Protein AF-0000000085171031 (afdb_homodimer)

Structure (mmCIF, N/CA/C/O backbone):
data_AF-0000000085171031-model_v1
#
loop_
_entity.id
_entity.type
_entity.pdbx_description
1 polymer 'Glycosyltransferase family 2 protein'
#
loop_
_atom_site.group_PDB
_atom_site.id
_atom_site.type_symbol
_atom_site.label_atom_id
_atom_site.label_alt_id
_atom_site.label_comp_id
_atom_site.label_asym_id
_atom_site.label_entity_id
_atom_site.label_seq_id
_atom_site.pdbx_PDB_ins_code
_atom_site.Cartn_x
_atom_site.Cartn_y
_atom_site.Cartn_z
_atom_site.occupancy
_atom_site.B_iso_or_equiv
_atom_site.auth_seq_id
_atom_site.auth_comp_id
_atom_site.auth_asym_id
_atom_site.auth_atom_id
_atom_site.pdbx_PDB_model_num
ATOM 1 N N . MET A 1 1 ? -16.109 40.875 13.75 1 39.84 1 MET A N 1
ATOM 2 C CA . MET A 1 1 ? -15.023 40.594 14.68 1 39.84 1 MET A CA 1
ATOM 3 C C . MET A 1 1 ? -13.914 39.781 13.992 1 39.84 1 MET A C 1
ATOM 5 O O . MET A 1 1 ? -14.18 38.812 13.297 1 39.84 1 MET A O 1
ATOM 9 N N . THR A 1 2 ? -12.781 40.375 13.781 1 55.03 2 THR A N 1
ATOM 10 C CA . THR A 1 2 ? -11.68 39.719 13.086 1 55.03 2 THR A CA 1
ATOM 11 C C . THR A 1 2 ? -11.312 38.406 13.766 1 55.03 2 THR A C 1
ATOM 13 O O . THR A 1 2 ? -11.023 38.406 14.961 1 55.03 2 THR A O 1
ATOM 16 N N . ILE A 1 3 ? -11.766 37.312 13.312 1 67.75 3 ILE A N 1
ATOM 17 C CA . ILE A 1 3 ? -11.508 36.031 13.945 1 67.75 3 ILE A CA 1
ATOM 18 C C . ILE A 1 3 ? -10.023 35.688 13.836 1 67.75 3 ILE A C 1
ATOM 20 O O . ILE A 1 3 ? -9.453 35.719 12.75 1 67.75 3 ILE A O 1
ATOM 24 N N . TYR A 1 4 ? -9.453 35.625 15.023 1 86.69 4 TYR A N 1
ATOM 25 C CA . TYR A 1 4 ? -8.031 35.344 15.164 1 86.69 4 TYR A CA 1
ATOM 26 C C . TYR A 1 4 ? -7.77 33.844 15.062 1 86.69 4 TYR A C 1
ATOM 28 O O . TYR A 1 4 ? -8.516 33.031 15.625 1 86.69 4 TYR A O 1
ATOM 36 N N . ILE A 1 5 ? -6.848 33.562 14.227 1 96.38 5 ILE A N 1
ATOM 37 C CA . ILE A 1 5 ? -6.469 32.156 14 1 96.38 5 ILE A CA 1
ATOM 38 C C . ILE A 1 5 ? -5.152 31.859 14.711 1 96.38 5 ILE A C 1
ATOM 40 O O . ILE A 1 5 ? -4.215 32.656 14.656 1 96.38 5 ILE A O 1
ATOM 44 N N . THR A 1 6 ? -5.125 30.766 15.477 1 98.31 6 THR A N 1
ATOM 45 C CA . THR A 1 6 ? -3.896 30.297 16.109 1 98.31 6 THR A CA 1
ATOM 46 C C . THR A 1 6 ? -3.277 29.156 15.305 1 98.31 6 THR A C 1
ATOM 48 O O . THR A 1 6 ? -3.977 28.234 14.891 1 98.31 6 THR A O 1
ATOM 51 N N . LEU A 1 7 ? -2.004 29.281 15.016 1 98.69 7 LEU A N 1
ATOM 52 C CA . LEU A 1 7 ? -1.269 28.172 14.398 1 98.69 7 LEU A CA 1
ATOM 53 C C . LEU A 1 7 ? -0.842 27.156 15.445 1 98.69 7 LEU A C 1
ATOM 55 O O . LEU A 1 7 ? -0.218 27.516 16.453 1 98.69 7 LEU A O 1
ATOM 59 N N . THR A 1 8 ? -1.269 25.922 15.305 1 98.62 8 THR A N 1
ATOM 60 C CA . THR A 1 8 ? -0.866 24.828 16.172 1 98.62 8 THR A CA 1
ATOM 61 C C . THR A 1 8 ? -0.086 23.781 15.391 1 98.62 8 THR A C 1
ATOM 63 O O . THR A 1 8 ? -0.561 23.281 14.367 1 98.62 8 THR A O 1
ATOM 66 N N . CYS A 1 9 ? 1.118 23.391 15.891 1 98.5 9 CYS A N 1
ATOM 67 C CA . CYS A 1 9 ? 2.008 22.547 15.109 1 98.5 9 CYS A CA 1
ATOM 68 C C . CYS A 1 9 ? 2.572 21.422 15.961 1 98.5 9 CYS A C 1
ATOM 70 O O . CYS A 1 9 ? 2.709 21.562 17.172 1 98.5 9 CYS A O 1
ATOM 72 N N . THR A 1 10 ? 2.869 20.281 15.266 1 97.94 10 THR A N 1
ATOM 73 C CA . THR A 1 10 ? 3.814 19.297 15.773 1 97.94 10 THR A CA 1
ATOM 74 C C . THR A 1 10 ? 5.191 19.5 15.148 1 97.94 10 THR A C 1
ATOM 76 O O . THR A 1 10 ? 5.309 20.016 14.031 1 97.94 10 THR A O 1
ATOM 79 N N . HIS A 1 11 ? 6.219 19.141 15.953 1 97.81 11 HIS A N 1
ATOM 80 C CA . HIS A 1 11 ? 7.559 19.375 15.43 1 97.81 11 HIS A CA 1
ATOM 81 C C . HIS A 1 11 ? 8.555 18.359 15.977 1 97.81 11 HIS A C 1
ATOM 83 O O . HIS A 1 11 ? 8.578 18.094 17.172 1 97.81 11 HIS A O 1
ATOM 89 N N . HIS A 1 12 ? 9.273 17.719 15.133 1 96.94 12 HIS A N 1
ATOM 90 C CA . HIS A 1 12 ? 10.367 16.797 15.438 1 96.94 12 HIS A CA 1
ATOM 91 C C . HIS A 1 12 ? 11.578 17.078 14.562 1 96.94 12 HIS A C 1
ATOM 93 O O . HIS A 1 12 ? 11.586 16.766 13.375 1 96.94 12 HIS A O 1
ATOM 99 N N . ASP A 1 13 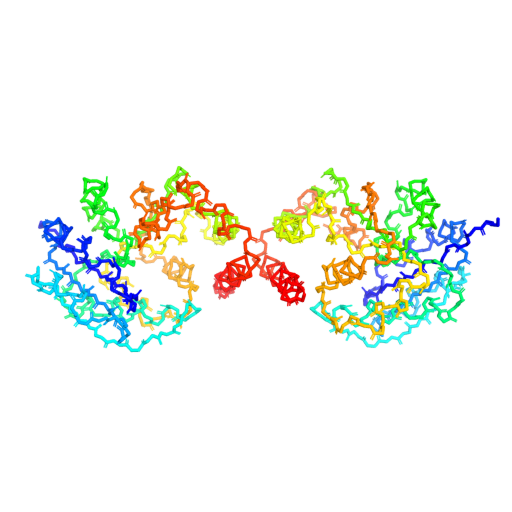? 12.625 17.656 15.172 1 97.25 13 ASP A N 1
ATOM 100 C CA . ASP A 1 13 ? 13.852 18.016 14.469 1 97.25 13 ASP A CA 1
ATOM 101 C C . ASP A 1 13 ? 15.07 17.812 15.359 1 97.25 13 ASP A C 1
ATOM 103 O O . ASP A 1 13 ? 15.711 18.781 15.773 1 97.25 13 ASP A O 1
ATOM 107 N N . PRO A 1 14 ? 15.5 16.562 15.484 1 96.62 14 PRO A N 1
ATOM 108 C CA . PRO A 1 14 ? 16.562 16.266 16.438 1 96.62 14 PRO A CA 1
ATOM 109 C C . PRO A 1 14 ? 17.891 16.922 16.062 1 96.62 14 PRO A C 1
ATOM 111 O O . PRO A 1 14 ? 18.734 17.156 16.938 1 96.62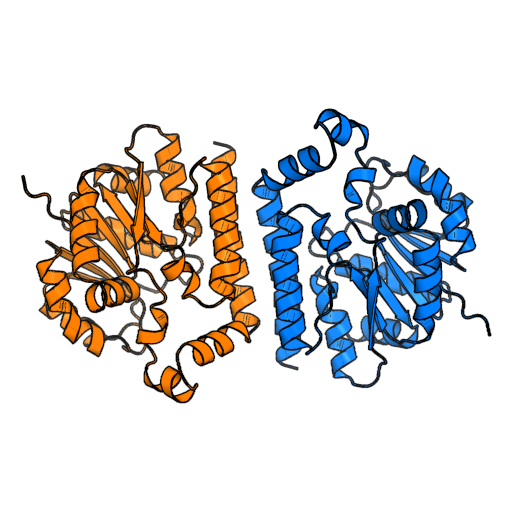 14 PRO A O 1
ATOM 114 N N . GLU A 1 15 ? 18.109 17.297 14.859 1 97 15 GLU A N 1
ATOM 115 C CA . GLU A 1 15 ? 19.375 17.875 14.422 1 97 15 GLU A CA 1
ATOM 116 C C . GLU A 1 15 ? 19.266 19.391 14.289 1 97 15 GLU A C 1
ATOM 118 O O . GLU A 1 15 ? 20.25 20.047 13.93 1 97 15 GLU A O 1
ATOM 123 N N . GLY A 1 16 ? 18.094 19.906 14.5 1 97.75 16 GLY A N 1
ATOM 124 C CA . GLY A 1 16 ? 17.891 21.344 14.445 1 97.75 16 GLY A CA 1
ATOM 125 C C . GLY A 1 16 ? 18.078 21.922 13.055 1 97.75 16 GLY A C 1
ATOM 126 O O . GLY A 1 16 ? 18.578 23.047 12.898 1 97.75 16 GLY A O 1
ATOM 127 N N . ARG A 1 17 ? 17.703 21.188 12.07 1 97.81 17 ARG A N 1
ATOM 128 C CA . ARG A 1 17 ? 18.016 21.531 10.688 1 97.81 17 ARG A CA 1
ATOM 129 C C . ARG A 1 17 ? 17.156 22.688 10.188 1 97.81 17 ARG A C 1
ATOM 131 O O . ARG A 1 17 ? 17.5 23.359 9.234 1 97.81 17 ARG A O 1
ATOM 138 N N . LEU A 1 18 ? 16.078 22.922 10.883 1 98.06 18 LEU A N 1
ATOM 139 C CA . LEU A 1 18 ? 15.133 23.906 10.375 1 98.06 18 LEU A CA 1
ATOM 140 C C . LEU A 1 18 ? 15.305 25.234 11.102 1 98.06 18 LEU A C 1
ATOM 142 O O . LEU A 1 18 ? 14.508 26.156 10.906 1 98.06 18 LEU A O 1
ATOM 146 N N . ARG A 1 19 ? 16.344 25.375 11.875 1 98.06 19 ARG A N 1
ATOM 147 C CA . ARG A 1 19 ? 16.531 26.578 12.688 1 98.06 19 ARG A CA 1
ATOM 148 C C . ARG A 1 19 ? 16.641 27.812 11.805 1 98.06 19 ARG A C 1
ATOM 150 O O . ARG A 1 19 ? 15.984 28.828 12.062 1 98.06 19 ARG A O 1
ATOM 157 N N . ASN A 1 20 ? 17.5 27.766 10.797 1 97.56 20 ASN A N 1
ATOM 158 C CA . ASN A 1 20 ? 17.719 28.922 9.945 1 97.56 20 ASN A CA 1
ATOM 159 C C . ASN A 1 20 ? 16.438 29.328 9.219 1 97.56 20 ASN A C 1
ATOM 161 O O . ASN A 1 20 ? 16.156 30.516 9.078 1 97.56 20 ASN A O 1
ATOM 165 N N . GLN A 1 21 ? 15.758 28.359 8.758 1 98.31 21 GLN A N 1
ATOM 166 C CA . GLN A 1 21 ? 14.484 28.656 8.109 1 98.31 21 GLN A CA 1
ATOM 167 C C . GLN A 1 21 ? 13.492 29.266 9.094 1 98.31 21 GLN A C 1
ATOM 169 O O . GLN A 1 21 ? 12.797 30.234 8.758 1 98.31 21 GLN A O 1
ATOM 174 N N . ALA A 1 22 ? 13.406 28.734 10.273 1 98.44 22 ALA A N 1
ATOM 175 C CA . ALA A 1 22 ? 12.539 29.297 11.305 1 98.44 22 ALA A CA 1
ATOM 176 C C . ALA A 1 22 ? 12.891 30.75 11.602 1 98.44 22 ALA A C 1
ATOM 178 O O . ALA A 1 22 ? 12 31.578 11.805 1 98.44 22 ALA A O 1
ATOM 179 N N . GLU A 1 23 ? 14.156 30.984 11.633 1 97.94 23 GLU A N 1
ATOM 180 C CA . GLU A 1 23 ? 14.609 32.344 11.891 1 97.94 23 GLU A CA 1
ATOM 181 C C . GLU A 1 23 ? 14.117 33.312 10.812 1 97.94 23 GLU A C 1
ATOM 183 O O . GLU A 1 23 ? 13.641 34.406 11.117 1 97.94 23 GLU A O 1
ATOM 188 N N . ARG A 1 24 ? 14.18 32.938 9.602 1 97.81 24 ARG A N 1
ATOM 189 C CA . ARG A 1 24 ? 13.773 33.75 8.477 1 97.81 24 ARG A CA 1
ATOM 190 C C . ARG A 1 24 ? 12.258 33.938 8.438 1 97.81 24 ARG A C 1
ATOM 192 O O . ARG A 1 24 ? 11.758 34.969 8.047 1 97.81 24 ARG A O 1
ATOM 199 N N . ILE A 1 25 ? 11.547 32.875 8.867 1 98.19 25 ILE A N 1
ATOM 200 C CA . ILE A 1 25 ? 10.133 32.781 8.508 1 98.19 25 ILE A CA 1
ATOM 201 C C . ILE A 1 25 ? 9.266 33.156 9.719 1 98.19 25 ILE A C 1
ATOM 203 O O . ILE A 1 25 ? 8.086 33.469 9.57 1 98.19 25 ILE A O 1
ATOM 207 N N . ALA A 1 26 ? 9.797 33.156 10.922 1 97.56 26 ALA A N 1
ATOM 208 C CA . ALA A 1 26 ? 9.047 33.438 12.148 1 97.56 26 ALA A CA 1
ATOM 209 C C . ALA A 1 26 ? 8.281 34.75 12.047 1 97.56 26 ALA A C 1
ATOM 211 O O . ALA A 1 26 ? 7.105 34.812 12.422 1 97.56 26 ALA A O 1
ATOM 212 N N . PRO A 1 27 ? 8.852 35.781 11.484 1 96.56 27 PRO A N 1
ATOM 213 C CA . PRO A 1 27 ? 8.094 37.031 11.383 1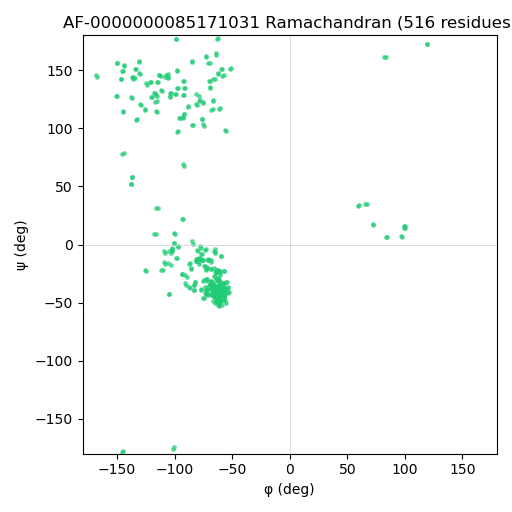 96.56 27 PRO A CA 1
ATOM 214 C C . PRO A 1 27 ? 6.871 36.906 10.484 1 96.56 27 PRO A C 1
ATOM 216 O O . PRO A 1 27 ? 5.852 37.562 10.727 1 96.56 27 PRO A O 1
ATOM 219 N N . VAL A 1 28 ? 6.965 36.156 9.438 1 97.56 28 VAL A N 1
ATOM 220 C CA . VAL A 1 28 ? 5.836 35.938 8.539 1 97.56 28 VAL A CA 1
ATOM 221 C C . VAL A 1 28 ? 4.699 35.25 9.281 1 97.56 28 VAL A C 1
ATOM 223 O O . VAL A 1 28 ? 3.537 35.656 9.172 1 97.56 28 VAL A O 1
ATOM 226 N N . LEU A 1 29 ? 5.023 34.25 10.07 1 98.06 29 LEU A N 1
ATOM 227 C CA . LEU A 1 29 ? 4.02 33.531 10.852 1 98.06 29 LEU A CA 1
ATOM 228 C C . LEU A 1 29 ? 3.35 34.469 11.859 1 98.06 29 LEU A C 1
ATOM 230 O O . LEU A 1 29 ? 2.133 34.406 12.047 1 98.06 29 LEU A O 1
ATOM 234 N N . GLN A 1 30 ? 4.102 35.344 12.398 1 96.38 30 GLN A N 1
ATOM 235 C CA . GLN A 1 30 ? 3.594 36.281 13.398 1 96.38 30 GLN A CA 1
ATOM 236 C C . GLN A 1 30 ? 2.592 37.25 12.789 1 96.38 30 GLN A C 1
ATOM 238 O O . GLN A 1 30 ? 1.664 37.719 13.461 1 96.38 30 GLN A O 1
ATOM 243 N N . ARG A 1 31 ? 2.812 37.562 11.586 1 95.62 31 ARG A N 1
ATOM 244 C CA . ARG A 1 31 ? 1.918 38.5 10.906 1 95.62 31 ARG A CA 1
ATOM 245 C C . ARG A 1 31 ? 0.599 37.812 10.547 1 95.62 31 ARG A C 1
ATOM 247 O O . ARG A 1 31 ? -0.452 38.469 10.547 1 95.62 31 ARG A O 1
ATOM 254 N N . ILE A 1 32 ? 0.657 36.594 10.297 1 96.94 32 ILE A N 1
ATOM 255 C CA . ILE A 1 32 ? -0.513 35.875 9.797 1 96.94 32 ILE A CA 1
ATOM 256 C C . ILE A 1 32 ? -1.354 35.375 10.961 1 96.94 32 ILE A C 1
ATOM 258 O O . ILE A 1 32 ? -2.586 35.406 10.914 1 96.94 32 ILE A O 1
ATOM 262 N N . PHE A 1 33 ? -0.704 34.969 12.016 1 97.5 33 PHE A N 1
ATOM 263 C CA . PHE A 1 33 ? -1.422 34.25 13.07 1 97.5 33 PHE A CA 1
ATOM 264 C C . PHE A 1 33 ? -1.441 35.094 14.352 1 97.5 33 PHE A C 1
ATOM 266 O O . PHE A 1 33 ? -0.452 35.75 14.695 1 97.5 33 PHE A O 1
ATOM 273 N N . PHE A 1 34 ? -2.533 34.938 15.031 1 95.88 34 PHE A N 1
ATOM 274 C CA . PHE A 1 34 ? -2.691 35.625 16.312 1 95.88 34 PHE A CA 1
ATOM 275 C C . PHE A 1 34 ? -1.823 34.969 17.375 1 95.88 34 PHE A C 1
ATOM 277 O O . PHE A 1 34 ? -1.311 35.625 18.281 1 95.88 34 PHE A O 1
ATOM 284 N N . GLY A 1 35 ? -1.704 33.719 17.312 1 97 35 GLY A N 1
ATOM 285 C CA . GLY A 1 35 ? -0.877 32.906 18.203 1 97 35 GLY A CA 1
ATOM 286 C C . GLY A 1 35 ? -0.231 31.734 17.5 1 97 35 GLY A C 1
ATOM 287 O O . GLY A 1 35 ? -0.687 31.297 16.438 1 97 35 GLY A O 1
ATOM 288 N N . ILE A 1 36 ? 0.881 31.328 18.078 1 98.31 36 ILE A N 1
ATOM 289 C CA . ILE A 1 36 ? 1.604 30.172 17.578 1 98.31 36 ILE A CA 1
ATOM 290 C C . ILE A 1 36 ? 1.908 29.219 18.719 1 98.31 36 ILE A C 1
ATOM 292 O O . ILE A 1 36 ? 2.496 29.609 19.734 1 98.31 36 ILE A O 1
ATOM 296 N N . VAL A 1 37 ? 1.435 27.984 18.625 1 98.69 37 VAL A N 1
ATOM 297 C CA . VAL A 1 37 ? 1.672 26.938 19.609 1 98.69 37 VAL A CA 1
ATOM 298 C C . VAL A 1 37 ? 2.375 25.75 18.938 1 98.69 37 VAL A C 1
ATOM 300 O O . VAL A 1 37 ? 1.917 25.25 17.906 1 98.69 37 VAL A O 1
ATOM 303 N N . VAL A 1 38 ? 3.512 25.312 19.516 1 98.69 38 VAL A N 1
ATOM 304 C CA . VAL A 1 38 ? 4.289 24.219 18.922 1 98.69 38 VAL A CA 1
ATOM 305 C C . VAL A 1 38 ? 4.504 23.125 19.953 1 98.69 38 VAL A C 1
ATOM 307 O O . VAL A 1 38 ? 5.086 23.359 21.016 1 98.69 38 VAL A O 1
ATOM 310 N N . ARG A 1 39 ? 3.953 21.953 19.656 1 98.44 39 ARG A N 1
ATOM 311 C CA . ARG A 1 39 ? 4.312 20.734 20.391 1 98.44 39 ARG A CA 1
ATOM 312 C C . ARG A 1 39 ? 5.562 20.094 19.797 1 98.44 39 ARG A C 1
ATOM 314 O O . ARG A 1 39 ? 5.48 19.359 18.812 1 98.44 39 ARG A O 1
ATOM 321 N N . ALA A 1 40 ? 6.691 20.266 20.453 1 98.25 40 ALA A N 1
ATOM 322 C CA . ALA A 1 40 ? 7.977 19.781 19.953 1 98.25 40 ALA A CA 1
ATOM 323 C C . ALA A 1 40 ? 8.438 18.547 20.719 1 98.25 40 ALA A C 1
ATOM 325 O O . ALA A 1 40 ? 8.219 18.453 21.922 1 98.25 40 ALA A O 1
ATOM 326 N N . THR A 1 41 ? 9.086 17.625 19.984 1 97.44 41 THR A N 1
ATOM 327 C CA . THR A 1 41 ? 9.648 16.484 20.688 1 97.44 41 THR A CA 1
ATOM 328 C C . THR A 1 41 ? 10.852 16.906 21.531 1 97.44 41 THR A C 1
ATOM 330 O O . THR A 1 41 ? 11.547 17.859 21.188 1 97.44 41 THR A O 1
ATOM 333 N N . ASP A 1 42 ? 11.117 16.094 22.547 1 96.31 42 ASP A N 1
ATOM 334 C CA . ASP A 1 42 ? 12.227 16.406 23.453 1 96.31 42 ASP A CA 1
ATOM 335 C C . ASP A 1 42 ? 13.57 16.141 22.766 1 96.31 42 ASP A C 1
ATOM 337 O O . ASP A 1 42 ? 14.617 16.5 23.312 1 96.31 42 ASP A O 1
ATOM 341 N N . ARG A 1 43 ? 13.516 15.633 21.625 1 96.06 43 ARG A N 1
ATOM 342 C CA . ARG A 1 43 ? 14.734 15.383 20.859 1 96.06 43 ARG A CA 1
ATOM 343 C C . ARG A 1 43 ? 15.148 16.609 20.062 1 96.06 43 ARG A C 1
ATOM 345 O O . ARG A 1 43 ? 16.281 16.703 19.609 1 96.06 43 ARG A O 1
ATOM 352 N N . THR A 1 44 ? 14.258 17.562 19.891 1 97.56 44 THR A N 1
ATOM 353 C CA . THR A 1 44 ? 14.57 18.797 19.203 1 97.56 44 THR A CA 1
ATOM 354 C C . THR A 1 44 ? 15.336 19.75 20.125 1 97.56 44 THR A C 1
ATOM 356 O O . THR A 1 44 ? 14.852 20.094 21.219 1 97.56 44 THR A O 1
ATOM 359 N N . PRO A 1 45 ? 16.547 20.203 19.719 1 97.5 45 PRO A N 1
ATOM 360 C CA . PRO A 1 45 ? 17.328 21.078 20.578 1 97.5 45 PRO A CA 1
ATOM 361 C C . PRO A 1 45 ? 16.625 22.406 20.859 1 97.5 45 PRO A C 1
ATOM 363 O O . PRO A 1 45 ? 15.984 22.969 19.984 1 97.5 45 PRO A O 1
ATOM 366 N N . ASN A 1 46 ? 16.875 22.891 22.047 1 96.44 46 ASN A N 1
ATOM 367 C CA . ASN A 1 46 ? 16.266 24.156 22.453 1 96.44 46 ASN A CA 1
ATOM 368 C C . ASN A 1 46 ? 16.672 25.297 21.516 1 96.44 46 ASN A C 1
ATOM 370 O O . ASN A 1 46 ? 15.859 26.156 21.172 1 96.44 46 ASN A O 1
ATOM 374 N N . ASP A 1 47 ? 17.922 25.25 21.156 1 96.88 47 ASP A N 1
ATOM 375 C CA . ASP A 1 47 ? 18.453 26.312 20.312 1 96.88 47 ASP A CA 1
ATOM 376 C C . ASP A 1 47 ? 17.734 26.359 18.969 1 96.88 47 ASP A C 1
ATOM 378 O O . ASP A 1 47 ? 17.609 27.422 18.359 1 96.88 47 ASP A O 1
ATOM 382 N N . ALA A 1 48 ? 17.297 25.219 18.531 1 97.5 48 ALA A N 1
ATOM 383 C CA . ALA A 1 48 ? 16.594 25.125 17.25 1 97.5 48 ALA A CA 1
ATOM 384 C C . ALA A 1 48 ? 15.234 25.812 17.312 1 97.5 48 ALA A C 1
ATOM 386 O O . ALA A 1 48 ? 14.695 26.234 16.281 1 97.5 48 ALA A O 1
ATOM 387 N N . LEU A 1 49 ? 14.727 25.984 18.469 1 97.69 49 LEU A N 1
ATOM 388 C CA . LEU A 1 49 ? 13.383 26.516 18.641 1 97.69 49 LEU A CA 1
ATOM 389 C C . LEU A 1 49 ? 13.43 28 19.047 1 97.69 49 LEU A C 1
ATOM 391 O O . LEU A 1 49 ? 12.398 28.656 19.094 1 97.69 49 LEU A O 1
ATOM 395 N N . LEU A 1 50 ? 14.586 28.531 19.281 1 97.44 50 LEU A N 1
ATOM 396 C CA . LEU A 1 50 ? 14.773 29.875 19.812 1 97.44 50 LEU A CA 1
ATOM 397 C C . LEU A 1 50 ? 14.125 30.922 18.922 1 97.44 50 LEU A C 1
ATOM 399 O O . LEU A 1 50 ? 13.469 31.844 19.391 1 97.44 50 LEU A O 1
ATOM 403 N N . PRO A 1 51 ? 14.312 30.812 17.594 1 97.5 51 PRO A N 1
ATOM 404 C CA . PRO A 1 51 ? 13.68 31.812 16.734 1 97.5 51 PRO A CA 1
ATOM 405 C C . PRO A 1 51 ? 12.164 31.891 16.922 1 97.5 51 PRO A C 1
ATOM 407 O O . PRO A 1 51 ? 11.578 32.969 16.875 1 97.5 51 PRO A O 1
ATOM 410 N N . LEU A 1 52 ? 11.555 30.781 17.125 1 97.94 52 LEU A N 1
ATOM 411 C CA . LEU A 1 52 ? 10.109 30.75 17.328 1 97.94 52 LEU A CA 1
ATOM 412 C C . LEU A 1 52 ? 9.727 31.328 18.688 1 97.94 52 LEU A C 1
ATOM 414 O O . LEU A 1 52 ? 8.75 32.062 18.797 1 97.94 52 LEU A O 1
ATOM 418 N N . VAL A 1 53 ? 10.492 30.953 19.672 1 97.38 53 VAL A N 1
ATOM 419 C CA . VAL A 1 53 ? 10.258 31.469 21.016 1 97.38 53 VAL A CA 1
ATOM 420 C C . VAL A 1 53 ? 10.352 33 21 1 97.38 53 VAL A C 1
ATOM 422 O O . VAL A 1 53 ? 9.508 33.688 21.578 1 97.38 53 VAL A O 1
ATOM 425 N N . GLN A 1 54 ? 11.305 33.438 20.359 1 96.06 54 GLN A N 1
ATOM 426 C CA . GLN A 1 54 ? 11.531 34.875 20.281 1 96.06 54 GLN A CA 1
ATOM 427 C C . GLN A 1 54 ? 10.398 35.562 19.531 1 96.06 54 GLN A C 1
ATOM 429 O O . GLN A 1 54 ? 10.117 36.75 19.766 1 96.06 54 GLN A O 1
ATOM 434 N N . ALA A 1 55 ? 9.797 34.844 18.688 1 94.94 55 ALA A N 1
ATOM 435 C CA . ALA A 1 55 ? 8.672 35.375 17.922 1 94.94 55 ALA A CA 1
ATOM 436 C C . ALA A 1 55 ? 7.367 35.25 18.688 1 94.94 55 ALA A C 1
ATOM 438 O O . ALA A 1 55 ? 6.301 35.594 18.188 1 94.94 55 ALA A O 1
ATOM 439 N N . GLY A 1 56 ? 7.441 34.75 19.922 1 95.5 56 GLY A N 1
ATOM 440 C CA . GLY A 1 56 ? 6.27 34.719 20.797 1 95.5 56 GLY A CA 1
ATOM 441 C C . GLY A 1 56 ? 5.555 33.375 20.766 1 95.5 56 GLY A C 1
ATOM 442 O O . GLY A 1 56 ? 4.453 33.25 21.312 1 95.5 56 GLY A O 1
ATOM 443 N N . ALA A 1 57 ? 6.137 32.406 20.109 1 97.69 57 ALA A N 1
ATOM 444 C CA . ALA A 1 57 ? 5.516 31.094 20.062 1 97.69 57 ALA A CA 1
ATOM 445 C C . ALA A 1 57 ? 5.566 30.406 21.438 1 97.69 57 ALA A C 1
ATOM 447 O O . ALA A 1 57 ? 6.543 30.562 22.172 1 97.69 57 ALA A O 1
ATOM 448 N N . HIS A 1 58 ? 4.512 29.75 21.766 1 97.94 58 HIS A N 1
ATOM 449 C CA . HIS A 1 58 ? 4.48 28.891 22.953 1 97.94 58 HIS A CA 1
ATOM 450 C C . HIS A 1 58 ? 4.957 27.469 22.609 1 97.94 58 HIS A C 1
ATOM 452 O O . HIS A 1 58 ? 4.32 26.766 21.828 1 97.94 58 HIS A O 1
ATOM 458 N N . ILE A 1 59 ? 6.047 27.094 23.281 1 98.38 59 ILE A N 1
ATOM 459 C CA . ILE A 1 59 ? 6.641 25.797 22.984 1 98.38 59 ILE A CA 1
ATOM 460 C C . ILE A 1 59 ? 6.293 24.812 24.109 1 98.38 59 ILE A C 1
ATOM 462 O O . ILE A 1 59 ? 6.461 25.109 25.281 1 98.38 59 ILE A O 1
ATOM 466 N N . HIS A 1 60 ? 5.77 23.688 23.719 1 98.19 60 HIS A N 1
ATOM 467 C CA . HIS A 1 60 ? 5.555 22.578 24.625 1 98.19 60 HIS A CA 1
ATOM 468 C C . HIS A 1 60 ? 6.387 21.359 24.219 1 98.19 60 HIS A C 1
ATOM 470 O O . HIS A 1 60 ? 6.246 20.859 23.109 1 98.19 60 HIS A O 1
ATOM 476 N N . ARG A 1 61 ? 7.211 20.906 25.141 1 97.5 61 ARG A N 1
ATOM 477 C CA . ARG A 1 61 ? 8.078 19.766 24.859 1 97.5 61 ARG A CA 1
ATOM 478 C C . ARG A 1 61 ? 7.473 18.469 25.375 1 97.5 61 ARG A C 1
ATOM 480 O O . ARG A 1 61 ? 6.914 18.438 26.469 1 97.5 61 ARG A O 1
ATOM 487 N N . ALA A 1 62 ? 7.512 17.453 24.578 1 96.88 62 ALA A N 1
ATOM 488 C CA . ALA A 1 62 ? 6.996 16.125 24.938 1 96.88 62 ALA A CA 1
ATOM 489 C C . ALA A 1 62 ? 7.77 15.023 24.219 1 96.88 62 ALA A C 1
ATOM 491 O O . ALA A 1 62 ? 8.438 15.281 23.203 1 96.88 62 ALA A O 1
ATOM 492 N N . PRO A 1 63 ? 7.777 13.75 24.781 1 95.12 63 PRO A N 1
ATOM 493 C CA . PRO A 1 63 ? 8.445 12.641 24.094 1 95.12 63 PRO A CA 1
ATOM 494 C C . PRO A 1 63 ? 7.871 12.367 22.719 1 95.12 63 PRO A C 1
ATOM 496 O O . PRO A 1 63 ? 6.699 12.656 22.453 1 95.12 63 PRO A O 1
ATOM 499 N N . SER A 1 64 ? 8.75 11.859 21.875 1 91.44 64 SER A N 1
ATOM 500 C CA . SER A 1 64 ? 8.289 11.438 20.562 1 91.44 64 SER A CA 1
ATOM 501 C C . SER A 1 64 ? 7.32 10.266 20.672 1 91.44 64 SER A C 1
ATOM 503 O O . SER A 1 64 ? 7.523 9.359 21.484 1 91.44 64 SER A O 1
ATOM 505 N N . CYS A 1 65 ? 6.301 10.227 19.844 1 86 65 CYS A N 1
ATOM 506 C CA . CYS A 1 65 ? 5.332 9.141 19.812 1 86 65 CYS A CA 1
ATOM 507 C C . CYS A 1 65 ? 5.652 8.141 18.703 1 86 65 CYS A C 1
ATOM 509 O O . CYS A 1 65 ? 5.133 7.023 18.703 1 86 65 CYS A O 1
ATOM 511 N N . GLY A 1 66 ? 6.527 8.438 17.828 1 84.75 66 GLY A N 1
ATOM 512 C CA . GLY A 1 66 ? 6.77 7.645 16.625 1 84.75 66 GLY A CA 1
ATOM 513 C C . GLY A 1 66 ? 5.797 7.953 15.508 1 84.75 66 GLY A C 1
ATOM 514 O O . GLY A 1 66 ? 4.668 8.383 15.758 1 84.75 66 GLY A O 1
ATOM 515 N N . HIS A 1 67 ? 6.07 7.633 14.312 1 83.31 67 HIS A N 1
ATOM 516 C CA . HIS A 1 67 ? 5.332 8.031 13.117 1 83.31 67 HIS A CA 1
ATOM 517 C C . HIS A 1 67 ? 3.951 7.387 13.086 1 83.31 67 HIS A C 1
ATOM 519 O O . HIS A 1 67 ? 2.973 8.023 12.688 1 83.31 67 HIS A O 1
ATOM 525 N N . LEU A 1 68 ? 3.834 6.188 13.523 1 87.38 68 LEU A N 1
ATOM 526 C CA . LEU A 1 68 ? 2.59 5.438 13.406 1 87.38 68 LEU A CA 1
ATOM 527 C C . LEU A 1 68 ? 1.594 5.863 14.477 1 87.38 68 LEU A C 1
ATOM 529 O O . LEU A 1 68 ? 0.389 5.645 14.336 1 87.38 68 LEU A O 1
ATOM 533 N N . ARG A 1 69 ? 2.104 6.574 15.562 1 89.94 69 ARG A N 1
ATOM 534 C CA . ARG A 1 69 ? 1.238 7.047 16.641 1 89.94 69 ARG A CA 1
ATOM 535 C C . ARG A 1 69 ? 1.194 8.57 16.672 1 89.94 69 ARG A C 1
ATOM 537 O O . ARG A 1 69 ? 1.037 9.164 17.734 1 89.94 69 ARG A O 1
ATOM 544 N N . LEU A 1 70 ? 1.33 9.102 15.523 1 94 70 LEU A N 1
ATOM 545 C CA . LEU A 1 70 ? 1.382 10.555 15.383 1 94 70 LEU A CA 1
ATOM 546 C C . LEU A 1 70 ? 0.073 11.188 15.844 1 94 70 LEU A C 1
ATOM 548 O O . LEU A 1 70 ? 0.034 12.383 16.156 1 94 70 LEU A O 1
ATOM 552 N N . GLY A 1 71 ? -0.981 10.398 15.852 1 95.69 71 GLY A N 1
ATOM 553 C CA . GLY A 1 71 ? -2.264 10.906 16.312 1 95.69 71 GLY A CA 1
ATOM 554 C C . GLY A 1 71 ? -2.215 11.43 17.734 1 95.69 71 GLY A C 1
ATOM 555 O O . GLY A 1 71 ? -2.914 12.391 18.078 1 95.69 71 GLY A O 1
ATOM 556 N N . ARG A 1 72 ? -1.412 10.852 18.562 1 96.12 72 ARG A N 1
ATOM 557 C CA . ARG A 1 72 ? -1.257 11.32 19.938 1 96.12 72 ARG A CA 1
ATOM 558 C C . ARG A 1 72 ? -0.661 12.727 19.969 1 96.12 72 ARG A C 1
ATOM 560 O O . ARG A 1 72 ? -1.144 13.594 20.703 1 96.12 72 ARG A O 1
ATOM 567 N N . ALA A 1 73 ? 0.399 12.875 19.219 1 97.31 73 ALA A N 1
ATOM 568 C CA . ALA A 1 73 ? 1.051 14.18 19.156 1 97.31 73 ALA A CA 1
ATOM 569 C C . ALA A 1 73 ? 0.116 15.227 18.562 1 97.31 73 ALA A C 1
ATOM 571 O O . ALA A 1 73 ? 0.08 16.375 19.031 1 97.31 73 ALA A O 1
ATOM 572 N N . ARG A 1 74 ? -0.64 14.891 17.562 1 97.81 74 ARG A N 1
ATOM 573 C CA . ARG A 1 74 ? -1.566 15.812 16.906 1 97.81 74 ARG A CA 1
ATOM 574 C C . ARG A 1 74 ? -2.686 16.234 17.859 1 97.81 74 ARG A C 1
ATOM 576 O O . ARG A 1 74 ? -3.057 17.406 17.906 1 97.81 74 ARG A O 1
ATOM 583 N N . ARG A 1 75 ? -3.213 15.281 18.578 1 97.88 75 ARG A N 1
ATOM 584 C CA . ARG A 1 75 ? -4.234 15.578 19.578 1 97.88 75 ARG A CA 1
ATOM 585 C C . ARG A 1 75 ? -3.703 16.531 20.641 1 97.88 75 ARG A C 1
ATOM 587 O O . ARG A 1 75 ? -4.391 17.484 21.031 1 97.88 75 ARG A O 1
ATOM 594 N N . GLU A 1 76 ? -2.516 16.234 21.047 1 97.69 76 GLU A N 1
ATOM 595 C CA . GLU A 1 76 ? -1.904 17.094 22.062 1 97.69 76 GLU A CA 1
ATOM 596 C C . GLU A 1 76 ? -1.72 18.516 21.531 1 97.69 76 GLU A C 1
ATOM 598 O O . GLU A 1 76 ? -1.995 19.484 22.234 1 97.69 76 GLU A O 1
ATOM 603 N N . ALA A 1 77 ? -1.219 18.625 20.344 1 98.06 77 ALA A N 1
ATOM 604 C CA . ALA A 1 77 ? -1.051 19.938 19.734 1 98.06 77 ALA A CA 1
ATOM 605 C C . ALA A 1 77 ? -2.381 20.688 19.656 1 98.06 77 ALA A C 1
ATOM 607 O O . ALA A 1 77 ? -2.443 21.875 19.953 1 98.06 77 ALA A O 1
ATOM 608 N N . LEU A 1 78 ? -3.387 19.969 19.25 1 98.25 78 LEU A N 1
ATOM 609 C CA . LEU A 1 78 ? -4.719 20.562 19.172 1 98.25 78 LEU A CA 1
ATOM 610 C C . LEU A 1 78 ? -5.191 21.031 20.547 1 98.25 78 LEU A C 1
ATOM 612 O O . LEU A 1 78 ? -5.707 22.141 20.688 1 98.25 78 LEU A O 1
ATOM 616 N N . ARG A 1 79 ? -5.043 20.203 21.547 1 98.44 79 ARG A N 1
ATOM 617 C CA . ARG A 1 79 ? -5.418 20.547 22.906 1 98.44 79 ARG A CA 1
ATOM 618 C C . ARG A 1 79 ? -4.684 21.797 23.375 1 98.44 79 ARG A C 1
ATOM 620 O O . ARG A 1 79 ? -5.289 22.703 23.984 1 98.44 79 ARG A O 1
ATOM 627 N N . LEU A 1 80 ? -3.395 21.875 23.156 1 98.62 80 LEU A N 1
ATOM 628 C CA . LEU A 1 80 ? -2.582 23.016 23.547 1 98.62 80 LEU A CA 1
ATOM 629 C C . LEU A 1 80 ? -3.08 24.297 22.875 1 98.62 80 LEU A C 1
ATOM 631 O O . LEU A 1 80 ? -3.072 25.359 23.484 1 98.62 80 LEU A O 1
ATOM 635 N N . GLY A 1 81 ? -3.441 24.188 21.625 1 98.06 81 GLY A N 1
ATOM 636 C CA . GLY A 1 81 ? -4.043 25.328 20.953 1 98.06 81 GLY A CA 1
ATOM 637 C C . GLY A 1 81 ? -5.289 25.844 21.656 1 98.06 81 GLY A C 1
ATOM 638 O O . GLY A 1 81 ? -5.438 27.047 21.859 1 98.06 81 GLY A O 1
ATOM 639 N N . LEU A 1 82 ? -6.148 24.938 22.047 1 97.88 82 LEU A N 1
ATOM 640 C CA . LEU A 1 82 ? -7.371 25.312 22.75 1 97.88 82 LEU A CA 1
ATOM 641 C C . LEU A 1 82 ? -7.051 25.938 24.109 1 97.88 82 LEU A C 1
ATOM 643 O O . LEU A 1 82 ? -7.68 26.922 24.5 1 97.88 82 LEU A O 1
ATOM 647 N N . GLU A 1 83 ? -6.18 25.375 24.75 1 98.06 83 GLU A N 1
ATOM 648 C CA . GLU A 1 83 ? -5.785 25.875 26.078 1 98.06 83 GLU A CA 1
ATOM 649 C C . GLU A 1 83 ? -5.207 27.281 25.984 1 98.06 83 GLU A C 1
ATOM 651 O O . GLU A 1 83 ? -5.332 28.062 26.922 1 98.06 83 GLU A O 1
ATOM 656 N N . ALA A 1 84 ? -4.598 27.562 24.859 1 96.75 84 ALA A N 1
ATOM 657 C CA . ALA A 1 84 ? -4.023 28.891 24.641 1 96.75 84 ALA A CA 1
ATOM 658 C C . ALA A 1 84 ? -5.109 29.906 24.281 1 96.75 84 ALA A C 1
ATOM 660 O O . ALA A 1 84 ? -4.82 31.078 24.078 1 96.75 84 ALA A O 1
ATOM 661 N N . GLY A 1 85 ? -6.363 29.438 24.188 1 95.5 85 GLY A N 1
ATOM 662 C CA . GLY A 1 85 ? -7.484 30.344 24 1 95.5 85 GLY A CA 1
ATOM 663 C C . GLY A 1 85 ? -7.953 30.438 22.562 1 95.5 85 GLY A C 1
ATOM 664 O O . GLY A 1 85 ? -8.758 31.297 22.219 1 95.5 85 GLY A O 1
ATOM 665 N N . ALA A 1 86 ? -7.531 29.531 21.719 1 96 86 ALA A N 1
ATOM 666 C CA . ALA A 1 86 ? -7.867 29.594 20.297 1 96 86 ALA A CA 1
ATOM 667 C C . ALA A 1 86 ? -9.352 29.328 20.062 1 96 86 ALA A C 1
ATOM 669 O O . ALA A 1 86 ? -9.922 28.422 20.672 1 96 86 ALA A O 1
ATOM 670 N N . HIS A 1 87 ? -9.977 30.125 19.234 1 96.12 87 HIS A N 1
ATOM 671 C CA . HIS A 1 87 ? -11.328 29.828 18.75 1 96.12 87 HIS A CA 1
ATOM 672 C C . HIS A 1 87 ? -11.289 29.031 17.453 1 96.12 87 HIS A C 1
ATOM 674 O O . HIS A 1 87 ? -12.195 28.234 17.188 1 96.12 87 HIS A O 1
ATOM 680 N N . HIS A 1 88 ? -10.297 29.312 16.688 1 97.94 88 HIS A N 1
ATOM 681 C CA . HIS A 1 88 ? -9.977 28.547 15.484 1 97.94 88 HIS A CA 1
ATOM 682 C C . HIS A 1 88 ? -8.477 28.281 15.391 1 97.94 88 HIS A C 1
ATOM 684 O O . HIS A 1 88 ? -7.664 29.125 15.758 1 97.94 88 HIS A O 1
ATOM 690 N N . VAL A 1 89 ? -8.219 27.078 14.906 1 98.25 89 VAL A N 1
ATOM 691 C CA . VAL A 1 89 ? -6.816 26.703 14.773 1 98.25 89 VAL A CA 1
ATOM 692 C C . VAL A 1 89 ? -6.52 26.297 13.328 1 98.25 89 VAL A C 1
ATOM 694 O O . VAL A 1 89 ? -7.387 25.75 12.648 1 98.25 89 VAL A O 1
ATOM 697 N N . LEU A 1 90 ? -5.418 26.734 12.82 1 98.81 90 LEU A N 1
ATOM 698 C CA . LEU A 1 90 ? -4.773 26.016 11.719 1 98.81 90 LEU A CA 1
ATOM 699 C C . LEU A 1 90 ? -3.752 25.016 12.242 1 98.81 90 LEU A C 1
ATOM 701 O O . LEU A 1 90 ? -2.721 25.406 12.797 1 98.81 90 LEU A O 1
ATOM 705 N N . PHE A 1 91 ? -4.082 23.781 12.109 1 98.81 91 PHE A N 1
ATOM 706 C CA . PHE A 1 91 ? -3.16 22.719 12.5 1 98.81 91 PHE A CA 1
ATOM 707 C C . PHE A 1 91 ? -2.299 22.281 11.32 1 98.81 91 PHE A C 1
ATOM 709 O O . PHE A 1 91 ? -2.816 22.016 10.234 1 98.81 91 PHE A O 1
ATOM 716 N N . CYS A 1 92 ? -1.029 22.125 11.531 1 98.25 92 CYS A N 1
ATOM 717 C CA . CYS A 1 92 ? -0.089 21.703 10.5 1 98.25 92 CYS A CA 1
ATOM 718 C C . CYS A 1 92 ? 1.256 21.328 11.109 1 98.25 92 CYS A C 1
ATOM 720 O O . CYS A 1 92 ? 1.667 21.891 12.117 1 98.25 92 CYS A O 1
ATOM 722 N N . ASP A 1 93 ? 1.96 20.312 10.523 1 97.62 93 ASP A N 1
ATOM 723 C CA . ASP A 1 93 ? 3.338 20.094 10.953 1 97.62 93 ASP A CA 1
ATOM 724 C C . ASP A 1 93 ? 4.184 21.344 10.734 1 97.62 93 ASP A C 1
ATOM 726 O O . ASP A 1 93 ? 4.035 22.031 9.719 1 97.62 93 ASP A O 1
ATOM 730 N N . LEU A 1 94 ? 5.105 21.562 11.617 1 98.44 94 LEU A N 1
ATOM 731 C CA . LEU A 1 94 ? 5.816 22.844 11.586 1 98.44 94 LEU A CA 1
ATOM 732 C C . LEU A 1 94 ? 6.652 22.969 10.32 1 98.44 94 LEU A C 1
ATOM 734 O O . LEU A 1 94 ? 6.75 24.047 9.734 1 98.44 94 LEU A O 1
ATOM 738 N N . ASP A 1 95 ? 7.336 21.859 9.93 1 98.25 95 ASP A N 1
ATOM 739 C CA . ASP A 1 95 ? 8.148 21.922 8.719 1 98.25 95 ASP A CA 1
ATOM 740 C C . ASP A 1 95 ? 7.301 22.312 7.504 1 98.25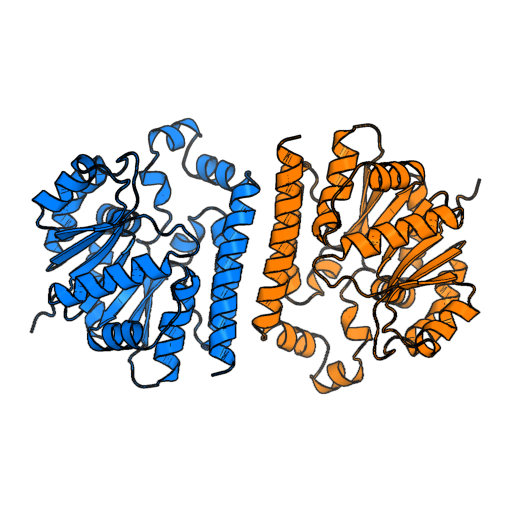 95 ASP A C 1
ATOM 742 O O . ASP A 1 95 ? 7.734 23.094 6.66 1 98.25 95 ASP A O 1
ATOM 746 N N . ARG A 1 96 ? 6.07 21.875 7.473 1 98.25 96 ARG A N 1
ATOM 747 C CA . ARG A 1 96 ? 5.152 22.234 6.395 1 98.25 96 ARG A CA 1
ATOM 748 C C . ARG A 1 96 ? 4.711 23.688 6.512 1 98.25 96 ARG A C 1
ATOM 750 O O . ARG A 1 96 ? 4.559 24.375 5.5 1 98.25 96 ARG A O 1
ATOM 757 N N . ALA A 1 97 ? 4.43 24.094 7.688 1 98.69 97 ALA A N 1
ATOM 758 C CA . ALA A 1 97 ? 4.023 25.484 7.91 1 98.69 97 ALA A CA 1
ATOM 759 C C . ALA A 1 97 ? 5.133 26.453 7.516 1 98.69 97 ALA A C 1
ATOM 761 O O . ALA A 1 97 ? 4.875 27.484 6.887 1 98.69 97 ALA A O 1
ATOM 762 N N . LEU A 1 98 ? 6.379 26.078 7.902 1 98.75 98 LEU A N 1
ATOM 763 C CA . LEU A 1 98 ? 7.52 26.922 7.551 1 98.75 98 LEU A CA 1
ATOM 764 C C . LEU A 1 98 ? 7.68 27.016 6.039 1 98.75 98 LEU A C 1
ATOM 766 O O . LEU A 1 98 ? 7.867 28.109 5.496 1 98.75 98 LEU A O 1
ATOM 770 N N . HIS A 1 99 ? 7.551 25.906 5.41 1 98.88 99 HIS A N 1
ATOM 771 C CA . HIS A 1 99 ? 7.664 25.875 3.955 1 98.88 99 HIS A CA 1
ATOM 772 C C . HIS A 1 99 ? 6.57 26.703 3.301 1 98.88 99 HIS A C 1
ATOM 774 O O . HIS A 1 99 ? 6.848 27.516 2.414 1 98.88 99 HIS A O 1
ATOM 780 N N . TRP A 1 100 ? 5.348 26.484 3.734 1 98.88 100 TRP A N 1
ATOM 781 C CA . TRP A 1 100 ? 4.188 27.203 3.213 1 98.88 100 TRP A CA 1
ATOM 782 C C . TRP A 1 100 ? 4.359 28.703 3.381 1 98.88 100 TRP A C 1
ATOM 784 O O . TRP A 1 100 ? 4.184 29.469 2.426 1 98.88 100 TRP A O 1
ATOM 794 N N . ALA A 1 101 ? 4.793 29.172 4.484 1 98.69 101 ALA A N 1
ATOM 795 C CA . ALA A 1 101 ? 4.984 30.594 4.781 1 98.69 101 ALA A CA 1
ATOM 796 C C . ALA A 1 101 ? 6.137 31.172 3.967 1 98.69 101 ALA A C 1
ATOM 798 O O . ALA A 1 101 ? 6.109 32.344 3.594 1 98.69 101 ALA A O 1
ATOM 799 N N . GLU A 1 102 ? 7.121 30.406 3.746 1 98.69 102 GLU A N 1
ATOM 800 C CA . GLU A 1 102 ? 8.305 30.891 3.035 1 98.69 102 GLU A CA 1
ATOM 801 C C . GLU A 1 102 ? 8.008 31.078 1.55 1 98.69 102 GLU A C 1
ATOM 803 O O . GLU A 1 102 ? 8.43 32.062 0.953 1 98.69 102 GLU A O 1
ATOM 808 N N . TYR A 1 103 ? 7.273 30.188 0.973 1 98.62 103 TYR A N 1
ATOM 809 C CA . TYR A 1 103 ? 7.207 30.172 -0.484 1 98.62 103 TYR A CA 1
ATOM 810 C C . TYR A 1 103 ? 5.836 30.609 -0.975 1 98.62 103 TYR A C 1
ATOM 812 O O . TYR A 1 103 ? 5.684 31.031 -2.123 1 98.62 103 TYR A O 1
ATOM 820 N N . TYR A 1 104 ? 4.848 30.5 -0.135 1 98.69 104 TYR A N 1
ATOM 821 C CA . TYR A 1 104 ? 3.49 30.891 -0.502 1 98.69 104 TYR A CA 1
ATOM 822 C C . TYR A 1 104 ? 2.818 31.656 0.63 1 98.69 104 TYR A C 1
ATOM 824 O O . TYR A 1 104 ? 1.713 31.312 1.053 1 98.69 104 TYR A O 1
ATOM 832 N N . PRO A 1 105 ? 3.385 32.781 1.1 1 98.38 105 PRO A N 1
ATOM 833 C CA . PRO A 1 105 ? 2.846 33.5 2.264 1 98.38 105 PRO A CA 1
ATOM 834 C C . PRO A 1 105 ? 1.459 34.062 2.008 1 98.38 105 PRO A C 1
ATOM 836 O O . PRO A 1 105 ? 0.612 34.094 2.904 1 98.38 105 PRO A O 1
ATOM 839 N N . ALA A 1 106 ? 1.2 34.562 0.818 1 98.5 106 ALA A N 1
ATOM 840 C CA . ALA A 1 106 ? -0.107 35.125 0.506 1 98.5 106 ALA A CA 1
ATOM 841 C C . ALA A 1 106 ? -1.197 34.062 0.546 1 98.5 106 ALA A C 1
ATOM 843 O O . ALA A 1 106 ? -2.301 34.312 1.037 1 98.5 106 ALA A O 1
ATOM 844 N N . GLU A 1 107 ? -0.901 32.906 -0.032 1 98.81 107 GLU A N 1
ATOM 845 C CA . GLU A 1 107 ? -1.862 31.812 0.022 1 98.81 107 GLU A CA 1
ATOM 846 C C . GLU A 1 107 ? -2.146 31.391 1.463 1 98.81 107 GLU A C 1
ATOM 848 O O . GLU A 1 107 ? -3.301 31.172 1.836 1 98.81 107 GLU A O 1
ATOM 853 N N . LEU A 1 108 ? -1.088 31.25 2.262 1 98.69 108 LEU A N 1
ATOM 854 C CA . LEU A 1 108 ? -1.264 30.859 3.658 1 98.69 108 LEU A CA 1
ATOM 855 C C . LEU A 1 108 ? -2.174 31.844 4.387 1 98.69 108 LEU A C 1
ATOM 857 O O . LEU A 1 108 ? -3.082 31.422 5.113 1 98.69 108 LEU A O 1
ATOM 861 N N . ALA A 1 109 ? -1.931 33.094 4.191 1 98 109 ALA A N 1
ATOM 862 C CA . ALA A 1 109 ? -2.756 34.125 4.812 1 98 109 ALA A CA 1
ATOM 863 C C . ALA A 1 109 ? -4.207 34.031 4.363 1 98 109 ALA A C 1
ATOM 865 O O . ALA A 1 109 ? -5.129 34.125 5.176 1 98 109 ALA A O 1
ATOM 866 N N . SER A 1 110 ? -4.352 33.844 3.08 1 98.12 110 SER A N 1
ATOM 867 C CA . SER A 1 110 ? -5.695 33.719 2.525 1 98.12 110 SER A CA 1
ATOM 868 C C . SER A 1 110 ? -6.418 32.531 3.098 1 98.12 110 SER A C 1
ATOM 870 O O . SER A 1 110 ? -7.59 32.594 3.477 1 98.12 110 SER A O 1
ATOM 872 N N . VAL A 1 111 ? -5.773 31.406 3.174 1 98.31 111 VAL A N 1
ATOM 873 C CA . VAL A 1 111 ? -6.359 30.172 3.689 1 98.31 111 VAL A CA 1
ATOM 874 C C . VAL A 1 111 ? -6.699 30.344 5.168 1 98.31 111 VAL A C 1
ATOM 876 O O . VAL A 1 111 ? -7.766 29.906 5.617 1 98.31 111 VAL A O 1
ATOM 879 N N . ALA A 1 112 ? -5.773 30.922 5.91 1 97.94 112 ALA A N 1
ATOM 880 C CA . ALA A 1 112 ? -6.055 31.203 7.316 1 97.94 112 ALA A CA 1
ATOM 881 C C . ALA A 1 112 ? -7.344 32 7.465 1 97.94 112 ALA A C 1
ATOM 883 O O . ALA A 1 112 ? -8.133 31.75 8.375 1 97.94 112 ALA A O 1
ATOM 884 N N . GLY A 1 113 ? -7.555 32.875 6.559 1 96.62 113 GLY A N 1
ATOM 885 C CA . GLY A 1 113 ? -8.734 33.719 6.598 1 96.62 113 GLY A CA 1
ATOM 886 C C . GLY A 1 113 ? -10.016 33 6.281 1 96.62 113 GLY A C 1
ATOM 887 O O . GLY A 1 113 ? -11.109 33.438 6.617 1 96.62 113 GLY A O 1
ATOM 888 N N . LEU A 1 114 ? -9.914 31.844 5.637 1 97.19 114 LEU A N 1
ATOM 889 C CA . LEU A 1 114 ? -11.078 31.062 5.234 1 97.19 114 LEU A CA 1
ATOM 890 C C . LEU A 1 114 ? -11.547 30.156 6.371 1 97.19 114 LEU A C 1
ATOM 892 O O . LEU A 1 114 ? -12.703 29.734 6.387 1 97.19 114 LEU A O 1
ATOM 896 N N . ILE A 1 115 ? -10.711 29.875 7.32 1 97.69 115 ILE A N 1
ATOM 897 C CA . ILE A 1 115 ? -10.898 28.812 8.305 1 97.69 115 ILE A CA 1
ATOM 898 C C . ILE A 1 115 ? -12.148 29.094 9.133 1 97.69 115 ILE A C 1
ATOM 900 O O . ILE A 1 115 ? -12.953 28.203 9.383 1 97.69 115 ILE A O 1
ATOM 904 N N . PRO A 1 116 ? -12.438 30.359 9.492 1 97.19 116 PRO A N 1
ATOM 905 C CA . PRO A 1 116 ? -13.578 30.609 10.383 1 97.19 116 PRO A CA 1
ATOM 906 C C . PRO A 1 116 ? -14.922 30.312 9.719 1 97.19 116 PRO A C 1
ATOM 908 O O . PRO A 1 116 ? -15.945 30.219 10.398 1 97.19 116 PRO A O 1
ATOM 911 N N . ALA A 1 117 ? -14.945 30.141 8.406 1 97.5 117 ALA A N 1
ATOM 912 C CA . ALA A 1 117 ? -16.188 29.828 7.699 1 97.5 117 ALA A CA 1
ATOM 913 C C . ALA A 1 117 ? -16.562 28.375 7.883 1 97.5 117 ALA A C 1
ATOM 915 O O . ALA A 1 117 ? -17.703 27.969 7.578 1 97.5 117 ALA A O 1
ATOM 916 N N . TYR A 1 118 ? -15.734 27.547 8.469 1 98.31 118 TYR A N 1
ATOM 917 C CA . TYR A 1 118 ? -15.953 26.125 8.617 1 98.31 118 TYR A CA 1
ATOM 918 C C . TYR A 1 118 ? -15.719 25.672 10.055 1 98.31 118 TYR A C 1
ATOM 920 O O . TYR A 1 118 ? -15.055 26.375 10.82 1 98.31 118 TYR A O 1
ATOM 928 N N . ASP A 1 119 ? -16.312 24.562 10.367 1 98.69 119 ASP A N 1
ATOM 929 C CA . ASP A 1 119 ? -15.938 23.891 11.609 1 98.69 119 ASP A CA 1
ATOM 930 C C . ASP A 1 119 ? -14.688 23.031 11.422 1 98.69 119 ASP A C 1
ATOM 932 O O . ASP A 1 119 ? -13.898 22.844 12.352 1 98.69 119 ASP A O 1
ATOM 936 N N . PHE A 1 120 ? -14.602 22.484 10.297 1 98.81 120 PHE A N 1
ATOM 937 C CA . PHE A 1 120 ? -13.469 21.641 9.922 1 98.81 120 PHE A CA 1
ATOM 938 C C . PHE A 1 120 ? -13.141 21.812 8.445 1 98.81 120 PHE A C 1
ATOM 940 O O . PHE A 1 120 ? -13.938 21.438 7.582 1 98.81 120 PHE A O 1
ATOM 947 N N . LEU A 1 121 ? -12.016 22.328 8.164 1 98.81 121 LEU A N 1
ATOM 948 C CA . LEU A 1 121 ? -11.57 22.594 6.797 1 98.81 121 LEU A CA 1
ATOM 949 C C . LEU A 1 121 ? -10.344 21.75 6.461 1 98.81 121 LEU A C 1
ATOM 951 O O . LEU A 1 121 ? -9.281 21.906 7.066 1 98.81 121 LEU A O 1
ATOM 955 N N . ILE A 1 122 ? -10.492 20.828 5.516 1 98.88 122 ILE A N 1
ATOM 956 C CA . ILE A 1 122 ? -9.367 20.031 5.035 1 98.88 122 ILE A CA 1
ATOM 957 C C . ILE A 1 122 ? -8.492 20.891 4.121 1 98.88 122 ILE A C 1
ATOM 959 O O . ILE A 1 122 ? -8.984 21.5 3.162 1 98.88 122 ILE A O 1
ATOM 963 N N . LEU A 1 123 ? -7.297 20.984 4.516 1 98.88 123 LEU A N 1
ATOM 964 C CA . LEU A 1 123 ? -6.312 21.625 3.658 1 98.88 123 LEU A CA 1
ATOM 965 C C . LEU A 1 123 ? -5.516 20.594 2.867 1 98.88 123 LEU A C 1
ATOM 967 O O . LEU A 1 123 ? -4.547 20.031 3.381 1 98.88 123 LEU A O 1
ATOM 971 N N . GLY A 1 124 ? -5.934 20.391 1.653 1 98.75 124 GLY A N 1
ATOM 972 C CA . GLY A 1 124 ? -5.297 19.438 0.773 1 98.75 124 GLY A CA 1
ATOM 973 C C . GLY A 1 124 ? -4.375 20.078 -0.246 1 98.75 124 GLY A C 1
ATOM 974 O O . GLY A 1 124 ? -4.062 21.266 -0.147 1 98.75 124 GLY A O 1
ATOM 975 N N . ARG A 1 125 ? -3.857 19.312 -1.086 1 98.88 125 ARG A N 1
ATOM 976 C CA . ARG A 1 125 ? -2.914 19.797 -2.092 1 98.88 125 ARG A CA 1
ATOM 977 C C . ARG A 1 125 ? -3.568 19.859 -3.467 1 98.88 125 ARG A C 1
ATOM 979 O O . ARG A 1 125 ? -4.434 19.047 -3.791 1 98.88 125 ARG A O 1
ATOM 986 N N . THR A 1 126 ? -3.119 20.859 -4.23 1 98.81 126 THR A N 1
ATOM 987 C CA . THR A 1 126 ? -3.395 20.812 -5.664 1 98.81 126 THR A CA 1
ATOM 988 C C . THR A 1 126 ? -2.697 19.609 -6.305 1 98.81 126 THR A C 1
ATOM 990 O O . THR A 1 126 ? -1.764 19.047 -5.727 1 98.81 126 THR A O 1
ATOM 993 N N . PRO A 1 127 ? -3.148 19.25 -7.539 1 98.5 127 PRO A N 1
ATOM 994 C CA . PRO A 1 127 ? -2.457 18.156 -8.219 1 98.5 127 PRO A CA 1
ATOM 995 C C . PRO A 1 127 ? -0.955 18.406 -8.359 1 98.5 127 PRO A C 1
ATOM 997 O O . PRO A 1 127 ? -0.155 17.484 -8.141 1 98.5 127 PRO A O 1
ATOM 1000 N N . ARG A 1 128 ? -0.562 19.625 -8.695 1 98.69 128 ARG A N 1
ATOM 1001 C CA . ARG A 1 128 ? 0.854 19.953 -8.828 1 98.69 128 ARG A CA 1
ATOM 1002 C C . ARG A 1 128 ? 1.584 19.75 -7.504 1 98.69 128 ARG A C 1
ATOM 1004 O O . ARG A 1 128 ? 2.656 19.156 -7.457 1 98.69 128 ARG A O 1
ATOM 1011 N N . ALA A 1 129 ? 1.056 20.328 -6.43 1 98.88 129 ALA A N 1
ATOM 1012 C CA . ALA A 1 129 ? 1.668 20.219 -5.109 1 98.88 129 ALA A CA 1
ATOM 1013 C C . ALA A 1 129 ? 1.752 18.766 -4.652 1 98.88 129 ALA A C 1
ATOM 1015 O O . ALA A 1 129 ? 2.76 18.344 -4.078 1 98.88 129 ALA A O 1
ATOM 1016 N N . PHE A 1 130 ? 0.686 18 -4.961 1 98.81 130 PHE A N 1
ATOM 1017 C CA . PHE A 1 130 ? 0.641 16.578 -4.617 1 98.81 130 PHE A CA 1
ATOM 1018 C C . PHE A 1 130 ? 1.747 15.82 -5.336 1 98.81 130 PHE A C 1
ATOM 1020 O O . PHE A 1 130 ? 2.482 15.047 -4.715 1 98.81 130 PHE A O 1
ATOM 1027 N N . ASP A 1 131 ? 1.984 16.125 -6.566 1 98.44 131 ASP A N 1
ATOM 1028 C CA . ASP A 1 131 ? 2.926 15.406 -7.422 1 98.44 131 ASP A CA 1
ATOM 1029 C C . ASP A 1 131 ? 4.363 15.82 -7.125 1 98.44 131 ASP A C 1
ATOM 1031 O O . ASP A 1 131 ? 5.309 15.18 -7.586 1 98.44 131 ASP A O 1
ATOM 1035 N N . SER A 1 132 ? 4.492 16.859 -6.371 1 98.69 132 SER A N 1
ATOM 1036 C CA . SER A 1 132 ? 5.836 17.297 -6.027 1 98.69 132 SER A CA 1
ATOM 1037 C C . SER A 1 132 ? 6.504 16.344 -5.055 1 98.69 132 SER A C 1
ATOM 1039 O O . SER A 1 132 ? 7.719 16.391 -4.844 1 98.69 132 SER A O 1
ATOM 1041 N N . HIS A 1 133 ? 5.809 15.406 -4.426 1 98.75 133 HIS A N 1
ATOM 1042 C CA . HIS A 1 133 ? 6.34 14.469 -3.439 1 98.75 133 HIS A CA 1
ATOM 1043 C C . HIS A 1 133 ? 6.957 13.25 -4.113 1 98.75 133 HIS A C 1
ATOM 1045 O O . HIS A 1 133 ? 6.668 12.969 -5.281 1 98.75 133 HIS A O 1
ATOM 1051 N N . PRO A 1 134 ? 7.879 12.57 -3.377 1 98.5 134 PRO A N 1
ATOM 1052 C CA . PRO A 1 134 ? 8.367 11.289 -3.904 1 98.5 134 PRO A CA 1
ATOM 1053 C C . PRO A 1 134 ? 7.242 10.336 -4.281 1 98.5 134 PRO A C 1
ATOM 1055 O O . PRO A 1 134 ? 6.172 10.359 -3.668 1 98.5 134 PRO A O 1
ATOM 1058 N N . ARG A 1 135 ? 7.457 9.461 -5.242 1 98.25 135 ARG A N 1
ATOM 1059 C CA . ARG A 1 135 ? 6.441 8.555 -5.773 1 98.25 135 ARG A CA 1
ATOM 1060 C C . ARG A 1 135 ? 5.922 7.621 -4.688 1 98.25 135 ARG A C 1
ATOM 1062 O O . ARG A 1 135 ? 4.734 7.281 -4.672 1 98.25 135 ARG A O 1
ATOM 1069 N N . ALA A 1 136 ? 6.785 7.18 -3.771 1 98.38 136 ALA A N 1
ATOM 1070 C CA . ALA A 1 136 ? 6.359 6.305 -2.684 1 98.38 136 ALA A CA 1
ATOM 1071 C C . ALA A 1 136 ? 5.242 6.953 -1.867 1 98.38 136 ALA A C 1
ATOM 1073 O O . ALA A 1 136 ? 4.312 6.277 -1.428 1 98.38 136 ALA A O 1
ATOM 1074 N N . GLN A 1 137 ? 5.371 8.227 -1.676 1 98.44 137 GLN A N 1
ATOM 1075 C CA . GLN A 1 137 ? 4.355 8.984 -0.947 1 98.44 137 GLN A CA 1
ATOM 1076 C C . GLN A 1 137 ? 3.111 9.203 -1.805 1 98.44 137 GLN A C 1
ATOM 1078 O O . GLN A 1 137 ? 1.99 8.945 -1.359 1 98.44 137 GLN A O 1
ATOM 1083 N N . CYS A 1 138 ? 3.26 9.594 -3.016 1 98.69 138 CYS A N 1
ATOM 1084 C CA . CYS A 1 138 ? 2.146 9.898 -3.908 1 98.69 138 CYS A CA 1
ATOM 1085 C C . CYS A 1 138 ? 1.291 8.656 -4.152 1 98.69 138 CYS A C 1
ATOM 1087 O O . CYS A 1 138 ? 0.067 8.711 -4.023 1 98.69 138 CYS A O 1
ATOM 1089 N N . ASP A 1 139 ? 1.94 7.57 -4.465 1 98.5 139 ASP A N 1
ATOM 1090 C CA . ASP A 1 139 ? 1.208 6.371 -4.859 1 98.5 139 ASP A CA 1
ATOM 1091 C C . ASP A 1 139 ? 0.411 5.805 -3.686 1 98.5 139 ASP A C 1
ATOM 1093 O O . ASP A 1 139 ? -0.726 5.359 -3.859 1 98.5 139 ASP A O 1
ATOM 1097 N N . THR A 1 140 ? 0.978 5.812 -2.539 1 98.81 140 THR A N 1
ATOM 1098 C CA . THR A 1 140 ? 0.287 5.242 -1.387 1 98.81 140 THR A CA 1
ATOM 1099 C C . THR A 1 140 ? -0.789 6.199 -0.877 1 98.81 140 THR A C 1
ATOM 1101 O O . THR A 1 140 ? -1.878 5.766 -0.495 1 98.81 140 THR A O 1
ATOM 1104 N N . GLU A 1 141 ? -0.502 7.492 -0.884 1 98.81 141 GLU A N 1
ATOM 1105 C CA . GLU A 1 141 ? -1.496 8.461 -0.428 1 98.81 141 GLU A CA 1
ATOM 1106 C C . GLU A 1 141 ? -2.684 8.523 -1.385 1 98.81 141 GLU A C 1
ATOM 1108 O O . GLU A 1 141 ? -3.814 8.773 -0.963 1 98.81 141 GLU A O 1
ATOM 1113 N N . ALA A 1 142 ? -2.391 8.305 -2.654 1 98.69 142 ALA A N 1
ATOM 1114 C CA . ALA A 1 142 ? -3.488 8.258 -3.617 1 98.69 142 ALA A CA 1
ATOM 1115 C C . ALA A 1 142 ? -4.492 7.172 -3.25 1 98.69 142 ALA A C 1
ATOM 1117 O O . ALA A 1 142 ? -5.699 7.352 -3.424 1 98.69 142 ALA A O 1
ATOM 1118 N N . ILE A 1 143 ? -4 6.074 -2.768 1 98.75 143 ILE A N 1
ATOM 1119 C CA . ILE A 1 143 ? -4.871 4.988 -2.338 1 98.75 143 ILE A CA 1
ATOM 1120 C C . ILE A 1 143 ? -5.711 5.438 -1.147 1 98.75 143 ILE A C 1
ATOM 1122 O O . ILE A 1 143 ? -6.926 5.215 -1.115 1 98.75 143 ILE A O 1
ATOM 1126 N N . VAL A 1 144 ? -5.117 6.09 -0.187 1 98.81 144 VAL A N 1
ATOM 1127 C CA . VAL A 1 144 ? -5.82 6.57 0.997 1 98.81 144 VAL A CA 1
ATOM 1128 C C . VAL A 1 144 ? -6.926 7.539 0.583 1 98.81 144 VAL A C 1
ATOM 1130 O O . VAL A 1 144 ? -8.07 7.418 1.036 1 98.81 144 VAL A O 1
ATOM 1133 N N . ASN A 1 145 ? -6.555 8.484 -0.288 1 98.75 145 ASN A N 1
ATOM 1134 C CA . ASN A 1 145 ? -7.527 9.469 -0.752 1 98.75 145 ASN A CA 1
ATOM 1135 C C . ASN A 1 145 ? -8.688 8.805 -1.489 1 98.75 145 ASN A C 1
ATOM 1137 O O . ASN A 1 145 ? -9.836 9.227 -1.354 1 98.75 145 ASN A O 1
ATOM 1141 N N . ARG A 1 146 ? -8.383 7.805 -2.273 1 98.06 146 ARG A N 1
ATOM 1142 C CA . ARG A 1 146 ? -9.43 7.07 -2.982 1 98.06 146 ARG A CA 1
ATOM 1143 C C . ARG A 1 146 ? -10.391 6.402 -2.002 1 98.06 146 ARG A C 1
ATOM 1145 O O . ARG A 1 146 ? -11.609 6.504 -2.156 1 98.06 146 ARG A O 1
ATOM 1152 N N . VAL A 1 147 ? -9.859 5.738 -1.046 1 98.31 147 VAL A N 1
ATOM 1153 C CA . VAL A 1 147 ? -10.68 5.043 -0.059 1 98.31 147 VAL A CA 1
ATOM 1154 C C . VAL A 1 147 ? -11.523 6.055 0.719 1 98.31 147 VAL A C 1
ATOM 1156 O O . VAL A 1 147 ? -12.711 5.832 0.958 1 98.31 147 VAL A O 1
ATOM 1159 N N . PHE A 1 148 ? -10.914 7.156 1.116 1 98.19 148 PHE A N 1
ATOM 1160 C CA . PHE A 1 148 ? -11.648 8.203 1.812 1 98.19 148 PHE A CA 1
ATOM 1161 C C . PHE A 1 148 ? -12.828 8.688 0.973 1 98.19 148 PHE A C 1
ATOM 1163 O O . PHE A 1 148 ? -13.93 8.883 1.493 1 98.19 148 PHE A O 1
ATOM 1170 N N . ALA A 1 149 ? -12.547 8.938 -0.317 1 97.44 149 ALA A N 1
ATOM 1171 C CA . ALA A 1 149 ? -13.602 9.391 -1.219 1 97.44 149 ALA A CA 1
ATOM 1172 C C . ALA A 1 149 ? -14.766 8.398 -1.249 1 97.44 149 ALA A C 1
ATOM 1174 O O . ALA A 1 149 ? -15.93 8.797 -1.261 1 97.44 149 ALA A O 1
ATOM 1175 N N . GLN A 1 150 ? -14.461 7.172 -1.228 1 95.38 150 GLN A N 1
ATOM 1176 C CA . GLN A 1 150 ? -15.484 6.133 -1.284 1 95.38 150 GLN A CA 1
ATOM 1177 C C . GLN A 1 150 ? -16.328 6.113 -0.008 1 95.38 150 GLN A C 1
ATOM 1179 O O . GLN A 1 150 ? -17.531 5.902 -0.058 1 95.38 150 GLN A O 1
ATOM 1184 N N . VAL A 1 151 ? -15.68 6.324 1.084 1 96.38 151 VAL A N 1
ATOM 1185 C CA . VAL A 1 151 ? -16.344 6.199 2.377 1 96.38 151 VAL A CA 1
ATOM 1186 C C . VAL A 1 151 ? -17.094 7.488 2.703 1 96.38 151 VAL A C 1
ATOM 1188 O O . VAL A 1 151 ? -18.219 7.453 3.209 1 96.38 151 VAL A O 1
ATOM 1191 N N . SER A 1 152 ? -16.531 8.617 2.395 1 96.44 152 SER A N 1
ATOM 1192 C CA . SER A 1 152 ? -17.062 9.906 2.803 1 96.44 152 SER A CA 1
ATOM 1193 C C . SER A 1 152 ? -17.969 10.5 1.725 1 96.44 152 SER A C 1
ATOM 1195 O O . SER A 1 152 ? -18.781 11.383 2.002 1 96.44 152 SER A O 1
ATOM 1197 N N . GLY A 1 153 ? -17.75 10.102 0.464 1 96.06 153 GLY A N 1
ATOM 1198 C CA . GLY A 1 153 ? -18.406 10.711 -0.669 1 96.06 153 GLY A CA 1
ATOM 1199 C C . GLY A 1 153 ? -17.719 11.977 -1.159 1 96.06 153 GLY A C 1
ATOM 1200 O O . GLY A 1 153 ? -18.219 12.648 -2.061 1 96.06 153 GLY A O 1
ATOM 1201 N N . GLN A 1 154 ? -16.5 12.305 -0.564 1 97.12 154 GLN A N 1
ATOM 1202 C CA . GLN A 1 154 ? -15.781 13.531 -0.909 1 97.12 154 GLN A CA 1
ATOM 1203 C C . GLN A 1 154 ? -14.43 13.219 -1.54 1 97.12 154 GLN A C 1
ATOM 1205 O O . GLN A 1 154 ? -13.648 12.445 -0.989 1 97.12 154 GLN A O 1
ATOM 1210 N N . GLU A 1 155 ? -14.148 13.844 -2.662 1 97.44 155 GLU A N 1
ATOM 1211 C CA . GLU A 1 155 ? -12.875 13.648 -3.35 1 97.44 155 GLU A CA 1
ATOM 1212 C C . GLU A 1 155 ? -11.852 14.688 -2.914 1 97.44 155 GLU A C 1
ATOM 1214 O O . GLU A 1 155 ? -11.5 15.586 -3.684 1 97.44 155 GLU A O 1
ATOM 1219 N N . TRP A 1 156 ? -11.406 14.586 -1.701 1 98.19 156 TRP A N 1
ATOM 1220 C CA . TRP A 1 156 ? -10.461 15.523 -1.121 1 98.19 156 TRP A CA 1
ATOM 1221 C C . TRP A 1 156 ? -9.109 14.859 -0.888 1 98.19 156 TRP A C 1
ATOM 1223 O O . TRP A 1 156 ? -9.039 13.656 -0.627 1 98.19 156 TRP A O 1
ATOM 1233 N N . ASP A 1 157 ? -8 15.625 -1.069 1 98.75 157 ASP A N 1
ATOM 1234 C CA . ASP A 1 157 ? -6.707 15.195 -0.546 1 98.75 157 ASP A CA 1
ATOM 1235 C C . ASP A 1 157 ? -6.641 15.391 0.968 1 98.75 157 ASP A C 1
ATOM 1237 O O . ASP A 1 157 ? -6.438 16.5 1.451 1 98.75 157 ASP A O 1
ATOM 1241 N N . ILE A 1 158 ? -6.77 14.312 1.681 1 98.44 158 ILE A N 1
ATOM 1242 C CA . ILE A 1 158 ? -6.852 14.414 3.133 1 98.44 158 ILE A CA 1
ATOM 1243 C C . ILE A 1 158 ? -5.5 14.07 3.752 1 98.44 158 ILE A C 1
ATOM 1245 O O . ILE A 1 158 ? -5.336 14.117 4.973 1 98.44 158 ILE A O 1
ATOM 1249 N N . THR A 1 159 ? -4.492 13.766 2.947 1 98.31 159 THR A N 1
ATOM 1250 C CA . THR A 1 159 ? -3.295 13.117 3.469 1 98.31 159 THR A CA 1
ATOM 1251 C C . THR A 1 159 ? -2.203 14.141 3.756 1 98.31 159 THR A C 1
ATOM 1253 O O . THR A 1 159 ? -1.146 13.797 4.289 1 98.31 159 THR A O 1
ATOM 1256 N N . ALA A 1 160 ? -2.438 15.414 3.49 1 97.69 160 ALA A N 1
ATOM 1257 C CA . ALA A 1 160 ? -1.453 16.438 3.818 1 97.69 160 ALA A CA 1
ATOM 1258 C C . ALA A 1 160 ? -1.433 16.734 5.316 1 97.69 160 ALA A C 1
ATOM 1260 O O . ALA A 1 160 ? -0.517 17.375 5.82 1 97.69 160 ALA A O 1
ATOM 1261 N N . ALA A 1 161 ? -2.391 16.281 6 1 96 161 ALA A N 1
ATOM 1262 C CA . ALA A 1 161 ? -2.508 16.359 7.453 1 96 161 ALA A CA 1
ATOM 1263 C C . ALA A 1 161 ? -2.498 17.797 7.934 1 96 161 ALA A C 1
ATOM 1265 O O . ALA A 1 161 ? -1.923 18.109 8.977 1 96 161 ALA A O 1
ATOM 1266 N N . ALA A 1 162 ? -3.021 18.719 7.199 1 98.62 162 ALA A N 1
ATOM 1267 C CA . ALA A 1 162 ? -3.264 20.109 7.594 1 98.62 162 ALA A CA 1
ATOM 1268 C C . ALA A 1 162 ? -4.758 20.406 7.641 1 98.62 162 ALA A C 1
ATOM 1270 O O . ALA A 1 162 ? -5.523 19.938 6.793 1 98.62 162 ALA A O 1
ATOM 1271 N N . ARG A 1 163 ? -5.113 21.188 8.711 1 98.81 163 ARG A N 1
ATOM 1272 C CA . ARG A 1 163 ? -6.539 21.391 8.961 1 98.81 163 ARG A CA 1
ATOM 1273 C C . ARG A 1 163 ? -6.809 22.766 9.523 1 98.81 163 ARG A C 1
ATOM 1275 O O . ARG A 1 163 ? -6 23.297 10.289 1 98.81 163 ARG A O 1
ATOM 1282 N N . GLY A 1 164 ? -7.93 23.359 9.094 1 98.81 164 GLY A N 1
ATOM 1283 C CA . GLY A 1 164 ? -8.602 24.359 9.898 1 98.81 164 GLY A CA 1
ATOM 1284 C C . GLY A 1 164 ? -9.672 23.797 10.805 1 98.81 164 GLY A C 1
ATOM 1285 O O . GLY A 1 164 ? -10.516 23.016 10.359 1 98.81 164 GLY A O 1
ATOM 1286 N N . ILE A 1 165 ? -9.625 24.125 12.078 1 98.81 165 ILE A N 1
ATOM 1287 C CA . ILE A 1 165 ? -10.531 23.469 13.023 1 98.81 165 ILE A CA 1
ATOM 1288 C C . ILE A 1 165 ? -11.102 24.5 13.992 1 98.81 165 ILE A C 1
ATOM 1290 O O . ILE A 1 165 ? -10.359 25.266 14.609 1 98.81 165 ILE A O 1
ATOM 1294 N N . SER A 1 166 ? -12.398 24.578 14.125 1 98.62 166 SER A N 1
ATOM 1295 C CA . SER A 1 166 ? -13.031 25.406 15.141 1 98.62 166 SER A CA 1
ATOM 1296 C C . SER A 1 166 ? -12.875 24.797 16.531 1 98.62 166 SER A C 1
ATOM 1298 O O . SER A 1 166 ? -12.617 23.594 16.656 1 98.62 166 SER A O 1
ATOM 1300 N N . ARG A 1 167 ? -13.078 25.672 17.531 1 98.12 167 ARG A N 1
ATOM 1301 C CA . ARG A 1 167 ? -13.008 25.188 18.906 1 98.12 167 ARG A CA 1
ATOM 1302 C C . ARG A 1 167 ? -14.031 24.094 19.156 1 98.12 167 ARG A C 1
ATOM 1304 O O . ARG A 1 167 ? -13.734 23.078 19.812 1 98.12 167 ARG A O 1
ATOM 1311 N N . ARG A 1 168 ? -15.188 24.25 18.656 1 98.19 168 ARG A N 1
ATOM 1312 C CA . ARG A 1 168 ? -16.234 23.266 18.906 1 98.19 168 ARG A CA 1
ATOM 1313 C C . ARG A 1 168 ? -15.891 21.938 18.25 1 98.19 168 ARG A C 1
ATOM 1315 O O . ARG A 1 168 ? -16.094 20.875 18.844 1 98.19 168 ARG A O 1
ATOM 1322 N N . ALA A 1 169 ? -15.422 21.953 17.016 1 98.75 169 ALA A N 1
ATOM 1323 C CA . ALA A 1 169 ? -15.031 20.703 16.344 1 98.75 169 ALA A CA 1
ATOM 1324 C C . ALA A 1 169 ? -13.836 20.062 17.031 1 98.75 169 ALA A C 1
ATOM 1326 O O . ALA A 1 169 ? -13.805 18.844 17.219 1 98.75 169 ALA A O 1
ATOM 1327 N N . ALA A 1 170 ? -12.859 20.875 17.422 1 98.69 170 ALA A N 1
ATOM 1328 C CA . ALA A 1 170 ? -11.688 20.359 18.125 1 98.69 170 ALA A CA 1
ATOM 1329 C C . ALA A 1 170 ? -12.086 19.672 19.438 1 98.69 170 ALA A C 1
ATOM 1331 O O . ALA A 1 170 ? -11.594 18.594 19.75 1 98.69 170 ALA A O 1
ATOM 1332 N N . THR A 1 171 ? -12.93 20.328 20.141 1 98.69 171 THR A N 1
ATOM 1333 C CA . THR A 1 171 ? -13.414 19.766 21.391 1 98.69 171 THR A CA 1
ATOM 1334 C C . THR A 1 171 ? -14.109 18.422 21.156 1 98.69 171 THR A C 1
ATOM 1336 O O . THR A 1 171 ? -13.875 17.453 21.875 1 98.69 171 THR A O 1
ATOM 1339 N N . ALA A 1 172 ? -14.93 18.359 20.156 1 98.56 172 ALA A N 1
ATOM 1340 C CA . ALA A 1 172 ? -15.633 17.125 19.828 1 98.56 172 ALA A CA 1
ATOM 1341 C C . ALA A 1 172 ? -14.648 16.016 19.484 1 98.56 172 ALA A C 1
ATOM 1343 O O . ALA A 1 172 ? -14.82 14.875 19.938 1 98.56 172 ALA A O 1
ATOM 1344 N N . ILE A 1 173 ? -13.656 16.297 18.672 1 98.38 173 ILE A N 1
ATOM 1345 C CA . ILE A 1 173 ? -12.656 15.32 18.266 1 98.38 173 ILE A CA 1
ATOM 1346 C C . ILE A 1 173 ? -11.898 14.812 19.484 1 98.38 173 ILE A C 1
ATOM 1348 O O . ILE A 1 173 ? -11.766 13.602 19.688 1 98.38 173 ILE A O 1
ATOM 1352 N N . LEU A 1 174 ? -11.453 15.703 20.297 1 98.31 174 LEU A N 1
ATOM 1353 C CA . LEU A 1 174 ? -10.648 15.352 21.469 1 98.31 174 LEU A CA 1
ATOM 1354 C C . LEU A 1 174 ? -11.453 14.5 22.438 1 98.31 174 LEU A C 1
ATOM 1356 O O . LEU A 1 174 ? -10.906 13.594 23.078 1 98.31 174 LEU A O 1
ATOM 1360 N N . ASP A 1 175 ? -12.695 14.711 22.484 1 97.69 175 ASP A N 1
ATOM 1361 C CA . ASP A 1 175 ? -13.555 14.008 23.438 1 97.69 175 ASP A CA 1
ATOM 1362 C C . ASP A 1 175 ? -14.07 12.695 22.844 1 97.69 175 ASP A C 1
ATOM 1364 O O . ASP A 1 175 ? -14.32 11.734 23.578 1 97.69 175 ASP A O 1
ATOM 1368 N N . GLY A 1 176 ? -14.18 12.648 21.547 1 96.62 176 GLY A N 1
ATOM 1369 C CA . GLY A 1 176 ? -15.039 11.594 21.031 1 96.62 176 GLY A CA 1
ATOM 137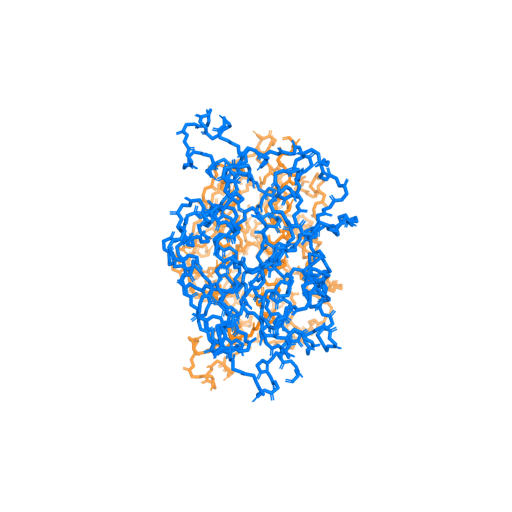0 C C . GLY A 1 176 ? -14.336 10.695 20.031 1 96.62 176 GLY A C 1
ATOM 1371 O O . GLY A 1 176 ? -14.82 9.602 19.719 1 96.62 176 GLY A O 1
ATOM 1372 N N . CYS A 1 177 ? -13.32 11.133 19.406 1 95.69 177 CYS A N 1
ATOM 1373 C CA . CYS A 1 177 ? -12.609 10.32 18.438 1 95.69 177 CYS A CA 1
ATOM 1374 C C . CYS A 1 177 ? -11.414 9.625 19.062 1 95.69 177 CYS A C 1
ATOM 1376 O O . CYS A 1 177 ? -10.422 10.273 19.422 1 95.69 177 CYS A O 1
ATOM 1378 N N . PRO A 1 178 ? -11.461 8.375 19.25 1 93.31 178 PRO A N 1
ATOM 1379 C CA . PRO A 1 178 ? -10.445 7.68 20.031 1 93.31 178 PRO A CA 1
ATOM 1380 C C . PRO A 1 178 ? -9.164 7.41 19.25 1 93.31 178 PRO A C 1
ATOM 1382 O O . PRO A 1 178 ? -8.172 6.941 19.812 1 93.31 178 PRO A O 1
ATOM 1385 N N . ASP A 1 179 ? -9.055 7.68 17.984 1 95.31 179 ASP A N 1
ATOM 1386 C CA . ASP A 1 179 ? -7.926 7.336 17.125 1 95.31 179 ASP A CA 1
ATOM 1387 C C . ASP A 1 179 ? -6.668 8.102 17.531 1 95.31 179 ASP A C 1
ATOM 1389 O O . ASP A 1 179 ? -6.656 9.336 17.531 1 95.31 179 ASP A O 1
ATOM 1393 N N . GLU A 1 180 ? -5.582 7.375 17.828 1 95.56 180 GLU A N 1
ATOM 1394 C CA . GLU A 1 180 ? -4.324 8 18.234 1 95.56 180 GLU A CA 1
ATOM 1395 C C . GLU A 1 180 ? -3.219 7.707 17.219 1 95.56 180 GLU A C 1
ATOM 1397 O O . GLU A 1 180 ? -2.043 7.957 17.5 1 95.56 180 GLU A O 1
ATOM 1402 N N . THR A 1 181 ? -3.555 7.148 16.109 1 96.75 181 THR A N 1
ATOM 1403 C CA . THR A 1 181 ? -2.59 6.789 15.086 1 96.75 181 THR A CA 1
ATOM 1404 C C . THR A 1 181 ? -2.549 7.852 13.984 1 96.75 181 THR A C 1
ATOM 1406 O O . THR A 1 181 ? -3.273 8.844 14.055 1 96.75 181 THR A O 1
ATOM 1409 N N . ILE A 1 182 ? -1.644 7.664 13.016 1 96.88 182 ILE A N 1
ATOM 1410 C CA . ILE A 1 182 ? -1.568 8.523 11.836 1 96.88 182 ILE A CA 1
ATOM 1411 C C . ILE A 1 182 ? -2.891 8.469 11.078 1 96.88 182 ILE A C 1
ATOM 1413 O O . ILE A 1 182 ? -3.174 9.336 10.25 1 96.88 182 ILE A O 1
ATOM 1417 N N . GLY A 1 183 ? -3.791 7.578 11.422 1 97.5 183 GLY A N 1
ATOM 1418 C CA . GLY A 1 183 ? -5.117 7.438 10.836 1 97.5 183 GLY A CA 1
ATOM 1419 C C . GLY A 1 183 ? -6.016 8.633 11.094 1 97.5 183 GLY A C 1
ATOM 1420 O O . GLY A 1 183 ? -7.09 8.742 10.5 1 97.5 183 GLY A O 1
ATOM 1421 N N . THR A 1 184 ? -5.551 9.562 11.914 1 97.75 184 THR A N 1
ATOM 1422 C CA . THR A 1 184 ? -6.336 10.75 12.219 1 97.75 184 THR A CA 1
ATOM 1423 C C . THR A 1 184 ? -6.598 11.562 10.953 1 97.75 184 THR A C 1
ATOM 1425 O O . THR A 1 184 ? -7.539 12.359 10.906 1 97.75 184 THR A O 1
ATOM 1428 N N . ASP A 1 185 ? -5.734 11.391 9.914 1 97.69 185 ASP A N 1
ATOM 1429 C CA . ASP A 1 185 ? -5.996 12.008 8.617 1 97.69 185 ASP A CA 1
ATOM 1430 C C . ASP A 1 185 ? -7.379 11.625 8.094 1 97.69 185 ASP A C 1
ATOM 1432 O O . ASP A 1 185 ? -8.039 12.422 7.422 1 97.69 185 ASP A O 1
ATOM 1436 N N . VAL A 1 186 ? -7.773 10.469 8.43 1 98.25 186 VAL A N 1
ATOM 1437 C CA . VAL A 1 186 ? -9.016 9.906 7.906 1 98.25 186 VAL A CA 1
ATOM 1438 C C . VAL A 1 186 ? -10.094 9.945 8.984 1 98.25 186 VAL A C 1
ATOM 1440 O O . VAL A 1 186 ? -11.227 10.359 8.719 1 98.25 186 VAL A O 1
ATOM 1443 N N . SER A 1 187 ? -9.781 9.617 10.211 1 97.88 187 SER A N 1
ATOM 1444 C CA . SER A 1 187 ? -10.773 9.391 11.258 1 97.88 187 SER A CA 1
ATOM 1445 C C . SER A 1 187 ? -11.406 10.703 11.703 1 97.88 187 SER A C 1
ATOM 1447 O O . SER A 1 187 ? -12.609 10.75 11.992 1 97.88 187 SER A O 1
ATOM 1449 N N . TRP A 1 188 ? -10.625 11.805 11.812 1 98.31 188 TRP A N 1
ATOM 1450 C CA . TRP A 1 188 ? -11.164 13.07 12.312 1 98.31 188 TRP A CA 1
ATOM 1451 C C . TRP A 1 188 ? -12.273 13.586 11.406 1 98.31 188 TRP A C 1
ATOM 1453 O O . TRP A 1 188 ? -13.391 13.852 11.875 1 98.31 188 TRP A O 1
ATOM 1463 N N . PRO A 1 189 ? -12.023 13.703 10.094 1 98.12 189 PRO A N 1
ATOM 1464 C CA . PRO A 1 189 ? -13.109 14.203 9.25 1 98.12 189 PRO A CA 1
ATOM 1465 C C . PRO A 1 189 ? -14.305 13.242 9.195 1 98.12 189 PRO A C 1
ATOM 1467 O O . PRO A 1 189 ? -15.453 13.688 9.188 1 98.12 189 PRO A O 1
ATOM 1470 N N . LEU A 1 190 ? -14.07 11.961 9.148 1 97.81 190 LEU A N 1
ATOM 1471 C CA . LEU A 1 190 ? -15.172 11.016 9.109 1 97.81 190 LEU A CA 1
ATOM 1472 C C . LEU A 1 190 ? -15.984 11.07 10.398 1 97.81 190 LEU A C 1
ATOM 1474 O O . LEU A 1 190 ? -17.219 10.977 10.367 1 97.81 190 LEU A O 1
ATOM 1478 N N . PHE A 1 191 ? -15.336 11.172 11.555 1 97.69 191 PHE A N 1
ATOM 1479 C CA . PHE A 1 191 ? -15.992 11.297 12.852 1 97.69 191 PHE A CA 1
ATOM 1480 C C . PHE A 1 191 ? -16.953 12.477 12.859 1 97.69 191 PHE A C 1
ATOM 1482 O O . PHE A 1 191 ? -18.109 12.336 13.25 1 97.69 191 PHE A O 1
ATOM 1489 N N . LEU A 1 192 ? -16.469 13.602 12.43 1 98 192 LEU A N 1
ATOM 1490 C CA . LEU A 1 192 ? -17.281 14.805 12.422 1 98 192 LEU A CA 1
ATOM 1491 C C . LEU A 1 192 ? -18.422 14.68 11.406 1 98 192 LEU A C 1
ATOM 1493 O O . LEU A 1 192 ? -19.547 15.102 11.68 1 98 192 LEU A O 1
ATOM 1497 N N . GLN A 1 193 ? -18.094 14.156 10.234 1 96.94 193 GLN A N 1
ATOM 1498 C CA . GLN A 1 193 ? -19.094 14 9.18 1 96.94 193 GLN A CA 1
ATOM 1499 C C . GLN A 1 193 ? -20.266 13.164 9.664 1 96.94 193 GLN A C 1
ATOM 1501 O O . GLN A 1 193 ? -21.422 13.469 9.352 1 96.94 193 GLN A O 1
ATOM 1506 N N . ARG A 1 194 ? -20.047 12.234 10.406 1 94.44 194 ARG A N 1
ATOM 1507 C CA . ARG A 1 194 ? -21.078 11.289 10.852 1 94.44 194 ARG A CA 1
ATOM 1508 C C . ARG A 1 194 ? -22.078 11.969 11.781 1 94.44 194 ARG A C 1
ATOM 1510 O O . ARG A 1 194 ? -23.234 11.57 11.852 1 94.44 194 ARG A O 1
ATOM 1517 N N . THR A 1 195 ? -21.609 12.906 12.484 1 93.06 195 THR A N 1
ATOM 1518 C CA . THR A 1 195 ? -22.516 13.578 13.422 1 93.06 195 THR A CA 1
ATOM 1519 C C . THR A 1 195 ? -23.5 14.461 12.672 1 93.06 195 THR A C 1
ATOM 1521 O O . THR A 1 195 ? -24.594 14.742 13.172 1 93.06 195 THR A O 1
ATOM 1524 N N . GLY A 1 196 ? -23.141 14.977 11.555 1 93.88 196 GLY A N 1
ATOM 1525 C CA . GLY A 1 196 ? -23.984 15.867 10.758 1 93.88 196 GLY A CA 1
ATOM 1526 C C . GLY A 1 196 ? -24.141 17.25 11.375 1 93.88 196 GLY A C 1
ATOM 1527 O O . GLY A 1 196 ? -25.016 18.016 10.977 1 93.88 196 GLY A O 1
ATOM 1528 N N . LEU A 1 197 ? -23.266 17.531 12.258 1 97.12 197 LEU A N 1
ATOM 1529 C CA . LEU A 1 197 ? -23.469 18.75 13.047 1 97.12 197 LEU A CA 1
ATOM 1530 C C . LEU A 1 197 ? -22.453 19.828 12.672 1 97.12 197 LEU A C 1
ATOM 1532 O O . LEU A 1 197 ? -22.562 20.969 13.117 1 97.12 197 LEU A O 1
ATOM 1536 N N . TYR A 1 198 ? -21.516 19.469 11.828 1 98.44 198 TYR A N 1
ATOM 1537 C CA . TYR A 1 198 ? -20.375 20.359 11.594 1 98.44 198 TYR A CA 1
ATOM 1538 C C . TYR A 1 198 ? -20.281 20.75 10.125 1 98.44 198 TYR A C 1
ATOM 1540 O O . TYR A 1 198 ? -20.531 19.922 9.242 1 98.44 198 TYR A O 1
ATOM 1548 N N . ALA A 1 199 ? -19.953 22.016 9.914 1 98.5 199 ALA A N 1
ATOM 1549 C CA . ALA A 1 199 ? -19.625 22.469 8.57 1 98.5 199 ALA A CA 1
ATOM 1550 C C . ALA A 1 199 ? -18.219 22.016 8.156 1 98.5 199 ALA A C 1
ATOM 1552 O O . ALA A 1 199 ? -17.219 22.578 8.609 1 98.5 199 ALA A O 1
ATOM 1553 N N . ILE A 1 200 ? -18.219 21.047 7.234 1 98.62 200 ILE A N 1
ATOM 1554 C CA . ILE A 1 200 ? -16.953 20.453 6.789 1 98.62 200 ILE A CA 1
ATOM 1555 C C . ILE A 1 200 ? -16.688 20.844 5.332 1 98.62 200 ILE A C 1
ATOM 1557 O O . ILE A 1 200 ? -17.609 20.828 4.508 1 98.62 200 ILE A O 1
ATOM 1561 N N . GLY A 1 201 ? -15.492 21.281 5.043 1 98.5 201 GLY A N 1
ATOM 1562 C CA . GLY A 1 201 ? -15.109 21.641 3.686 1 98.5 201 GLY A CA 1
ATOM 1563 C C . GLY A 1 201 ? -13.656 21.328 3.371 1 98.5 201 GLY A C 1
ATOM 1564 O O . GLY A 1 201 ? -12.977 20.672 4.164 1 98.5 201 GLY A O 1
ATOM 1565 N N . ALA A 1 202 ? -13.25 21.656 2.166 1 98.81 202 ALA A N 1
ATOM 1566 C CA . ALA A 1 202 ? -11.867 21.453 1.736 1 98.81 202 ALA A CA 1
ATOM 1567 C C . ALA A 1 202 ? -11.414 22.562 0.795 1 98.81 202 ALA A C 1
ATOM 1569 O O . ALA A 1 202 ? -12.227 23.172 0.099 1 98.81 202 ALA A O 1
ATOM 1570 N N . VAL A 1 203 ? -10.18 22.844 0.853 1 98.75 203 VAL A N 1
ATOM 1571 C CA . VAL A 1 203 ? -9.547 23.75 -0.102 1 98.75 203 VAL A CA 1
ATOM 1572 C C . VAL A 1 203 ? -8.211 23.156 -0.555 1 98.75 203 VAL A C 1
ATOM 1574 O O . VAL A 1 203 ? -7.531 22.469 0.217 1 98.75 203 VAL A O 1
ATOM 1577 N N . GLU A 1 204 ? -7.848 23.344 -1.809 1 98.75 204 GLU A N 1
ATOM 1578 C CA . GLU A 1 204 ? -6.566 22.891 -2.344 1 98.75 204 GLU A CA 1
ATOM 1579 C C . GLU A 1 204 ? -5.508 23.984 -2.232 1 98.75 204 GLU A C 1
ATOM 1581 O O . GLU A 1 204 ? -5.797 25.172 -2.451 1 98.75 204 GLU A O 1
ATOM 1586 N N . THR A 1 205 ? -4.312 23.578 -1.895 1 98.88 205 THR A N 1
ATOM 1587 C CA . THR A 1 205 ? -3.254 24.547 -1.64 1 98.88 205 THR A CA 1
ATOM 1588 C C . THR A 1 205 ? -1.986 24.172 -2.404 1 98.88 205 THR A C 1
ATOM 1590 O O . THR A 1 205 ? -1.695 22.984 -2.596 1 98.88 205 THR A O 1
ATOM 1593 N N . GLU A 1 206 ? -1.248 25.141 -2.818 1 98.81 206 GLU A N 1
ATOM 1594 C CA . GLU A 1 206 ? 0.079 24.969 -3.4 1 98.81 206 GLU A CA 1
ATOM 1595 C C . GLU A 1 206 ? 1.144 24.828 -2.314 1 98.81 206 GLU A C 1
ATOM 1597 O O . GLU A 1 206 ? 2.119 24.094 -2.482 1 98.81 206 GLU A O 1
ATOM 1602 N N . GLY A 1 207 ? 0.926 25.469 -1.253 1 98.81 207 GLY A N 1
ATOM 1603 C CA . GLY A 1 207 ? 1.945 25.641 -0.229 1 98.81 207 GLY A CA 1
ATOM 1604 C C . GLY A 1 207 ? 2.252 24.359 0.521 1 98.81 207 GLY A C 1
ATOM 1605 O O . GLY A 1 207 ? 3.266 24.266 1.219 1 98.81 207 GLY A O 1
ATOM 1606 N N . LEU A 1 208 ? 1.406 23.328 0.371 1 98.81 208 LEU A N 1
ATOM 1607 C CA . LEU A 1 208 ? 1.643 22.047 1.031 1 98.81 208 LEU A CA 1
ATOM 1608 C C . LEU A 1 208 ? 2.404 21.109 0.116 1 98.81 208 LEU A C 1
ATOM 1610 O O . LEU A 1 208 ? 2.324 19.875 0.277 1 98.81 208 LEU A O 1
ATOM 1614 N N . GLU A 1 209 ? 3.092 21.672 -0.858 1 98.69 209 GLU A N 1
ATOM 1615 C CA . GLU A 1 209 ? 3.994 20.875 -1.695 1 98.69 209 GLU A CA 1
ATOM 1616 C C . GLU A 1 209 ? 5.125 20.281 -0.87 1 98.69 209 GLU A C 1
ATOM 1618 O O . GLU A 1 209 ? 5.172 20.453 0.35 1 98.69 209 GLU A O 1
ATOM 1623 N N . TYR A 1 210 ? 5.992 19.484 -1.481 1 98.5 210 TYR A N 1
ATOM 1624 C CA . TYR A 1 210 ? 7.023 18.688 -0.813 1 98.5 210 TYR A CA 1
ATOM 1625 C C . TYR A 1 210 ? 7.992 19.594 -0.06 1 98.5 210 TYR A C 1
ATOM 1627 O O . TYR A 1 210 ? 8.719 20.375 -0.671 1 98.5 210 TYR A O 1
ATOM 1635 N N . GLU A 1 211 ? 8.016 19.422 1.27 1 98.12 211 GLU A N 1
ATOM 1636 C CA . GLU A 1 211 ? 8.758 20.359 2.109 1 98.12 211 GLU A CA 1
ATOM 1637 C C . GLU A 1 211 ? 10.008 19.719 2.701 1 98.12 211 GLU A C 1
ATOM 1639 O O . GLU A 1 211 ? 10.898 20.406 3.189 1 98.12 211 GLU A O 1
ATOM 1644 N N . THR A 1 212 ? 10.164 18.422 2.691 1 97.44 212 THR A N 1
ATOM 1645 C CA . THR A 1 212 ? 11.203 17.703 3.428 1 97.44 212 THR A CA 1
ATOM 1646 C C . THR A 1 212 ? 12.594 18.125 2.969 1 97.44 212 THR A C 1
ATOM 1648 O O . THR A 1 212 ? 13.531 18.172 3.768 1 97.44 212 THR A O 1
ATOM 1651 N N . ALA A 1 213 ? 12.703 18.484 1.772 1 97.5 213 ALA A N 1
ATOM 1652 C CA . ALA A 1 213 ? 13.984 18.844 1.17 1 97.5 213 ALA A CA 1
ATOM 1653 C C . ALA A 1 213 ? 14.555 20.109 1.822 1 97.5 213 ALA A C 1
ATOM 1655 O O . ALA A 1 213 ? 15.773 20.328 1.792 1 97.5 213 ALA A O 1
ATOM 1656 N N . ASP A 1 214 ? 13.703 20.922 2.398 1 97.62 214 ASP A N 1
ATOM 1657 C CA . ASP A 1 214 ? 14.156 22.141 3.066 1 97.62 214 ASP A CA 1
ATOM 1658 C C . ASP A 1 214 ? 15.18 21.812 4.156 1 97.62 214 ASP A C 1
ATOM 1660 O O . ASP A 1 214 ? 16.031 22.656 4.488 1 97.62 214 ASP A O 1
ATOM 1664 N N . ARG A 1 215 ? 15.18 20.609 4.668 1 96.94 215 ARG A N 1
ATOM 1665 C CA . ARG A 1 215 ? 16.062 20.172 5.746 1 96.94 215 ARG A CA 1
ATOM 1666 C C . ARG A 1 215 ? 17.438 19.797 5.203 1 96.94 215 ARG A C 1
ATOM 1668 O O . ARG A 1 215 ? 18.422 19.734 5.957 1 96.94 215 ARG A O 1
ATOM 1675 N N . PHE A 1 216 ? 17.516 19.641 3.895 1 97.56 216 PHE A N 1
ATOM 1676 C CA . PHE A 1 216 ? 18.703 19 3.365 1 97.56 216 PHE A CA 1
ATOM 1677 C C . PHE A 1 216 ? 19.203 19.703 2.109 1 97.56 216 PHE A C 1
ATOM 1679 O O . PHE A 1 216 ? 19.438 19.062 1.082 1 97.56 216 PHE A O 1
ATOM 1686 N N . PRO A 1 217 ? 19.391 21.016 2.197 1 96.5 217 PRO A N 1
ATOM 1687 C CA . PRO A 1 217 ? 19.766 21.734 0.981 1 96.5 217 PRO A CA 1
ATOM 1688 C C . PRO A 1 217 ? 21.078 21.25 0.384 1 96.5 217 PRO A C 1
ATOM 1690 O O . PRO A 1 217 ? 21.203 21.125 -0.838 1 96.5 217 PRO A O 1
ATOM 1693 N N . GLU A 1 218 ? 22.047 20.938 1.211 1 97.06 218 GLU A N 1
ATOM 1694 C CA . GLU A 1 218 ? 23.344 20.469 0.72 1 97.06 218 GLU A CA 1
ATOM 1695 C C . GLU A 1 218 ? 23.234 19.078 0.114 1 97.06 218 GLU A C 1
ATOM 1697 O O . GLU A 1 218 ? 23.812 18.812 -0.941 1 97.06 218 GLU A O 1
ATOM 1702 N N . GLU A 1 219 ? 22.516 18.234 0.769 1 96.94 219 GLU A N 1
ATOM 1703 C CA . GLU A 1 219 ? 22.328 16.875 0.263 1 96.94 219 GLU A CA 1
ATOM 1704 C C . GLU A 1 219 ? 21.562 16.875 -1.056 1 96.94 219 GLU A C 1
ATOM 1706 O O . GLU A 1 219 ? 21.859 16.094 -1.954 1 96.94 219 GLU A O 1
ATOM 1711 N N . VAL A 1 220 ? 20.594 17.766 -1.165 1 98.06 220 VAL A N 1
ATOM 1712 C CA . VAL A 1 220 ? 19.812 17.891 -2.391 1 98.06 220 VAL A CA 1
ATOM 1713 C C . VAL A 1 220 ? 20.703 18.359 -3.531 1 98.06 220 VAL A C 1
ATOM 1715 O O . VAL A 1 220 ? 20.672 17.812 -4.633 1 98.06 220 VAL A O 1
ATOM 1718 N N . ALA A 1 221 ? 21.516 19.328 -3.207 1 97.75 221 ALA A N 1
ATOM 1719 C CA . ALA A 1 221 ? 22.453 19.828 -4.207 1 97.75 221 ALA A CA 1
ATOM 1720 C C . ALA A 1 221 ? 23.438 18.75 -4.621 1 97.75 221 ALA A C 1
ATOM 1722 O O . ALA A 1 221 ? 23.734 18.578 -5.809 1 97.75 221 ALA A O 1
ATOM 1723 N N . ALA A 1 222 ? 23.938 18.062 -3.617 1 97.88 222 ALA A N 1
ATOM 1724 C CA . ALA A 1 222 ? 24.906 17 -3.867 1 97.88 222 ALA A CA 1
ATOM 1725 C C . ALA A 1 222 ? 24.297 15.891 -4.719 1 97.88 222 ALA A C 1
ATOM 1727 O O . ALA A 1 222 ? 25 15.25 -5.508 1 97.88 222 ALA A O 1
ATOM 1728 N N . ALA A 1 223 ? 23.031 15.68 -4.625 1 97.06 223 ALA A N 1
ATOM 1729 C CA . ALA A 1 223 ? 22.328 14.641 -5.379 1 97.06 223 ALA A CA 1
ATOM 1730 C C . ALA A 1 223 ? 22.109 15.062 -6.828 1 97.06 223 ALA A C 1
ATOM 1732 O O . ALA A 1 223 ? 21.828 14.234 -7.691 1 97.06 223 ALA A O 1
ATOM 1733 N N . GLY A 1 224 ? 22.297 16.297 -7.117 1 97.56 224 GLY A N 1
ATOM 1734 C CA . GLY A 1 224 ? 22.078 16.812 -8.461 1 97.56 224 GLY A CA 1
ATOM 1735 C C . GLY A 1 224 ? 20.75 17.5 -8.633 1 97.56 224 GLY A C 1
ATOM 1736 O O . GLY A 1 224 ? 20.266 17.672 -9.75 1 97.56 224 GLY A O 1
ATOM 1737 N N . GLY A 1 225 ? 20.125 17.844 -7.52 1 97.81 225 GLY A N 1
ATOM 1738 C CA . GLY A 1 225 ? 18.859 18.547 -7.57 1 97.81 225 GLY A CA 1
ATOM 1739 C C . GLY A 1 225 ? 17.719 17.781 -6.91 1 97.81 225 GLY A C 1
ATOM 1740 O O . GLY A 1 225 ? 17.906 16.656 -6.465 1 97.81 225 GLY A O 1
ATOM 1741 N N . ILE A 1 226 ? 16.562 18.422 -6.781 1 97.81 226 ILE A N 1
ATOM 1742 C CA . ILE A 1 226 ? 15.422 17.922 -6.023 1 97.81 226 ILE A CA 1
ATOM 1743 C C . ILE A 1 226 ? 14.891 16.656 -6.676 1 97.81 226 ILE A C 1
ATOM 1745 O O . ILE A 1 226 ? 14.453 15.727 -5.98 1 97.81 226 ILE A O 1
ATOM 1749 N N . ASP A 1 227 ? 14.883 16.594 -8.016 1 97.62 227 ASP A N 1
ATOM 1750 C CA . ASP A 1 227 ? 14.375 15.422 -8.711 1 97.62 227 ASP A CA 1
ATOM 1751 C C . ASP A 1 227 ? 15.25 14.203 -8.445 1 97.62 227 ASP A C 1
ATOM 1753 O O . ASP A 1 227 ? 14.742 13.109 -8.172 1 97.62 227 ASP A O 1
ATOM 1757 N N . ALA A 1 228 ? 16.578 14.414 -8.508 1 97.88 228 ALA A N 1
ATOM 1758 C CA . ALA A 1 228 ? 17.531 13.336 -8.219 1 97.88 228 ALA A CA 1
ATOM 1759 C C . ALA A 1 228 ? 17.422 12.891 -6.762 1 97.88 228 ALA A C 1
ATOM 1761 O O . ALA A 1 228 ? 17.547 11.703 -6.457 1 97.88 228 ALA A O 1
ATOM 1762 N N . TRP A 1 229 ? 17.203 13.891 -5.918 1 97.5 229 TRP A N 1
ATOM 1763 C CA . TRP A 1 229 ? 17.031 13.609 -4.492 1 97.5 229 TRP A CA 1
ATOM 1764 C C . TRP A 1 229 ? 15.812 12.727 -4.254 1 97.5 229 TRP A C 1
ATOM 1766 O O . TRP A 1 229 ? 15.906 11.711 -3.564 1 97.5 229 TRP A O 1
ATOM 1776 N N . LYS A 1 230 ? 14.711 13.023 -4.848 1 98.19 230 LYS A N 1
ATOM 1777 C CA . LYS A 1 230 ? 13.477 12.25 -4.703 1 98.19 230 LYS A CA 1
ATOM 1778 C C . LYS A 1 230 ? 13.625 10.859 -5.324 1 98.19 230 LYS A C 1
ATOM 1780 O O . LYS A 1 230 ? 13.07 9.883 -4.816 1 98.19 230 LYS A O 1
ATOM 1785 N N . ALA A 1 231 ? 14.359 10.836 -6.406 1 97.25 231 ALA A N 1
ATOM 1786 C CA . ALA A 1 231 ? 14.594 9.547 -7.059 1 97.25 231 ALA A CA 1
ATOM 1787 C C . ALA A 1 231 ? 15.32 8.586 -6.121 1 97.25 231 ALA A C 1
ATOM 1789 O O . ALA A 1 231 ? 15.062 7.383 -6.133 1 97.25 231 ALA A O 1
ATOM 1790 N N . ARG A 1 232 ? 16.234 9.164 -5.375 1 96.56 232 ARG A N 1
ATOM 1791 C CA . ARG A 1 232 ? 16.969 8.352 -4.41 1 96.56 232 ARG A CA 1
ATOM 1792 C C . ARG A 1 232 ? 16.031 7.832 -3.318 1 96.56 232 ARG A C 1
ATOM 1794 O O . ARG A 1 232 ? 16.172 6.688 -2.877 1 96.56 232 ARG A O 1
ATOM 1801 N N . ILE A 1 233 ? 15.125 8.633 -2.889 1 97.19 233 ILE A N 1
ATOM 1802 C CA . ILE A 1 233 ? 14.125 8.234 -1.9 1 97.19 233 ILE A CA 1
ATOM 1803 C C . ILE A 1 233 ? 13.266 7.109 -2.467 1 97.19 233 ILE A C 1
ATOM 1805 O O . ILE A 1 233 ? 13.062 6.082 -1.812 1 97.19 233 ILE A O 1
ATOM 1809 N N . ASP A 1 234 ? 12.867 7.219 -3.689 1 97.44 234 ASP A N 1
ATOM 1810 C CA . ASP A 1 234 ? 11.984 6.262 -4.34 1 97.44 234 ASP A CA 1
ATOM 1811 C C . ASP A 1 234 ? 12.711 4.953 -4.641 1 97.44 234 ASP A C 1
ATOM 1813 O O . ASP A 1 234 ? 12.078 3.914 -4.84 1 97.44 234 ASP A O 1
ATOM 1817 N N . ALA A 1 235 ? 14.031 5.043 -4.699 1 96.38 235 ALA A N 1
ATOM 1818 C CA . ALA A 1 235 ? 14.82 3.848 -5 1 96.38 235 ALA A CA 1
ATOM 1819 C C . ALA A 1 235 ? 15 2.982 -3.758 1 96.38 235 ALA A C 1
ATOM 1821 O O . ALA A 1 235 ? 15.422 1.826 -3.854 1 96.38 235 ALA A O 1
ATOM 1822 N N . ASP A 1 236 ? 14.695 3.477 -2.586 1 96.19 236 ASP A N 1
ATOM 1823 C CA . ASP A 1 236 ? 14.875 2.756 -1.328 1 96.19 236 ASP A CA 1
ATOM 1824 C C . ASP A 1 236 ? 13.609 1.99 -0.954 1 96.19 236 ASP A C 1
ATOM 1826 O O . ASP A 1 236 ? 12.602 2.592 -0.566 1 96.19 236 ASP A O 1
ATOM 1830 N N . PRO A 1 237 ? 13.625 0.606 -0.963 1 97.19 237 PRO A N 1
ATOM 1831 C CA . PRO A 1 237 ? 12.43 -0.17 -0.624 1 97.19 237 PRO A CA 1
ATOM 1832 C C . PRO A 1 237 ? 11.938 0.097 0.796 1 97.19 237 PRO A C 1
ATOM 1834 O O . PRO A 1 237 ? 10.75 -0.076 1.084 1 97.19 237 PRO A O 1
ATOM 1837 N N . ARG A 1 238 ? 12.805 0.537 1.678 1 97.62 238 ARG A N 1
ATOM 1838 C CA . ARG A 1 238 ? 12.406 0.815 3.053 1 97.62 238 ARG A CA 1
ATOM 1839 C C . ARG A 1 238 ? 11.406 1.96 3.111 1 97.62 238 ARG A C 1
ATOM 1841 O O . ARG A 1 238 ? 10.5 1.961 3.953 1 97.62 238 ARG A O 1
ATOM 1848 N N . GLU A 1 239 ? 11.586 2.928 2.242 1 97.56 239 GLU A N 1
ATOM 1849 C CA . GLU A 1 239 ? 10.633 4.031 2.164 1 97.56 239 GLU A CA 1
ATOM 1850 C C . GLU A 1 239 ? 9.258 3.541 1.719 1 97.56 239 GLU A C 1
ATOM 1852 O O . GLU A 1 239 ? 8.234 3.961 2.268 1 97.56 239 GLU A O 1
ATOM 1857 N N . TRP A 1 240 ? 9.219 2.66 0.778 1 98.44 240 TRP A N 1
ATOM 1858 C CA . TRP A 1 240 ? 7.965 2.098 0.294 1 98.44 240 TRP A CA 1
ATOM 1859 C C . TRP A 1 240 ? 7.273 1.283 1.386 1 98.44 240 TRP A C 1
ATOM 1861 O O . TRP A 1 240 ? 6.059 1.373 1.561 1 98.44 240 TRP A O 1
ATOM 1871 N N . ALA A 1 241 ? 8.039 0.469 2.109 1 97.94 241 ALA A N 1
ATOM 1872 C CA . ALA A 1 241 ? 7.473 -0.309 3.207 1 97.94 241 ALA A CA 1
ATOM 1873 C C . ALA A 1 241 ? 6.836 0.601 4.254 1 97.94 241 ALA A C 1
ATOM 1875 O O . ALA A 1 241 ? 5.727 0.335 4.723 1 97.94 241 ALA A O 1
ATOM 1876 N N . LEU A 1 242 ? 7.527 1.63 4.586 1 97.31 242 LEU A N 1
ATOM 1877 C CA . LEU A 1 242 ? 7.023 2.588 5.562 1 97.31 242 LEU A CA 1
ATOM 1878 C C . LEU A 1 242 ? 5.734 3.236 5.074 1 97.31 242 LEU A C 1
ATOM 1880 O O . LEU A 1 242 ? 4.754 3.316 5.816 1 97.31 242 LEU A O 1
ATOM 1884 N N . ARG A 1 243 ? 5.73 3.699 3.836 1 98.06 243 ARG A N 1
ATOM 1885 C CA . ARG A 1 243 ? 4.578 4.395 3.273 1 98.06 243 ARG A CA 1
ATOM 1886 C C . ARG A 1 243 ? 3.385 3.457 3.135 1 98.06 243 ARG A C 1
ATOM 1888 O O . ARG A 1 243 ? 2.238 3.873 3.312 1 98.06 243 ARG A O 1
ATOM 1895 N N . LEU A 1 244 ? 3.645 2.227 2.826 1 98.69 244 LEU A N 1
ATOM 1896 C CA . LEU A 1 244 ? 2.572 1.24 2.77 1 98.69 244 LEU A CA 1
ATOM 1897 C C . LEU A 1 244 ? 1.977 1.004 4.152 1 98.69 244 LEU A C 1
ATOM 1899 O O . LEU A 1 244 ? 0.761 0.849 4.293 1 98.69 244 LEU A O 1
ATOM 1903 N N . GLU A 1 245 ? 2.795 0.942 5.113 1 98 245 GLU A N 1
ATOM 1904 C CA . GLU A 1 245 ? 2.305 0.782 6.477 1 98 245 GLU A CA 1
ATOM 1905 C C . GLU A 1 245 ? 1.429 1.96 6.891 1 98 245 GLU A C 1
ATOM 1907 O O . GLU A 1 245 ? 0.363 1.771 7.484 1 98 245 GLU A O 1
ATOM 1912 N N . ILE A 1 246 ? 1.843 3.148 6.598 1 97.94 246 ILE A N 1
ATOM 1913 C CA . ILE A 1 246 ? 1.082 4.355 6.902 1 97.94 246 ILE A CA 1
ATOM 1914 C C . ILE A 1 246 ? -0.269 4.305 6.191 1 97.94 246 ILE A C 1
ATOM 1916 O O . ILE A 1 246 ? -1.312 4.531 6.812 1 97.94 246 ILE A O 1
ATOM 1920 N N . ALA A 1 247 ? -0.215 4 4.922 1 98.62 247 ALA A N 1
ATOM 1921 C CA . ALA A 1 247 ? -1.451 3.922 4.145 1 98.62 247 ALA A CA 1
ATOM 1922 C C . ALA A 1 247 ? -2.398 2.879 4.73 1 98.62 247 ALA A C 1
ATOM 1924 O O . ALA A 1 247 ? -3.609 3.104 4.805 1 98.62 247 ALA A O 1
ATOM 1925 N N . ARG A 1 248 ? -1.834 1.756 5.105 1 98.31 248 ARG A N 1
ATOM 1926 C CA . ARG A 1 248 ? -2.658 0.703 5.691 1 98.31 248 ARG A CA 1
ATOM 1927 C C . ARG A 1 248 ? -3.365 1.195 6.949 1 98.31 248 ARG A C 1
ATOM 1929 O O . ARG A 1 248 ? -4.566 0.979 7.117 1 98.31 248 ARG A O 1
ATOM 1936 N N . ILE A 1 249 ? -2.668 1.832 7.805 1 97.88 249 ILE A N 1
ATOM 1937 C CA . ILE A 1 249 ? -3.227 2.336 9.055 1 97.88 249 ILE A CA 1
ATOM 1938 C C . ILE A 1 249 ? -4.332 3.346 8.758 1 97.88 249 ILE A C 1
ATOM 1940 O O . ILE A 1 249 ? -5.391 3.326 9.391 1 97.88 249 ILE A O 1
ATOM 1944 N N . GLU A 1 250 ? -4.121 4.199 7.805 1 98.19 250 GLU A N 1
ATOM 1945 C CA . GLU A 1 250 ? -5.109 5.207 7.441 1 98.19 250 GLU A CA 1
ATOM 1946 C C . GLU A 1 250 ? -6.359 4.566 6.844 1 98.19 250 GLU A C 1
ATOM 1948 O O . GLU A 1 250 ? -7.48 4.961 7.172 1 98.19 250 GLU A O 1
ATOM 1953 N N . VAL A 1 251 ? -6.16 3.598 6.012 1 98.38 251 VAL A N 1
ATOM 1954 C CA . VAL A 1 251 ? -7.301 2.906 5.418 1 98.38 251 VAL A CA 1
ATOM 1955 C C . VAL A 1 251 ? -8.055 2.129 6.5 1 98.38 251 VAL A C 1
ATOM 1957 O O . VAL A 1 251 ? -9.289 2.068 6.484 1 98.38 251 VAL A O 1
ATOM 1960 N N . GLU A 1 252 ? -7.34 1.562 7.438 1 97.5 252 GLU A N 1
ATOM 1961 C CA . GLU A 1 252 ? -7.984 0.884 8.555 1 97.5 252 GLU A CA 1
ATOM 1962 C C . GLU A 1 252 ? -8.836 1.852 9.375 1 97.5 252 GLU A C 1
ATOM 1964 O O . GLU A 1 252 ? -9.883 1.47 9.906 1 97.5 252 GLU A O 1
ATOM 1969 N N . ALA A 1 253 ? -8.391 3.031 9.453 1 97.06 253 ALA A N 1
ATOM 1970 C CA . ALA A 1 253 ? -9.195 4.051 10.125 1 97.06 253 ALA A CA 1
ATOM 1971 C C . ALA A 1 253 ? -10.523 4.258 9.414 1 97.06 253 ALA A C 1
ATOM 1973 O O . ALA A 1 253 ? -11.555 4.496 10.055 1 97.06 253 ALA A O 1
ATOM 1974 N N . ALA A 1 254 ? -10.516 4.254 8.094 1 96.94 254 ALA A N 1
ATOM 1975 C CA . ALA A 1 254 ? -11.75 4.352 7.324 1 96.94 254 ALA A CA 1
ATOM 1976 C C . ALA A 1 254 ? -12.672 3.174 7.609 1 96.94 254 ALA A C 1
ATOM 1978 O O . ALA A 1 254 ? -13.883 3.352 7.773 1 96.94 254 ALA A O 1
ATOM 1979 N N . VAL A 1 255 ? -12.078 1.982 7.703 1 96.38 255 VAL A N 1
ATOM 1980 C CA . VAL A 1 255 ? -12.844 0.774 7.98 1 96.38 255 VAL A CA 1
ATOM 1981 C C . VAL A 1 255 ? -13.562 0.914 9.32 1 96.38 255 VAL A C 1
ATOM 1983 O O . VAL A 1 255 ? -14.734 0.547 9.445 1 96.38 255 VAL A O 1
ATOM 1986 N N . ALA A 1 256 ? -12.867 1.419 10.266 1 92.69 256 ALA A N 1
ATOM 1987 C CA . ALA A 1 256 ? -13.406 1.574 11.617 1 92.69 256 ALA A CA 1
ATOM 1988 C C . ALA A 1 256 ? -14.594 2.527 11.625 1 92.69 256 ALA A C 1
ATOM 1990 O O . ALA A 1 256 ? -15.461 2.439 12.5 1 92.69 256 ALA A O 1
ATOM 1991 N N . HIS A 1 257 ? -14.719 3.373 10.711 1 89.56 257 HIS A N 1
ATOM 1992 C CA . HIS A 1 257 ? -15.773 4.383 10.703 1 89.56 257 HIS A CA 1
ATOM 1993 C C . HIS A 1 257 ? -16.891 4.008 9.727 1 89.56 257 HIS A C 1
ATOM 1995 O O . HIS A 1 257 ? -17.859 4.754 9.57 1 89.56 257 HIS A O 1
ATOM 2001 N N . MET A 1 258 ? -16.672 2.887 8.914 1 81 258 MET A N 1
ATOM 2002 C CA . MET A 1 258 ? -17.766 2.387 8.086 1 81 258 MET A CA 1
ATOM 2003 C C . MET A 1 258 ? -18.891 1.826 8.945 1 81 258 MET A C 1
ATOM 2005 O O . MET A 1 258 ? -20.062 1.907 8.57 1 81 258 MET A O 1
ATOM 2009 N N . SER A 1 259 ? -18.516 0.907 9.984 1 58.59 259 SER A N 1
ATOM 2010 C CA . SER A 1 259 ? -19.453 0.163 10.812 1 58.59 259 SER A CA 1
ATOM 2011 C C . SER A 1 259 ? -20.266 1.097 11.719 1 58.59 259 SER A C 1
ATOM 2013 O O . SER A 1 259 ? -21.125 0.647 12.477 1 58.59 259 SER A O 1
ATOM 2015 N N . LEU A 1 260 ? -19.984 2.354 11.75 1 44.81 260 LEU A N 1
ATOM 2016 C CA . LEU A 1 260 ? -20.75 3.182 12.672 1 44.81 260 LEU A CA 1
ATOM 2017 C C . LEU A 1 260 ? -21.953 3.801 11.969 1 44.81 260 LEU A C 1
ATOM 2019 O O . LEU A 1 260 ? -21.891 4.113 10.773 1 44.81 260 LEU A O 1
ATOM 2023 N N . MET B 1 1 ? 14.688 -35.125 -25.109 1 40.34 1 MET B N 1
ATOM 2024 C CA . MET B 1 1 ? 13.859 -35.781 -24.109 1 40.34 1 MET B CA 1
ATOM 2025 C C . MET B 1 1 ? 12.695 -34.875 -23.703 1 40.34 1 MET B C 1
ATOM 2027 O O . MET B 1 1 ? 12.891 -33.688 -23.422 1 40.34 1 MET B O 1
ATOM 2031 N N . THR B 1 2 ? 11.492 -35.25 -24.047 1 55.16 2 THR B N 1
ATOM 2032 C CA . THR B 1 2 ? 10.32 -34.438 -23.75 1 55.16 2 THR B CA 1
ATOM 2033 C C . THR B 1 2 ? 10.234 -34.156 -22.25 1 55.16 2 THR B C 1
ATOM 2035 O O . THR B 1 2 ? 10.219 -35.094 -21.438 1 55.16 2 THR B O 1
ATOM 2038 N N . ILE B 1 3 ? 10.664 -33.031 -21.766 1 68.25 3 ILE B N 1
ATOM 2039 C CA . ILE B 1 3 ? 10.656 -32.719 -20.344 1 68.25 3 ILE B CA 1
ATOM 2040 C C . ILE B 1 3 ? 9.219 -32.562 -19.859 1 68.25 3 ILE B C 1
ATOM 2042 O O . ILE B 1 3 ? 8.445 -31.797 -20.422 1 68.25 3 ILE B O 1
ATOM 2046 N N . TYR B 1 4 ? 8.883 -33.5 -18.969 1 86.88 4 TYR B N 1
ATOM 2047 C CA . TYR B 1 4 ? 7.555 -33.562 -18.375 1 86.88 4 TYR B CA 1
ATOM 2048 C C . TYR B 1 4 ? 7.402 -32.531 -17.266 1 86.88 4 TYR B C 1
ATOM 2050 O O . TYR B 1 4 ? 8.297 -32.375 -16.438 1 86.88 4 TYR B O 1
ATOM 2058 N N . ILE B 1 5 ? 6.363 -31.781 -17.406 1 96.31 5 ILE B N 1
ATOM 2059 C CA . ILE B 1 5 ? 6.074 -30.734 -16.422 1 96.31 5 ILE B CA 1
ATOM 2060 C C . ILE B 1 5 ? 4.949 -31.188 -15.5 1 96.31 5 ILE B C 1
ATOM 2062 O O . ILE B 1 5 ? 3.947 -31.75 -15.953 1 96.31 5 ILE B O 1
ATOM 2066 N N . THR B 1 6 ? 5.172 -31.062 -14.195 1 98.31 6 THR B N 1
ATOM 2067 C CA . THR B 1 6 ? 4.137 -31.344 -13.203 1 98.31 6 THR B CA 1
ATOM 2068 C C . THR B 1 6 ? 3.479 -30.047 -12.734 1 98.31 6 THR B C 1
ATOM 2070 O O . THR B 1 6 ? 4.164 -29.078 -12.43 1 98.31 6 THR B O 1
ATOM 2073 N N . LEU B 1 7 ? 2.162 -30.016 -12.766 1 98.69 7 LEU B N 1
ATOM 2074 C CA . LEU B 1 7 ? 1.425 -28.906 -12.188 1 98.69 7 LEU B CA 1
ATOM 2075 C C . LEU B 1 7 ? 1.303 -29.062 -10.672 1 98.69 7 LEU B C 1
ATOM 2077 O O . LEU B 1 7 ? 0.854 -30.094 -10.188 1 98.69 7 LEU B O 1
ATOM 2081 N N . THR B 1 8 ? 1.812 -28.109 -9.914 1 98.62 8 THR B N 1
ATOM 2082 C CA . THR B 1 8 ? 1.688 -28.078 -8.461 1 98.62 8 THR B CA 1
ATOM 2083 C C . THR B 1 8 ? 0.868 -26.875 -8.016 1 98.62 8 THR B C 1
ATOM 2085 O O . THR B 1 8 ? 1.178 -25.734 -8.383 1 98.62 8 THR B O 1
ATOM 2088 N N . CYS B 1 9 ? -0.176 -27.109 -7.188 1 98.5 9 CYS B N 1
ATOM 2089 C CA . CYS B 1 9 ? -1.123 -26.047 -6.871 1 98.5 9 CYS B CA 1
ATOM 2090 C C . CYS B 1 9 ? -1.404 -26 -5.375 1 98.5 9 CYS B C 1
ATOM 2092 O O . CYS B 1 9 ? -1.305 -27.016 -4.684 1 98.5 9 CYS B O 1
ATOM 2094 N N . THR B 1 10 ? -1.722 -24.766 -4.91 1 98 10 THR B N 1
ATOM 2095 C CA . THR B 1 10 ? -2.453 -24.594 -3.66 1 98 10 THR B CA 1
ATOM 2096 C C . THR B 1 10 ? -3.939 -24.375 -3.932 1 98 10 THR B C 1
ATOM 2098 O O . THR B 1 10 ? -4.316 -23.875 -4.992 1 98 10 THR B O 1
ATOM 2101 N N . HIS B 1 11 ? -4.77 -24.828 -2.949 1 97.81 11 HIS B N 1
ATOM 2102 C CA . HIS B 1 11 ? -6.199 -24.688 -3.199 1 97.81 11 HIS B CA 1
ATOM 2103 C C . HIS B 1 11 ? -6.973 -24.531 -1.896 1 97.81 11 HIS B C 1
ATOM 2105 O O . HIS B 1 11 ? -6.734 -25.266 -0.932 1 97.81 11 HIS B O 1
ATOM 2111 N N . HIS B 1 12 ? -7.766 -23.547 -1.797 1 96.94 12 HIS B N 1
ATOM 2112 C CA . HIS B 1 12 ? -8.688 -23.266 -0.702 1 96.94 12 HIS B CA 1
ATOM 2113 C C . HIS B 1 12 ? -10.07 -22.906 -1.229 1 96.94 12 HIS B C 1
ATOM 2115 O O . HIS B 1 12 ? -10.273 -21.797 -1.738 1 96.94 12 HIS B O 1
ATOM 2121 N N . ASP B 1 13 ? -11.031 -23.812 -1.07 1 97.19 13 ASP B N 1
ATOM 2122 C CA . ASP B 1 13 ? -12.398 -23.625 -1.551 1 97.19 13 ASP B CA 1
ATOM 2123 C C . ASP B 1 13 ? -13.406 -24.266 -0.61 1 97.19 13 ASP B C 1
ATOM 2125 O O . ASP B 1 13 ? -14.039 -25.281 -0.962 1 97.19 13 ASP B O 1
ATOM 2129 N N . PRO B 1 14 ? -13.68 -23.594 0.489 1 96.56 14 PRO B N 1
ATOM 2130 C CA . PRO B 1 14 ? -14.516 -24.203 1.522 1 96.56 14 PRO B CA 1
ATOM 2131 C C . PRO B 1 14 ? -15.945 -24.484 1.047 1 96.56 14 PRO B C 1
ATOM 2133 O O . PRO B 1 14 ? -16.625 -25.359 1.578 1 96.56 14 PRO B O 1
ATOM 2136 N N . GLU B 1 15 ? -16.422 -23.828 0.046 1 97 15 GLU B N 1
ATOM 2137 C CA . GLU B 1 15 ? -17.797 -24 -0.42 1 97 15 GLU B CA 1
ATOM 2138 C C . GLU B 1 15 ? -17.859 -24.875 -1.666 1 97 15 GLU B C 1
ATOM 2140 O O . GLU B 1 15 ? -18.938 -25.109 -2.213 1 97 15 GLU B O 1
ATOM 2145 N N . GLY B 1 16 ? -16.703 -25.266 -2.146 1 97.69 16 GLY B N 1
ATOM 2146 C CA . GLY B 1 16 ? -16.625 -26.141 -3.307 1 97.69 16 GLY B CA 1
ATOM 2147 C C . GLY B 1 16 ? -17.141 -25.484 -4.578 1 97.69 16 GLY B C 1
ATOM 2148 O O . GLY B 1 16 ? -17.75 -26.141 -5.422 1 97.69 16 GLY B O 1
ATOM 2149 N N . ARG B 1 17 ? -16.922 -24.234 -4.711 1 97.81 17 ARG B N 1
ATOM 2150 C CA . ARG B 1 17 ? -17.531 -23.453 -5.777 1 97.81 17 ARG B CA 1
ATOM 2151 C C . ARG B 1 17 ? -16.891 -23.75 -7.125 1 97.81 17 ARG B C 1
ATOM 2153 O O . ARG B 1 17 ? -17.484 -23.516 -8.172 1 97.81 17 ARG B O 1
ATOM 2160 N N . LEU B 1 18 ? -15.727 -24.312 -7.082 1 98.06 18 LEU B N 1
ATOM 2161 C CA . LEU B 1 18 ? -14.992 -24.5 -8.328 1 98.06 18 LEU B CA 1
ATOM 2162 C C . LEU B 1 18 ? -15.141 -25.938 -8.836 1 98.06 18 LEU B C 1
ATOM 2164 O O . LEU B 1 18 ? -14.492 -26.328 -9.812 1 98.06 18 LEU B O 1
ATOM 2168 N N . ARG B 1 19 ? -16 -26.703 -8.234 1 98.06 19 ARG B N 1
ATOM 2169 C CA . ARG B 1 19 ? -16.156 -28.109 -8.586 1 98.06 19 ARG B CA 1
ATOM 2170 C C . ARG B 1 19 ? -16.531 -28.266 -10.055 1 98.06 19 ARG B C 1
ATOM 2172 O O . ARG B 1 19 ? -15.93 -29.062 -10.773 1 98.06 19 ARG B O 1
ATOM 2179 N N . ASN B 1 20 ? -17.578 -27.562 -10.484 1 97.56 20 ASN B N 1
ATOM 2180 C CA . ASN B 1 20 ? -18.062 -27.688 -11.859 1 97.56 20 ASN B CA 1
ATOM 2181 C C . ASN B 1 20 ? -16.984 -27.297 -12.867 1 97.56 20 ASN B C 1
ATOM 2183 O O . ASN B 1 20 ? -16.828 -27.953 -13.906 1 97.56 20 ASN B O 1
ATOM 2187 N N . GLN B 1 21 ? -16.312 -26.266 -12.555 1 98.31 21 GLN B N 1
ATOM 2188 C CA . GLN B 1 21 ? -15.227 -25.859 -13.43 1 98.31 21 GLN B CA 1
ATOM 2189 C C . GLN B 1 21 ? -14.125 -26.906 -13.469 1 98.31 21 GLN B C 1
ATOM 2191 O O . GLN B 1 21 ? -13.594 -27.219 -14.531 1 98.31 21 GLN B O 1
ATOM 2196 N N . ALA B 1 22 ? -13.766 -27.453 -12.336 1 98.44 22 ALA B N 1
ATOM 2197 C CA . ALA B 1 22 ? -12.758 -28.516 -12.266 1 98.44 22 ALA B CA 1
ATOM 2198 C C . ALA B 1 22 ? -13.18 -29.719 -13.102 1 98.44 22 ALA B C 1
ATOM 2200 O O . ALA B 1 22 ? -12.352 -30.328 -13.773 1 98.44 22 ALA B O 1
ATOM 2201 N N . GLU B 1 23 ? -14.43 -30 -13.023 1 97.94 23 GLU B N 1
ATOM 2202 C CA . GLU B 1 23 ? -14.945 -31.125 -13.797 1 97.94 23 GLU B CA 1
ATOM 2203 C C . GLU B 1 23 ? -14.758 -30.891 -15.297 1 97.94 23 GLU B C 1
ATOM 2205 O O . GLU B 1 23 ? -14.328 -31.797 -16.016 1 97.94 23 GLU B O 1
ATOM 2210 N N . ARG B 1 24 ? -15.016 -29.734 -15.766 1 97.88 24 ARG B N 1
ATOM 2211 C CA . ARG B 1 24 ? -14.914 -29.406 -17.188 1 97.88 24 ARG B CA 1
ATOM 2212 C C . ARG B 1 24 ? -13.453 -29.344 -17.625 1 97.88 24 ARG B C 1
ATOM 2214 O O . ARG B 1 24 ? -13.133 -29.703 -18.766 1 97.88 24 ARG B O 1
ATOM 2221 N N . ILE B 1 25 ? -12.578 -28.938 -16.703 1 98.19 25 ILE B N 1
ATOM 2222 C CA . ILE B 1 25 ? -11.258 -28.484 -17.125 1 98.19 25 ILE B CA 1
ATOM 2223 C C . ILE B 1 25 ? -10.211 -29.547 -16.797 1 98.19 25 ILE B C 1
ATOM 2225 O O . ILE B 1 25 ? -9.109 -29.531 -17.344 1 98.19 25 ILE B O 1
ATOM 2229 N N . ALA B 1 26 ? -10.508 -30.516 -15.945 1 97.69 26 ALA B N 1
ATOM 2230 C CA . ALA B 1 26 ? -9.57 -31.547 -15.508 1 97.69 26 ALA B CA 1
ATOM 2231 C C . ALA B 1 26 ? -8.953 -32.25 -16.703 1 97.69 26 ALA B C 1
ATOM 2233 O O . ALA B 1 26 ? -7.738 -32.469 -16.75 1 97.69 26 ALA B O 1
ATOM 2234 N N . PRO B 1 27 ? -9.711 -32.562 -17.734 1 96.56 27 PRO B N 1
ATOM 2235 C CA . PRO B 1 27 ? -9.109 -33.25 -18.891 1 96.56 27 PRO B CA 1
ATOM 2236 C C . PRO B 1 27 ? -8.078 -32.375 -19.609 1 96.56 27 PRO B C 1
ATOM 2238 O O . PRO B 1 27 ? -7.094 -32.906 -20.141 1 96.56 27 PRO B O 1
ATOM 2241 N N . VAL B 1 28 ? -8.312 -31.109 -19.688 1 97.56 28 VAL B N 1
ATOM 2242 C CA . VAL B 1 28 ? -7.367 -30.188 -20.312 1 97.56 28 VAL B CA 1
ATOM 2243 C C . VAL B 1 28 ? -6.047 -30.203 -19.547 1 97.56 28 VAL B C 1
ATOM 2245 O O . VAL B 1 28 ? -4.973 -30.281 -20.156 1 97.56 28 VAL B O 1
ATOM 2248 N N . LEU B 1 29 ? -6.121 -30.172 -18.234 1 98.06 29 LEU B N 1
ATOM 2249 C CA . LEU B 1 29 ? -4.922 -30.203 -17.391 1 98.06 29 LEU B CA 1
ATOM 2250 C C . LEU B 1 29 ? -4.16 -31.5 -17.594 1 98.06 29 LEU B C 1
ATOM 2252 O O . LEU B 1 29 ? -2.93 -31.5 -17.672 1 98.06 29 LEU B O 1
ATOM 2256 N N . GLN B 1 30 ? -4.855 -32.531 -17.766 1 96.31 30 GLN B N 1
ATOM 2257 C CA . GLN B 1 30 ? -4.246 -33.844 -17.938 1 96.31 30 GLN B CA 1
ATOM 2258 C C . GLN B 1 30 ? -3.482 -33.938 -19.25 1 96.31 30 GLN B C 1
ATOM 2260 O O . GLN B 1 30 ? -2.484 -34.656 -19.344 1 96.31 30 GLN B O 1
ATOM 2265 N N . ARG B 1 31 ? -3.969 -33.281 -20.203 1 95.56 31 ARG B N 1
ATOM 2266 C CA . ARG B 1 31 ? -3.314 -33.312 -21.5 1 95.56 31 ARG B CA 1
ATOM 2267 C C . ARG B 1 31 ? -2.037 -32.469 -21.484 1 95.56 31 ARG B C 1
ATOM 2269 O O . ARG B 1 31 ? -1.07 -32.781 -22.188 1 95.56 31 ARG B O 1
ATOM 2276 N N . ILE B 1 32 ? -2.027 -31.484 -20.719 1 96.88 32 ILE B N 1
ATOM 2277 C CA . ILE B 1 32 ? -0.919 -30.531 -20.719 1 96.88 32 ILE B CA 1
ATOM 2278 C C . ILE B 1 32 ? 0.179 -31.016 -19.781 1 96.88 32 ILE B C 1
ATOM 2280 O O . ILE B 1 32 ? 1.367 -30.891 -20.078 1 96.88 32 ILE B O 1
ATOM 2284 N N . PHE B 1 33 ? -0.21 -31.594 -18.672 1 97.44 33 PHE B N 1
ATOM 2285 C CA . PHE B 1 33 ? 0.765 -31.859 -17.625 1 97.44 33 PHE B CA 1
ATOM 2286 C C . PHE B 1 33 ? 0.954 -33.375 -17.438 1 97.44 33 PHE B C 1
ATOM 2288 O O . PHE B 1 33 ? -0.007 -34.125 -17.516 1 97.44 33 PHE B O 1
ATOM 2295 N N . PHE B 1 34 ? 2.16 -33.688 -17.125 1 95.75 34 PHE B N 1
ATOM 2296 C CA . PHE B 1 34 ? 2.502 -35.094 -16.844 1 95.75 34 PHE B CA 1
ATOM 2297 C C . PHE B 1 34 ? 1.917 -35.531 -15.508 1 95.75 34 PHE B C 1
ATOM 2299 O O . PHE B 1 34 ? 1.525 -36.688 -15.344 1 95.75 34 PHE B O 1
ATOM 2306 N N . GLY B 1 35 ? 1.902 -34.688 -14.594 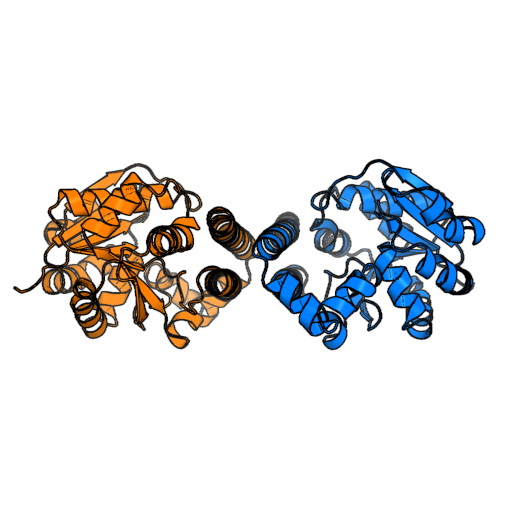1 96.94 35 GLY B N 1
ATOM 2307 C CA . GLY B 1 35 ? 1.338 -34.875 -13.273 1 96.94 35 GLY B CA 1
ATOM 2308 C C . GLY B 1 35 ? 0.684 -33.656 -12.695 1 96.94 35 GLY B C 1
ATOM 2309 O O . GLY B 1 35 ? 0.97 -32.531 -13.125 1 96.94 35 GLY B O 1
ATOM 2310 N N . ILE B 1 36 ? -0.259 -33.906 -11.812 1 98.31 36 ILE B N 1
ATOM 2311 C CA . ILE B 1 36 ? -0.954 -32.844 -11.117 1 98.31 36 ILE B CA 1
ATOM 2312 C C . ILE B 1 36 ? -0.942 -33.094 -9.617 1 98.31 36 ILE B C 1
ATOM 2314 O O . ILE B 1 36 ? -1.357 -34.156 -9.164 1 98.31 36 ILE B O 1
ATOM 2318 N N . VAL B 1 37 ? -0.38 -32.188 -8.859 1 98.69 37 VAL B N 1
ATOM 2319 C CA . VAL B 1 37 ? -0.327 -32.25 -7.406 1 98.69 37 VAL B CA 1
ATOM 2320 C C . VAL B 1 37 ? -1.034 -31.047 -6.801 1 98.69 37 VAL B C 1
ATOM 2322 O O . VAL B 1 37 ? -0.735 -29.906 -7.156 1 98.69 37 VAL B O 1
ATOM 2325 N N . VAL B 1 38 ? -1.997 -31.281 -5.883 1 98.69 38 VAL B N 1
ATOM 2326 C CA . VAL B 1 38 ? -2.771 -30.203 -5.289 1 98.69 38 VAL B CA 1
ATOM 2327 C C . VAL B 1 38 ? -2.682 -30.281 -3.766 1 98.69 38 VAL B C 1
ATOM 2329 O O . VAL B 1 38 ? -3.068 -31.281 -3.164 1 98.69 38 VAL B O 1
ATOM 2332 N N . ARG B 1 39 ? -2.078 -29.25 -3.174 1 98.44 39 ARG B N 1
ATOM 2333 C CA . ARG B 1 39 ? -2.18 -29.047 -1.733 1 98.44 39 ARG B CA 1
ATOM 2334 C C . ARG B 1 39 ? -3.457 -28.297 -1.378 1 98.44 39 ARG B C 1
ATOM 2336 O O . ARG B 1 39 ? -3.508 -27.062 -1.476 1 98.44 39 ARG B O 1
ATOM 2343 N N . ALA B 1 40 ? -4.461 -28.984 -0.88 1 98.25 40 ALA B N 1
ATOM 2344 C CA . ALA B 1 40 ? -5.766 -28.406 -0.584 1 98.25 40 ALA B CA 1
ATOM 2345 C C . ALA B 1 40 ? -5.961 -28.219 0.919 1 98.25 40 ALA B C 1
ATOM 2347 O O . ALA B 1 40 ? -5.496 -29.047 1.712 1 98.25 40 ALA B O 1
ATOM 2348 N N . THR B 1 41 ? -6.629 -27.125 1.28 1 97.44 41 THR B N 1
ATOM 2349 C CA . THR B 1 41 ? -6.945 -26.953 2.695 1 97.44 41 THR B CA 1
ATOM 2350 C C . THR B 1 41 ? -7.996 -27.969 3.141 1 97.44 41 THR B C 1
ATOM 2352 O O . THR B 1 41 ? -8.828 -28.391 2.34 1 97.44 41 THR B O 1
ATOM 2355 N N . ASP B 1 42 ? -7.98 -28.234 4.441 1 96.25 42 ASP B N 1
ATOM 2356 C CA . ASP B 1 42 ? -8.914 -29.203 4.992 1 96.25 42 ASP B CA 1
ATOM 2357 C C . ASP B 1 42 ? -10.336 -28.641 5.031 1 96.25 42 ASP B C 1
ATOM 2359 O O . ASP B 1 42 ? -11.289 -29.359 5.324 1 96.25 42 ASP B O 1
ATOM 2363 N N . ARG B 1 43 ? -10.453 -27.453 4.672 1 95.94 43 ARG B N 1
ATOM 2364 C CA . ARG B 1 43 ? -11.766 -26.828 4.625 1 95.94 43 ARG B CA 1
ATOM 2365 C C . ARG B 1 43 ? -12.445 -27.062 3.279 1 95.94 43 ARG B C 1
ATOM 2367 O O . ARG B 1 43 ? -13.656 -26.875 3.146 1 95.94 43 ARG B O 1
ATOM 2374 N N . THR B 1 44 ? -11.711 -27.453 2.289 1 97.44 44 THR B N 1
ATOM 2375 C CA . THR B 1 44 ? -12.273 -27.781 0.981 1 97.44 44 THR B CA 1
ATOM 2376 C C . THR B 1 44 ? -12.922 -29.156 1 1 97.44 44 THR B C 1
ATOM 2378 O O . THR B 1 44 ? -12.273 -30.156 1.335 1 97.44 44 THR B O 1
ATOM 2381 N N . PRO B 1 45 ? -14.211 -29.25 0.635 1 97.44 45 PRO B N 1
ATOM 2382 C CA . PRO B 1 45 ? -14.891 -30.562 0.669 1 97.44 45 PRO B CA 1
ATOM 2383 C C . PRO B 1 45 ? -14.266 -31.578 -0.287 1 97.44 45 PRO B C 1
ATOM 2385 O O . PRO B 1 45 ? -13.859 -31.203 -1.394 1 97.44 45 PRO B O 1
ATOM 2388 N N . ASN B 1 46 ? -14.328 -32.812 0.135 1 96.31 46 ASN B N 1
ATOM 2389 C CA . ASN B 1 46 ? -13.773 -33.875 -0.688 1 96.31 46 ASN B CA 1
ATOM 2390 C C . ASN B 1 46 ? -14.461 -33.938 -2.049 1 96.31 46 ASN B C 1
ATOM 2392 O O . ASN B 1 46 ? -13.805 -34.188 -3.068 1 96.31 46 ASN B O 1
ATOM 2396 N N . ASP B 1 47 ? -15.719 -33.75 -1.997 1 96.81 47 ASP B N 1
ATOM 2397 C CA . ASP B 1 47 ? -16.5 -33.875 -3.225 1 96.81 47 ASP B CA 1
ATOM 2398 C C . ASP B 1 47 ? -16.078 -32.812 -4.242 1 96.81 47 ASP B C 1
ATOM 2400 O O . ASP B 1 47 ? -16.156 -33.031 -5.449 1 96.81 47 ASP B O 1
ATOM 2404 N N . ALA B 1 48 ? -15.633 -31.703 -3.764 1 97.44 48 ALA B N 1
ATOM 2405 C CA . ALA B 1 48 ? -15.195 -30.625 -4.633 1 97.44 48 ALA B CA 1
ATOM 2406 C C . ALA B 1 48 ? -13.914 -31 -5.371 1 97.44 48 ALA B C 1
ATOM 2408 O O . ALA B 1 48 ? -13.625 -30.453 -6.441 1 97.44 48 ALA B O 1
ATOM 2409 N N . LEU B 1 49 ? -13.203 -31.922 -4.867 1 97.69 49 LEU B N 1
ATOM 2410 C CA . LEU B 1 49 ? -11.906 -32.281 -5.426 1 97.69 49 LEU B CA 1
ATOM 2411 C C . LEU B 1 49 ? -12.008 -33.562 -6.262 1 97.69 49 LEU B C 1
ATOM 2413 O O . LEU B 1 49 ? -11.047 -33.938 -6.93 1 97.69 49 LEU B O 1
ATOM 2417 N N . LEU B 1 50 ? -13.141 -34.188 -6.289 1 97.44 50 LEU B N 1
ATOM 2418 C CA . LEU B 1 50 ? -13.344 -35.5 -6.926 1 97.44 50 LEU B CA 1
ATOM 2419 C C . LEU B 1 50 ? -12.977 -35.438 -8.406 1 97.44 50 LEU B C 1
ATOM 2421 O O . LEU B 1 50 ? -12.328 -36.344 -8.922 1 97.44 50 LEU B O 1
ATOM 2425 N N . PRO B 1 51 ? -13.414 -34.406 -9.125 1 97.5 51 PRO B N 1
ATOM 2426 C CA . PRO B 1 51 ? -13.055 -34.344 -10.539 1 97.5 51 PRO B CA 1
ATOM 2427 C C . PRO B 1 51 ? -11.547 -34.406 -10.766 1 97.5 51 PRO B C 1
ATOM 2429 O O . PRO B 1 51 ? -11.086 -35.031 -11.734 1 97.5 51 PRO B O 1
ATOM 2432 N N . LEU B 1 52 ? -10.812 -33.781 -9.945 1 97.94 52 LEU B N 1
ATOM 2433 C CA . LEU B 1 52 ? -9.359 -33.781 -10.078 1 97.94 52 LEU B CA 1
ATOM 2434 C C . LEU B 1 52 ? -8.773 -35.125 -9.719 1 97.94 52 LEU B C 1
ATOM 2436 O O . LEU B 1 52 ? -7.863 -35.625 -10.398 1 97.94 52 LEU B O 1
ATOM 2440 N N . VAL B 1 53 ? -9.281 -35.688 -8.664 1 97.44 53 VAL B N 1
ATOM 2441 C CA . VAL B 1 53 ? -8.844 -37.031 -8.25 1 97.44 53 VAL B CA 1
ATOM 2442 C C . VAL B 1 53 ? -9.078 -38.031 -9.383 1 97.44 53 VAL B C 1
ATOM 2444 O O . VAL B 1 53 ? -8.203 -38.844 -9.695 1 97.44 53 VAL B O 1
ATOM 2447 N N . GLN B 1 54 ? -10.172 -37.906 -9.914 1 96 54 GLN B N 1
ATOM 2448 C CA . GLN B 1 54 ? -10.547 -38.812 -11 1 96 54 GLN B CA 1
ATOM 2449 C C . GLN B 1 54 ? -9.648 -38.625 -12.219 1 96 54 GLN B C 1
ATOM 2451 O O . GLN B 1 54 ? -9.422 -39.531 -13 1 96 54 GLN B O 1
ATOM 2456 N N . ALA B 1 55 ? -9.164 -37.469 -12.344 1 94.94 55 ALA B N 1
ATOM 2457 C CA . ALA B 1 55 ? -8.273 -37.125 -13.453 1 94.94 55 ALA B CA 1
ATOM 2458 C C . ALA B 1 55 ? -6.836 -37.531 -13.133 1 94.94 55 ALA B C 1
ATOM 2460 O O . ALA B 1 55 ? -5.926 -37.281 -13.93 1 94.94 55 ALA B O 1
ATOM 2461 N N . GLY B 1 56 ? -6.617 -38.125 -11.953 1 95.5 56 GLY B N 1
ATOM 2462 C CA . GLY B 1 56 ? -5.301 -38.625 -11.617 1 95.5 56 GLY B CA 1
ATOM 2463 C C . GLY B 1 56 ? -4.48 -37.688 -10.766 1 95.5 56 GLY B C 1
ATOM 2464 O O . GLY B 1 56 ? -3.291 -37.906 -10.547 1 95.5 56 GLY B O 1
ATOM 2465 N N . ALA B 1 57 ? -5.098 -36.625 -10.336 1 97.69 57 ALA B N 1
ATOM 2466 C CA . ALA B 1 57 ? -4.383 -35.656 -9.492 1 97.69 57 ALA B CA 1
ATOM 2467 C C . ALA B 1 57 ? -4.105 -36.25 -8.109 1 97.69 57 ALA B C 1
ATOM 2469 O O . ALA B 1 57 ? -4.93 -37 -7.566 1 97.69 57 ALA B O 1
ATOM 2470 N N . HIS B 1 58 ? -2.953 -35.969 -7.605 1 97.94 58 HIS B N 1
ATOM 2471 C CA . HIS B 1 58 ? -2.615 -36.281 -6.223 1 97.94 58 HIS B CA 1
ATOM 2472 C C . HIS B 1 58 ? -3.016 -35.156 -5.285 1 97.94 58 HIS B C 1
ATOM 2474 O O . HIS B 1 58 ? -2.479 -34.062 -5.375 1 97.94 58 HIS B O 1
ATOM 2480 N N . ILE B 1 59 ? -3.916 -35.5 -4.355 1 98.38 59 ILE B N 1
ATOM 2481 C CA . ILE B 1 59 ? -4.43 -34.5 -3.445 1 98.38 59 ILE B CA 1
ATOM 2482 C C . ILE B 1 59 ? -3.787 -34.656 -2.07 1 98.38 59 ILE B C 1
ATOM 2484 O O . ILE B 1 59 ? -3.754 -35.75 -1.524 1 98.38 59 ILE B O 1
ATOM 2488 N N . HIS B 1 60 ? -3.246 -33.594 -1.578 1 98.19 60 HIS B N 1
ATOM 2489 C CA . HIS B 1 60 ? -2.758 -33.531 -0.205 1 98.19 60 HIS B CA 1
ATOM 2490 C C . HIS B 1 60 ? -3.541 -32.531 0.614 1 98.19 60 HIS B C 1
ATOM 2492 O O . HIS B 1 60 ? -3.578 -31.328 0.27 1 98.19 60 HIS B O 1
ATOM 2498 N N . ARG B 1 61 ? -4.117 -32.969 1.696 1 97.44 61 ARG B N 1
ATOM 2499 C CA . ARG B 1 61 ? -4.918 -32.094 2.541 1 97.44 61 ARG B CA 1
ATOM 2500 C C . ARG B 1 61 ? -4.102 -31.578 3.723 1 97.44 61 ARG B C 1
ATOM 2502 O O . ARG B 1 61 ? -3.336 -32.344 4.328 1 97.44 61 ARG B O 1
ATOM 2509 N N . ALA B 1 62 ? -4.199 -30.328 3.998 1 96.81 62 ALA B N 1
ATOM 2510 C CA . ALA B 1 62 ? -3.504 -29.688 5.113 1 96.81 62 ALA B CA 1
ATOM 2511 C C . ALA B 1 62 ? -4.297 -28.5 5.648 1 96.81 62 ALA B C 1
ATOM 2513 O O . ALA B 1 62 ? -5.172 -27.969 4.957 1 96.81 62 ALA B O 1
ATOM 2514 N N . PRO B 1 63 ? -4.074 -28.094 6.961 1 94.88 63 PRO B N 1
ATOM 2515 C CA . PRO B 1 63 ? -4.758 -26.906 7.504 1 94.88 63 PRO B CA 1
ATOM 2516 C C . PRO B 1 63 ? -4.453 -25.641 6.723 1 94.88 63 PRO B C 1
ATOM 2518 O O . PRO B 1 63 ? -3.393 -25.531 6.098 1 94.88 63 PRO B O 1
ATOM 2521 N N . SER B 1 64 ? -5.426 -24.766 6.77 1 91.12 64 SER B N 1
ATOM 2522 C CA . SER B 1 64 ? -5.195 -23.453 6.164 1 91.12 64 SER B CA 1
ATOM 2523 C C . SER B 1 64 ? -4.125 -22.672 6.926 1 91.12 64 SER B C 1
ATOM 2525 O O . SER B 1 64 ? -4.082 -22.719 8.156 1 91.12 64 SER B O 1
ATOM 2527 N N . CYS B 1 65 ? -3.281 -21.922 6.23 1 85.19 65 CYS B N 1
ATOM 2528 C CA . CYS B 1 65 ? -2.242 -21.109 6.852 1 85.19 65 CYS B CA 1
ATOM 2529 C C . CYS B 1 65 ? -2.68 -19.656 6.961 1 85.19 65 CYS B C 1
ATOM 2531 O O . CYS B 1 65 ? -2.074 -18.875 7.695 1 85.19 65 CYS B O 1
ATOM 2533 N N . GLY B 1 66 ? -3.74 -19.281 6.332 1 84.12 66 GLY B N 1
ATOM 2534 C CA . GLY B 1 66 ? -4.137 -17.875 6.219 1 84.12 66 GLY B CA 1
ATOM 2535 C C . GLY B 1 66 ? -3.438 -17.156 5.09 1 84.12 66 GLY B C 1
ATOM 2536 O O . GLY B 1 66 ? -2.324 -17.516 4.707 1 84.12 66 GLY B O 1
ATOM 2537 N N . HIS B 1 67 ? -3.902 -16.062 4.629 1 83.12 67 HIS B N 1
ATOM 2538 C CA . HIS B 1 67 ? -3.453 -15.359 3.432 1 83.12 67 HIS B CA 1
ATOM 2539 C C . HIS B 1 67 ? -2.053 -14.781 3.621 1 83.12 67 HIS B C 1
ATOM 2541 O O . HIS B 1 67 ? -1.233 -14.82 2.699 1 83.12 67 HIS B O 1
ATOM 2547 N N . LEU B 1 68 ? -1.742 -14.32 4.777 1 87.12 68 LEU B N 1
ATOM 2548 C CA . LEU B 1 68 ? -0.48 -13.633 5.02 1 87.12 68 LEU B CA 1
ATOM 2549 C C . LEU B 1 68 ? 0.66 -14.633 5.188 1 87.12 68 LEU B C 1
ATOM 2551 O O . LEU B 1 68 ? 1.831 -14.273 5.047 1 87.12 68 LEU B O 1
ATOM 2555 N N . ARG B 1 69 ? 0.313 -15.953 5.406 1 89.5 69 ARG B N 1
ATOM 2556 C CA . ARG B 1 69 ? 1.324 -17 5.562 1 89.5 69 ARG B CA 1
ATOM 2557 C C . ARG B 1 69 ? 1.239 -18.016 4.434 1 89.5 69 ARG B C 1
ATOM 2559 O O . ARG B 1 69 ? 1.533 -19.203 4.633 1 89.5 69 ARG B O 1
ATOM 2566 N N . LEU B 1 70 ? 0.853 -17.516 3.34 1 93.94 70 LEU B N 1
ATOM 2567 C CA . LEU B 1 70 ? 0.647 -18.359 2.174 1 93.94 70 LEU B CA 1
ATOM 2568 C C . LEU B 1 70 ? 1.956 -19.016 1.737 1 93.94 70 LEU B C 1
ATOM 2570 O O . LEU B 1 70 ? 1.947 -20.031 1.034 1 93.94 70 LEU B O 1
ATOM 2574 N N . GLY B 1 71 ? 3.059 -18.406 2.123 1 95.75 71 GLY B N 1
ATOM 2575 C CA . GLY B 1 71 ? 4.352 -18.984 1.794 1 95.75 71 GLY B CA 1
ATOM 2576 C C . GLY B 1 71 ? 4.527 -20.391 2.309 1 95.75 71 GLY B C 1
ATOM 2577 O O . GLY B 1 71 ? 5.184 -21.219 1.668 1 95.75 71 GLY B O 1
ATOM 2578 N N . ARG B 1 72 ? 3.953 -20.703 3.434 1 96.12 72 ARG B N 1
ATOM 2579 C CA . ARG B 1 72 ? 4.02 -22.047 3.977 1 96.12 72 ARG B CA 1
ATOM 2580 C C . ARG B 1 72 ? 3.32 -23.047 3.057 1 96.12 72 ARG B C 1
ATOM 2582 O O . ARG B 1 72 ? 3.854 -24.125 2.771 1 96.12 72 ARG B O 1
ATOM 2589 N N . ALA B 1 73 ? 2.125 -22.672 2.674 1 97.31 73 ALA B N 1
ATOM 2590 C CA . ALA B 1 73 ? 1.36 -23.531 1.779 1 97.31 73 ALA B CA 1
ATOM 2591 C C . ALA B 1 73 ? 2.066 -23.703 0.436 1 97.31 73 ALA B C 1
ATOM 2593 O O . ALA B 1 73 ? 2.086 -24.797 -0.135 1 97.31 73 ALA B O 1
ATOM 2594 N N . ARG B 1 74 ? 2.648 -22.672 -0.089 1 97.81 74 ARG B N 1
ATOM 2595 C CA . ARG B 1 74 ? 3.344 -22.703 -1.371 1 97.81 74 ARG B CA 1
ATOM 2596 C C . ARG B 1 74 ? 4.582 -23.578 -1.302 1 97.81 74 ARG B C 1
ATOM 2598 O O . ARG B 1 74 ? 4.852 -24.359 -2.221 1 97.81 74 ARG B O 1
ATOM 2605 N N . ARG B 1 75 ? 5.32 -23.453 -0.238 1 97.88 75 ARG B N 1
ATOM 2606 C CA . ARG B 1 75 ? 6.484 -24.297 -0.027 1 97.88 75 ARG B CA 1
ATOM 2607 C C . ARG B 1 75 ? 6.086 -25.766 0.037 1 97.88 75 ARG B C 1
ATOM 2609 O O . ARG B 1 75 ? 6.746 -26.625 -0.555 1 97.88 75 ARG B O 1
ATOM 2616 N N . GLU B 1 76 ? 5.035 -25.984 0.747 1 97.75 76 GLU B N 1
ATOM 2617 C CA . GLU B 1 76 ? 4.551 -27.359 0.853 1 97.75 76 GLU B CA 1
ATOM 2618 C C . GLU B 1 76 ? 4.141 -27.906 -0.511 1 97.75 76 GLU B C 1
ATOM 2620 O O . GLU B 1 76 ? 4.457 -29.047 -0.849 1 97.75 76 GLU B O 1
ATOM 2625 N N . ALA B 1 77 ? 3.406 -27.125 -1.243 1 98.06 77 ALA B N 1
ATOM 2626 C CA . ALA B 1 77 ? 3.006 -27.547 -2.584 1 98.06 77 ALA B CA 1
ATOM 2627 C C . ALA B 1 77 ? 4.223 -27.859 -3.443 1 98.06 77 ALA B C 1
ATOM 2629 O O . ALA B 1 77 ? 4.23 -28.859 -4.172 1 98.06 77 ALA B O 1
ATOM 2630 N N . LEU B 1 78 ? 5.195 -27.016 -3.365 1 98.25 78 LEU B N 1
ATOM 2631 C CA . LEU B 1 78 ? 6.43 -27.219 -4.117 1 98.25 78 LEU B CA 1
ATOM 2632 C C . LEU B 1 78 ? 7.109 -28.516 -3.688 1 98.25 78 LEU B C 1
ATOM 2634 O O . LEU B 1 78 ? 7.543 -29.312 -4.531 1 98.25 78 LEU B O 1
ATOM 2638 N N . ARG B 1 79 ? 7.23 -28.734 -2.412 1 98.44 79 ARG B N 1
ATOM 2639 C CA . ARG B 1 79 ? 7.824 -29.969 -1.879 1 98.44 79 ARG B CA 1
ATOM 2640 C C . ARG B 1 79 ? 7.086 -31.203 -2.385 1 98.44 79 ARG B C 1
ATOM 2642 O O . ARG B 1 79 ? 7.711 -32.188 -2.801 1 98.44 79 ARG B O 1
ATOM 2649 N N . LEU B 1 80 ? 5.773 -31.188 -2.332 1 98.62 80 LEU B N 1
ATOM 2650 C CA . LEU B 1 80 ? 4.949 -32.312 -2.789 1 98.62 80 LEU B CA 1
ATOM 2651 C C . LEU B 1 80 ? 5.195 -32.594 -4.266 1 98.62 80 LEU B C 1
ATOM 2653 O O . LEU B 1 80 ? 5.207 -33.75 -4.684 1 98.62 80 LEU B O 1
ATOM 2657 N N . GLY B 1 81 ? 5.32 -31.547 -5.035 1 98.06 81 GLY B N 1
ATOM 2658 C CA . GLY B 1 81 ? 5.676 -31.734 -6.434 1 98.06 81 GLY B CA 1
ATOM 2659 C C . GLY B 1 81 ? 6.98 -32.469 -6.621 1 98.06 81 GLY B C 1
ATOM 2660 O O . GLY B 1 81 ? 7.059 -33.406 -7.426 1 98.06 81 GLY B O 1
ATOM 2661 N N . LEU B 1 82 ? 7.98 -32.125 -5.867 1 97.88 82 LEU B N 1
ATOM 2662 C CA . LEU B 1 82 ? 9.281 -32.781 -5.938 1 97.88 82 LEU B CA 1
ATOM 2663 C C . LEU B 1 82 ? 9.172 -34.25 -5.496 1 97.88 82 LEU B C 1
ATOM 2665 O O . LEU B 1 82 ? 9.773 -35.125 -6.109 1 97.88 82 LEU B O 1
ATOM 2669 N N . GLU B 1 83 ? 8.484 -34.438 -4.488 1 98.06 83 GLU B N 1
ATOM 2670 C CA . GLU B 1 83 ? 8.312 -35.781 -3.955 1 98.06 83 GLU B CA 1
ATOM 2671 C C . GLU B 1 83 ? 7.605 -36.688 -4.961 1 98.06 83 GLU B C 1
ATOM 2673 O O . GLU B 1 83 ? 7.836 -37.875 -4.988 1 98.06 83 GLU B O 1
ATOM 2678 N N . ALA B 1 84 ? 6.758 -36.062 -5.766 1 96.81 84 ALA B N 1
ATOM 2679 C CA . ALA B 1 84 ? 6.039 -36.812 -6.793 1 96.81 84 ALA B CA 1
ATOM 2680 C C . ALA B 1 84 ? 6.938 -37.125 -7.988 1 96.81 84 ALA B C 1
ATOM 2682 O O . ALA B 1 84 ? 6.508 -37.75 -8.953 1 96.81 84 ALA B O 1
ATOM 2683 N N . GLY B 1 85 ? 8.188 -36.625 -7.953 1 95.56 85 GLY B N 1
ATOM 2684 C CA . GLY B 1 85 ? 9.172 -36.969 -8.961 1 95.56 85 GLY B CA 1
ATOM 2685 C C . GLY B 1 85 ? 9.344 -35.906 -10.031 1 95.56 85 GLY B C 1
ATOM 2686 O O . GLY B 1 85 ? 9.992 -36.156 -11.047 1 95.56 85 GLY B O 1
ATOM 2687 N N . ALA B 1 86 ? 8.836 -34.719 -9.805 1 96.12 86 ALA B N 1
ATOM 2688 C CA . ALA B 1 86 ? 8.883 -33.688 -10.82 1 96.12 86 ALA B CA 1
ATOM 2689 C C . ALA B 1 86 ? 10.312 -33.188 -11.047 1 96.12 86 ALA B C 1
ATOM 2691 O O . ALA B 1 86 ? 11.07 -33 -10.094 1 96.12 86 ALA B O 1
ATOM 2692 N N . HIS B 1 87 ? 10.711 -33.031 -12.281 1 96.06 87 HIS B N 1
ATOM 2693 C CA . HIS B 1 87 ? 11.953 -32.375 -12.633 1 96.06 87 HIS B CA 1
ATOM 2694 C C . HIS B 1 87 ? 11.742 -30.875 -12.82 1 96.06 87 HIS B C 1
ATOM 2696 O O . HIS B 1 87 ? 12.648 -30.078 -12.547 1 96.06 87 HIS B O 1
ATOM 2702 N N . HIS B 1 88 ? 10.602 -30.562 -13.336 1 97.94 88 HIS B N 1
ATOM 2703 C CA . HIS B 1 88 ? 10.117 -29.188 -13.438 1 97.94 88 HIS B CA 1
ATOM 2704 C C . HIS B 1 88 ? 8.664 -29.078 -13 1 97.94 88 HIS B C 1
ATOM 2706 O O . HIS B 1 88 ? 7.867 -29.984 -13.242 1 97.94 88 HIS B O 1
ATOM 2712 N N . VAL B 1 89 ? 8.406 -27.969 -12.367 1 98.25 89 VAL B N 1
ATOM 2713 C CA . VAL B 1 89 ? 7.039 -27.75 -11.906 1 98.25 89 VAL B CA 1
ATOM 2714 C C . VAL B 1 89 ? 6.516 -26.422 -12.461 1 98.25 89 VAL B C 1
ATOM 2716 O O . VAL B 1 89 ? 7.285 -25.469 -12.648 1 98.25 89 VAL B O 1
ATOM 2719 N N . LEU B 1 90 ? 5.305 -26.406 -12.883 1 98.75 90 LEU B N 1
ATOM 2720 C CA . LEU B 1 90 ? 4.527 -25.172 -12.93 1 98.75 90 LEU B CA 1
ATOM 2721 C C . LEU B 1 90 ? 3.717 -25 -11.648 1 98.75 90 LEU B C 1
ATOM 2723 O O . LEU B 1 90 ? 2.779 -25.766 -11.391 1 98.75 90 LEU B O 1
ATOM 2727 N N . PHE B 1 91 ? 4.137 -24.062 -10.852 1 98.81 91 PHE B N 1
ATOM 2728 C CA . PHE B 1 91 ? 3.404 -23.734 -9.625 1 98.81 91 PHE B CA 1
ATOM 2729 C C . PHE B 1 91 ? 2.375 -22.641 -9.883 1 98.81 91 PHE B C 1
ATOM 2731 O O . PHE B 1 91 ? 2.695 -21.609 -10.469 1 98.81 91 PHE B O 1
ATOM 2738 N N . CYS B 1 92 ? 1.189 -22.812 -9.383 1 98.31 92 CYS B N 1
ATOM 2739 C CA . CYS B 1 92 ? 0.109 -21.859 -9.539 1 98.31 92 CYS B CA 1
ATOM 2740 C C . CYS B 1 92 ? -1.054 -22.172 -8.609 1 98.31 92 CYS B C 1
ATOM 2742 O O . CYS B 1 92 ? -1.318 -23.344 -8.328 1 98.31 92 CYS B O 1
ATOM 2744 N N . ASP B 1 93 ? -1.75 -21.125 -8.07 1 97.62 93 ASP B N 1
ATOM 2745 C CA . ASP B 1 93 ? -2.996 -21.422 -7.371 1 97.62 93 ASP B CA 1
ATOM 2746 C C . ASP B 1 93 ? -3.98 -22.156 -8.289 1 97.62 93 ASP B C 1
ATOM 2748 O O . ASP B 1 93 ? -4.098 -21.812 -9.469 1 97.62 93 ASP B O 1
ATOM 2752 N N . LEU B 1 94 ? -4.734 -23.031 -7.73 1 98.44 94 LEU B N 1
ATOM 2753 C CA . LEU B 1 94 ? -5.551 -23.906 -8.57 1 98.44 94 LEU B CA 1
ATOM 2754 C C . LEU B 1 94 ? -6.629 -23.109 -9.297 1 98.44 94 LEU B C 1
ATOM 2756 O O . LEU B 1 94 ? -6.93 -23.375 -10.461 1 98.44 94 LEU B O 1
ATOM 2760 N N . ASP B 1 95 ? -7.273 -22.156 -8.578 1 98.19 95 ASP B N 1
ATOM 2761 C CA . ASP B 1 95 ? -8.312 -21.359 -9.234 1 98.19 95 ASP B CA 1
ATOM 2762 C C . ASP B 1 95 ? -7.754 -20.625 -10.453 1 98.19 95 ASP B C 1
ATOM 2764 O O . ASP B 1 95 ? -8.414 -20.531 -11.484 1 98.19 95 ASP B O 1
ATOM 2768 N N . ARG B 1 96 ? -6.516 -20.219 -10.391 1 98.25 96 ARG B N 1
ATOM 2769 C CA . ARG B 1 96 ? -5.867 -19.562 -11.516 1 98.25 96 ARG B CA 1
ATOM 2770 C C . ARG B 1 96 ? -5.535 -20.562 -12.617 1 98.25 96 ARG B C 1
ATOM 2772 O O . ARG B 1 96 ? -5.641 -20.234 -13.805 1 98.25 96 ARG B O 1
ATOM 2779 N N . ALA B 1 97 ? -5.066 -21.688 -12.227 1 98.69 97 ALA B N 1
ATOM 2780 C CA . ALA B 1 97 ? -4.75 -22.719 -13.211 1 98.69 97 ALA B CA 1
ATOM 2781 C C . ALA B 1 97 ? -6 -23.156 -13.969 1 98.69 97 ALA B C 1
ATOM 2783 O O . ALA B 1 97 ? -5.965 -23.328 -15.188 1 98.69 97 ALA B O 1
ATOM 2784 N N . LEU B 1 98 ? -7.105 -23.312 -13.203 1 98.75 98 LEU B N 1
ATOM 2785 C CA . LEU B 1 98 ? -8.367 -23.688 -13.836 1 98.75 98 LEU B CA 1
ATOM 2786 C C . LEU B 1 98 ? -8.82 -22.625 -14.828 1 98.75 98 LEU B C 1
ATOM 2788 O O . LEU B 1 98 ? -9.211 -22.953 -15.953 1 98.75 98 LEU B O 1
ATOM 2792 N N . HIS B 1 99 ? -8.719 -21.422 -14.414 1 98.88 99 HIS B N 1
ATOM 2793 C CA . HIS B 1 99 ? -9.109 -20.312 -15.289 1 98.88 99 HIS B CA 1
ATOM 2794 C C . HIS B 1 99 ? -8.242 -20.266 -16.547 1 98.88 99 HIS B C 1
ATOM 2796 O O . HIS B 1 99 ? -8.758 -20.156 -17.656 1 98.88 99 HIS B O 1
ATOM 2802 N N . TRP B 1 100 ? -6.938 -20.344 -16.344 1 98.88 100 TRP B N 1
ATOM 2803 C CA . TRP B 1 100 ? -5.973 -20.312 -17.438 1 98.88 100 TRP B CA 1
ATOM 2804 C C . TRP B 1 100 ? -6.246 -21.438 -18.422 1 98.88 100 TRP B C 1
ATOM 2806 O O . TRP B 1 100 ? -6.328 -21.203 -19.641 1 98.88 100 TRP B O 1
ATOM 2816 N N . ALA B 1 101 ? -6.504 -22.625 -17.984 1 98.69 101 ALA B N 1
ATOM 2817 C CA . ALA B 1 101 ? -6.758 -23.781 -18.828 1 98.69 101 ALA B CA 1
ATOM 2818 C C . ALA B 1 101 ? -8.094 -23.656 -19.562 1 98.69 101 ALA B C 1
ATOM 2820 O O . ALA B 1 101 ? -8.25 -24.141 -20.688 1 98.69 101 ALA B O 1
ATOM 2821 N N . GLU B 1 102 ? -9.031 -23.062 -18.922 1 98.69 102 GLU B N 1
ATOM 2822 C CA . GLU B 1 102 ? -10.367 -22.953 -19.5 1 98.69 102 GLU B CA 1
ATOM 2823 C C . GLU B 1 102 ? -10.383 -21.938 -20.641 1 98.69 102 GLU B C 1
ATOM 2825 O O . GLU B 1 102 ? -11.008 -22.188 -21.688 1 98.69 102 GLU B O 1
ATOM 2830 N N . TYR B 1 103 ? -9.695 -20.875 -20.5 1 98.62 103 TYR B N 1
ATOM 2831 C CA . TYR B 1 103 ? -9.914 -19.766 -21.422 1 98.62 103 TYR B CA 1
ATOM 2832 C C . TYR B 1 103 ? -8.711 -19.562 -22.328 1 98.62 103 TYR B C 1
ATOM 2834 O O . TYR B 1 103 ? -8.828 -18.984 -23.406 1 98.62 103 TYR B O 1
ATOM 2842 N N . TYR B 1 104 ? -7.562 -20.031 -21.906 1 98.69 104 TYR B N 1
ATOM 2843 C CA . TYR B 1 104 ? -6.348 -19.906 -22.703 1 98.69 104 TYR B CA 1
ATOM 2844 C C . TYR B 1 104 ? -5.547 -21.203 -22.688 1 98.69 104 TYR B C 1
ATOM 2846 O O . TYR B 1 104 ? -4.352 -21.188 -22.391 1 98.69 104 TYR B O 1
ATOM 2854 N N . PRO B 1 105 ? -6.113 -22.328 -23.109 1 98.38 105 PRO B N 1
ATOM 2855 C CA . PRO B 1 105 ? -5.426 -23.625 -23 1 98.38 105 PRO B CA 1
ATOM 2856 C C . PRO B 1 105 ? -4.176 -23.703 -23.875 1 98.38 105 PRO B C 1
ATOM 2858 O O . PRO B 1 105 ? -3.176 -24.297 -23.484 1 98.38 105 PRO B O 1
ATOM 2861 N N . ALA B 1 106 ? -4.188 -23.094 -25.062 1 98.44 106 ALA B N 1
ATOM 2862 C CA . ALA B 1 106 ? -3.025 -23.125 -25.938 1 98.44 106 ALA B CA 1
ATOM 2863 C C . ALA B 1 106 ? -1.854 -22.359 -25.328 1 98.44 106 ALA B C 1
ATOM 2865 O O . ALA B 1 106 ? -0.704 -22.797 -25.422 1 98.44 106 ALA B O 1
ATOM 2866 N N . GLU B 1 107 ? -2.156 -21.188 -24.766 1 98.75 107 GLU B N 1
ATOM 2867 C CA . GLU B 1 107 ? -1.107 -20.422 -24.094 1 9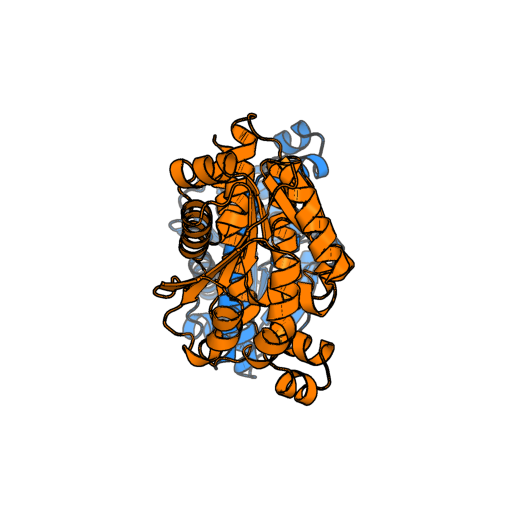8.75 107 GLU B CA 1
ATOM 2868 C C . GLU B 1 107 ? -0.514 -21.203 -22.938 1 98.75 107 GLU B C 1
ATOM 2870 O O . GLU B 1 107 ? 0.707 -21.25 -22.766 1 98.75 107 GLU B O 1
ATOM 2875 N N . LEU B 1 108 ? -1.378 -21.812 -22.109 1 98.69 108 LEU B N 1
ATOM 2876 C CA . LEU B 1 108 ? -0.9 -22.578 -20.969 1 98.69 108 LEU B CA 1
ATOM 2877 C C . LEU B 1 108 ? 0.038 -23.703 -21.422 1 98.69 108 LEU B C 1
ATOM 2879 O O . LEU B 1 108 ? 1.104 -23.891 -20.828 1 98.69 108 LEU B O 1
ATOM 2883 N N . ALA B 1 109 ? -0.352 -24.406 -22.438 1 98 109 ALA B N 1
ATOM 2884 C CA . ALA B 1 109 ? 0.479 -25.484 -22.984 1 98 109 ALA B CA 1
ATOM 2885 C C . ALA B 1 109 ? 1.822 -24.938 -23.469 1 98 109 ALA B C 1
ATOM 2887 O O . ALA B 1 109 ? 2.867 -25.547 -23.203 1 98 109 ALA B O 1
ATOM 2888 N N . SER B 1 110 ? 1.733 -23.844 -24.188 1 98.06 110 SER B N 1
ATOM 2889 C CA . SER B 1 110 ? 2.953 -23.234 -24.703 1 98.06 110 SER B CA 1
ATOM 2890 C C . SER B 1 110 ? 3.883 -22.812 -23.578 1 98.06 110 SER B C 1
ATOM 2892 O O . SER B 1 110 ? 5.09 -23.047 -23.625 1 98.06 110 SER B O 1
ATOM 2894 N N . VAL B 1 111 ? 3.365 -22.188 -22.562 1 98.31 111 VAL B N 1
ATOM 2895 C CA . VAL B 1 111 ? 4.148 -21.719 -21.422 1 98.31 111 VAL B CA 1
ATOM 2896 C C . VAL B 1 111 ? 4.754 -22.906 -20.688 1 98.31 111 VAL B C 1
ATOM 2898 O O . VAL B 1 111 ? 5.922 -22.875 -20.297 1 98.31 111 VAL B O 1
ATOM 2901 N N . ALA B 1 112 ? 3.936 -23.922 -20.469 1 97.94 112 ALA B N 1
ATOM 2902 C CA . ALA B 1 112 ? 4.457 -25.141 -19.844 1 97.94 112 ALA B CA 1
ATOM 2903 C C . ALA B 1 112 ? 5.668 -25.672 -20.609 1 97.94 112 ALA B C 1
ATOM 2905 O O . ALA B 1 112 ? 6.645 -26.125 -20 1 97.94 112 ALA B O 1
ATOM 2906 N N . GLY B 1 113 ? 5.633 -25.547 -21.875 1 96.56 113 GLY B N 1
ATOM 2907 C CA . GLY B 1 113 ? 6.715 -26.031 -22.719 1 96.56 113 GLY B CA 1
ATOM 2908 C C . GLY B 1 113 ? 7.977 -25.188 -22.609 1 96.56 113 GLY B C 1
ATOM 2909 O O . GLY B 1 113 ? 9.062 -25.656 -22.953 1 96.56 113 GLY B O 1
ATOM 2910 N N . LEU B 1 114 ? 7.848 -23.969 -22.141 1 97.12 114 LEU B N 1
ATOM 2911 C CA . LEU B 1 114 ? 8.977 -23.047 -22.047 1 97.12 114 LEU B CA 1
ATOM 2912 C C . LEU B 1 114 ? 9.734 -23.266 -20.734 1 97.12 114 LEU B C 1
ATOM 2914 O O . LEU B 1 114 ? 10.906 -22.891 -20.625 1 97.12 114 LEU B O 1
ATOM 2918 N N . ILE B 1 115 ? 9.125 -23.859 -19.75 1 97.69 115 ILE B N 1
ATOM 2919 C CA . ILE B 1 115 ? 9.594 -23.891 -18.375 1 97.69 115 ILE B CA 1
ATOM 2920 C C . ILE B 1 115 ? 10.945 -24.594 -18.297 1 97.69 115 ILE B C 1
ATOM 2922 O O . ILE B 1 115 ? 11.859 -24.125 -17.625 1 97.69 115 ILE B O 1
ATOM 2926 N N . PRO B 1 116 ? 11.188 -25.656 -19.078 1 97.19 116 PRO B N 1
ATOM 2927 C CA . PRO B 1 116 ? 12.453 -26.391 -18.938 1 97.19 116 PRO B CA 1
ATOM 2928 C C . PRO B 1 116 ? 13.664 -25.578 -19.391 1 97.19 116 PRO B C 1
ATOM 2930 O O . PRO B 1 116 ? 14.797 -25.938 -19.094 1 97.19 116 PRO B O 1
ATOM 2933 N N . ALA B 1 117 ? 13.445 -24.484 -20.109 1 97.5 117 ALA B N 1
ATOM 2934 C CA . ALA B 1 117 ? 14.547 -23.641 -20.562 1 97.5 117 ALA B CA 1
ATOM 2935 C C . ALA B 1 117 ? 15.094 -22.797 -19.422 1 97.5 117 ALA B C 1
ATOM 2937 O O . ALA B 1 117 ? 16.172 -22.203 -19.531 1 97.5 117 ALA B O 1
ATOM 2938 N N . TYR B 1 118 ? 14.469 -22.766 -18.266 1 98.25 118 TYR B N 1
ATOM 2939 C CA . TYR B 1 118 ? 14.844 -21.922 -17.141 1 98.25 118 TYR B CA 1
ATOM 2940 C C . TYR B 1 118 ? 14.93 -22.734 -15.844 1 98.25 118 TYR B C 1
ATOM 2942 O O . TYR B 1 118 ? 14.367 -23.828 -15.758 1 98.25 118 TYR B O 1
ATOM 2950 N N . ASP B 1 119 ? 15.672 -22.203 -14.93 1 98.69 119 ASP B N 1
ATOM 2951 C CA . ASP B 1 119 ? 15.602 -22.734 -13.57 1 98.69 119 ASP B CA 1
ATOM 2952 C C . ASP B 1 119 ? 14.422 -22.125 -12.805 1 98.69 119 ASP B C 1
ATOM 2954 O O . ASP B 1 119 ? 13.852 -22.781 -11.93 1 98.69 119 ASP B O 1
ATOM 2958 N N . PHE B 1 120 ? 14.172 -20.938 -13.086 1 98.81 120 PHE B N 1
ATOM 2959 C CA . PHE B 1 120 ? 13.078 -20.203 -12.461 1 98.81 120 PHE B CA 1
ATOM 2960 C C . PHE B 1 120 ? 12.453 -19.234 -13.453 1 98.81 120 PHE B C 1
ATOM 2962 O O . PHE B 1 120 ? 13.102 -18.266 -13.875 1 98.81 120 PHE B O 1
ATOM 2969 N N . LEU B 1 121 ? 11.25 -19.453 -13.812 1 98.81 121 LEU B N 1
ATOM 2970 C CA . LEU B 1 121 ? 10.523 -18.641 -14.773 1 98.81 121 LEU B CA 1
ATOM 2971 C C . LEU B 1 121 ? 9.336 -17.938 -14.117 1 98.81 121 LEU B C 1
ATOM 2973 O O . LEU B 1 121 ? 8.406 -18.609 -13.656 1 98.81 121 LEU B O 1
ATOM 2977 N N . ILE B 1 122 ? 9.383 -16.625 -14.047 1 98.88 122 ILE B N 1
ATOM 2978 C CA . ILE B 1 122 ? 8.258 -15.852 -13.539 1 98.88 122 ILE B CA 1
ATOM 2979 C C . ILE B 1 122 ? 7.152 -15.797 -14.594 1 98.88 122 ILE B C 1
ATOM 2981 O O . ILE B 1 122 ? 7.398 -15.43 -15.742 1 98.88 122 ILE B O 1
ATOM 2985 N N . LEU B 1 123 ? 6.047 -16.25 -14.188 1 98.88 123 LEU B N 1
ATOM 2986 C CA . LEU B 1 123 ? 4.863 -16.109 -15.031 1 98.88 123 LEU B CA 1
ATOM 2987 C C . LEU B 1 123 ? 4.023 -14.922 -14.602 1 98.88 123 LEU B C 1
ATOM 2989 O O . LEU B 1 123 ? 3.223 -15.016 -13.672 1 98.88 123 LEU B O 1
ATOM 2993 N N . GLY B 1 124 ? 4.23 -13.836 -15.289 1 98.75 124 GLY B N 1
ATOM 2994 C CA . GLY B 1 124 ? 3.521 -12.602 -14.992 1 98.75 124 GLY B CA 1
ATOM 2995 C C . GLY B 1 124 ? 2.363 -12.336 -15.938 1 98.75 124 GLY B C 1
ATOM 2996 O O . GLY B 1 124 ? 1.962 -13.219 -16.703 1 98.75 124 GLY B O 1
ATOM 2997 N N . ARG B 1 125 ? 1.779 -11.234 -15.82 1 98.88 125 ARG B N 1
ATOM 2998 C CA . ARG B 1 125 ? 0.616 -10.875 -16.625 1 98.88 125 ARG B CA 1
ATOM 2999 C C . ARG B 1 125 ? 0.98 -9.828 -17.672 1 98.88 125 ARG B C 1
ATOM 3001 O O . ARG B 1 125 ? 1.829 -8.969 -17.438 1 98.88 125 ARG B O 1
ATOM 3008 N N . THR B 1 126 ? 0.302 -9.953 -18.828 1 98.81 126 THR B N 1
ATOM 3009 C CA . THR B 1 126 ? 0.297 -8.82 -19.75 1 98.81 126 THR B CA 1
ATOM 3010 C C . THR B 1 126 ? -0.401 -7.617 -19.109 1 98.81 126 THR B C 1
ATOM 3012 O O . THR B 1 126 ? -1.148 -7.762 -18.141 1 98.81 126 THR B O 1
ATOM 3015 N N . PRO B 1 127 ? -0.175 -6.418 -19.734 1 98.5 127 PRO B N 1
ATOM 3016 C CA . PRO B 1 127 ? -0.882 -5.254 -19.188 1 98.5 127 PRO B CA 1
ATOM 3017 C C . PRO B 1 127 ? -2.396 -5.441 -19.172 1 98.5 127 PRO B C 1
ATOM 3019 O O . PRO B 1 127 ? -3.053 -5.078 -18.188 1 98.5 127 PRO B O 1
ATOM 3022 N N . ARG B 1 128 ? -2.961 -6.02 -20.219 1 98.69 128 ARG B N 1
ATOM 3023 C CA . ARG B 1 128 ? -4.398 -6.262 -20.266 1 98.69 128 ARG B CA 1
ATOM 3024 C C . ARG B 1 128 ? -4.832 -7.195 -19.141 1 98.69 128 ARG B C 1
ATOM 3026 O O . ARG B 1 128 ? -5.816 -6.93 -18.453 1 98.69 128 ARG B O 1
ATOM 3033 N N . ALA B 1 129 ? -4.164 -8.336 -19 1 98.88 129 ALA B N 1
ATOM 3034 C CA . ALA B 1 129 ? -4.492 -9.312 -17.969 1 98.88 129 ALA B CA 1
ATOM 3035 C C . ALA B 1 129 ? -4.355 -8.711 -16.578 1 98.88 129 ALA B C 1
ATOM 3037 O O . ALA B 1 129 ? -5.188 -8.953 -15.703 1 98.88 129 ALA B O 1
ATOM 3038 N N . PHE B 1 130 ? -3.301 -7.871 -16.391 1 98.81 130 PHE B N 1
ATOM 3039 C CA . PHE B 1 130 ? -3.062 -7.195 -15.125 1 98.81 130 PHE B CA 1
ATOM 3040 C C . PHE B 1 130 ? -4.215 -6.258 -14.789 1 98.81 130 PHE B C 1
ATOM 3042 O O . PHE B 1 130 ? -4.742 -6.289 -13.68 1 98.81 130 PHE B O 1
ATOM 3049 N N . ASP B 1 131 ? -4.707 -5.547 -15.75 1 98.5 131 ASP B N 1
ATOM 3050 C CA . ASP B 1 131 ? -5.727 -4.516 -15.57 1 98.5 131 ASP B CA 1
ATOM 3051 C C . ASP B 1 131 ? -7.113 -5.137 -15.414 1 98.5 131 ASP B C 1
ATOM 3053 O O . ASP B 1 131 ? -8.062 -4.453 -15.031 1 98.5 131 ASP B O 1
ATOM 3057 N N . SER B 1 132 ? -7.195 -6.395 -15.695 1 98.69 132 SER B N 1
ATOM 3058 C CA . SER B 1 132 ? -8.484 -7.062 -15.547 1 98.69 132 SER B CA 1
ATOM 3059 C C . SER B 1 132 ? -8.859 -7.227 -14.078 1 98.69 132 SER B C 1
ATOM 3061 O O . SER B 1 132 ? -10.016 -7.527 -13.758 1 98.69 132 SER B O 1
ATOM 3063 N N . HIS B 1 133 ? -7.98 -7.035 -13.125 1 98.75 133 HIS B N 1
ATOM 3064 C CA . HIS B 1 133 ? -8.227 -7.211 -11.695 1 98.75 133 HIS B CA 1
ATOM 3065 C C . HIS B 1 133 ? -8.844 -5.961 -11.086 1 98.75 133 HIS B C 1
ATOM 3067 O O . HIS B 1 133 ? -8.766 -4.875 -11.664 1 98.75 133 HIS B O 1
ATOM 3073 N N . PRO B 1 134 ? -9.539 -6.141 -9.93 1 98.5 134 PRO B N 1
ATOM 3074 C CA . PRO B 1 134 ? -10.008 -4.957 -9.203 1 98.5 134 PRO B CA 1
ATOM 3075 C C . PRO B 1 134 ? -8.898 -3.941 -8.953 1 98.5 134 PRO B C 1
ATOM 3077 O O . PRO B 1 134 ? -7.73 -4.32 -8.789 1 98.5 134 PRO B O 1
ATOM 3080 N N . ARG B 1 135 ? -9.219 -2.674 -8.852 1 98.25 135 ARG B N 1
ATOM 3081 C CA . ARG B 1 135 ? -8.25 -1.588 -8.711 1 98.25 135 ARG B CA 1
ATOM 3082 C C . ARG B 1 135 ? -7.438 -1.744 -7.43 1 98.25 135 ARG B C 1
ATOM 3084 O O . ARG B 1 135 ? -6.25 -1.421 -7.402 1 98.25 135 ARG B O 1
ATOM 3091 N N . ALA B 1 136 ? -8.055 -2.219 -6.332 1 98.44 136 ALA B N 1
ATOM 3092 C CA . ALA B 1 136 ? -7.34 -2.424 -5.078 1 98.44 136 ALA B CA 1
ATOM 3093 C C . ALA B 1 136 ? -6.148 -3.359 -5.27 1 98.44 136 ALA B C 1
ATOM 3095 O O . ALA B 1 136 ? -5.086 -3.148 -4.68 1 98.44 136 ALA B O 1
ATOM 3096 N N . GLN B 1 137 ? -6.359 -4.355 -6.074 1 98.5 137 GLN B N 1
ATOM 3097 C CA . GLN B 1 137 ? -5.297 -5.309 -6.379 1 98.5 137 GLN B CA 1
ATOM 3098 C C . GLN B 1 137 ? -4.266 -4.699 -7.324 1 98.5 137 GLN B C 1
ATOM 3100 O O . GLN B 1 137 ? -3.061 -4.77 -7.07 1 98.5 137 GLN B O 1
ATOM 3105 N N . CYS B 1 138 ? -4.668 -4.043 -8.359 1 98.69 138 CYS B N 1
ATOM 3106 C CA . CYS B 1 138 ? -3.779 -3.473 -9.359 1 98.69 138 CYS B CA 1
ATOM 3107 C C . CYS B 1 138 ? -2.881 -2.404 -8.75 1 98.69 138 CYS B C 1
ATOM 3109 O O . CYS B 1 138 ? -1.663 -2.426 -8.938 1 98.69 138 CYS B O 1
ATOM 3111 N N . ASP B 1 139 ? -3.482 -1.515 -8 1 98.5 139 ASP B N 1
ATOM 3112 C CA . ASP B 1 139 ? -2.738 -0.373 -7.48 1 98.5 139 ASP B CA 1
ATOM 3113 C C . ASP B 1 139 ? -1.68 -0.819 -6.477 1 98.5 139 ASP B C 1
ATOM 3115 O O . ASP B 1 139 ? -0.563 -0.296 -6.469 1 98.5 139 ASP B O 1
ATOM 3119 N N . THR B 1 140 ? -2.008 -1.745 -5.652 1 98.75 140 THR B N 1
ATOM 3120 C CA . THR B 1 140 ? -1.062 -2.182 -4.633 1 98.75 140 THR B CA 1
ATOM 3121 C C . THR B 1 140 ? 0.003 -3.094 -5.234 1 98.75 140 THR B C 1
ATOM 3123 O O . THR B 1 140 ? 1.18 -3.002 -4.879 1 98.75 140 THR B O 1
ATOM 3126 N N . GLU B 1 141 ? -0.398 -3.949 -6.164 1 98.75 141 GLU B N 1
ATOM 3127 C CA . GLU B 1 141 ? 0.574 -4.84 -6.793 1 98.75 141 GLU B CA 1
ATOM 3128 C C . GLU B 1 141 ? 1.544 -4.059 -7.676 1 98.75 141 GLU B C 1
ATOM 3130 O O . GLU B 1 141 ? 2.707 -4.438 -7.816 1 98.75 141 GLU B O 1
ATOM 3135 N N . ALA B 1 142 ? 1.031 -2.984 -8.25 1 98.69 142 ALA B N 1
ATOM 3136 C CA . ALA B 1 142 ? 1.923 -2.131 -9.031 1 98.69 142 ALA B CA 1
ATOM 3137 C C . ALA B 1 142 ? 3.072 -1.608 -8.18 1 98.69 142 ALA B C 1
ATOM 3139 O O . ALA B 1 142 ? 4.203 -1.488 -8.656 1 98.69 142 ALA B O 1
ATOM 3140 N N . ILE B 1 143 ? 2.779 -1.299 -6.953 1 98.75 143 ILE B N 1
ATOM 3141 C CA . ILE B 1 143 ? 3.811 -0.831 -6.035 1 98.75 143 ILE B CA 1
ATOM 3142 C C . ILE B 1 143 ? 4.82 -1.948 -5.781 1 98.75 143 ILE B C 1
ATOM 3144 O O . ILE B 1 143 ? 6.031 -1.72 -5.82 1 98.75 143 ILE B O 1
ATOM 3148 N N . VAL B 1 144 ? 4.367 -3.15 -5.555 1 98.81 144 VAL B N 1
ATOM 3149 C CA . VAL B 1 144 ? 5.242 -4.293 -5.305 1 98.81 144 VAL B CA 1
ATOM 3150 C C . VAL B 1 144 ? 6.156 -4.52 -6.504 1 98.81 144 VAL B C 1
ATOM 3152 O O . VAL B 1 144 ? 7.367 -4.676 -6.348 1 98.81 144 VAL B O 1
ATOM 3155 N N . ASN B 1 145 ? 5.547 -4.508 -7.691 1 98.75 145 ASN B N 1
ATOM 3156 C CA . ASN B 1 145 ? 6.32 -4.723 -8.906 1 98.75 145 ASN B CA 1
ATOM 3157 C C . ASN B 1 145 ? 7.375 -3.633 -9.102 1 98.75 145 ASN B C 1
ATOM 3159 O O . ASN B 1 145 ? 8.484 -3.91 -9.555 1 98.75 145 ASN B O 1
ATOM 3163 N N . ARG B 1 146 ? 7.012 -2.42 -8.781 1 98.06 146 ARG B N 1
ATOM 3164 C CA . ARG B 1 146 ? 7.961 -1.317 -8.883 1 98.06 146 ARG B CA 1
ATOM 3165 C C . ARG B 1 146 ? 9.148 -1.536 -7.949 1 98.06 146 ARG B C 1
ATOM 3167 O O . ARG B 1 146 ? 10.305 -1.378 -8.359 1 98.06 146 ARG B O 1
ATOM 3174 N N . VAL B 1 147 ? 8.883 -1.864 -6.746 1 98.31 147 VAL B N 1
ATOM 3175 C CA . VAL B 1 147 ? 9.938 -2.08 -5.762 1 98.31 147 VAL B CA 1
ATOM 3176 C C . VAL B 1 147 ? 10.812 -3.258 -6.191 1 98.31 147 VAL B C 1
ATOM 3178 O O . VAL B 1 147 ? 12.039 -3.191 -6.102 1 98.31 147 VAL B O 1
ATOM 3181 N N . PHE B 1 148 ? 10.188 -4.316 -6.648 1 98.25 148 PHE B N 1
ATOM 3182 C CA . PHE B 1 148 ? 10.945 -5.461 -7.137 1 98.25 148 PHE B CA 1
ATOM 3183 C C . PHE B 1 148 ? 11.891 -5.047 -8.258 1 98.25 148 PHE B C 1
ATOM 3185 O O . PHE B 1 148 ? 13.047 -5.477 -8.289 1 98.25 148 PHE B O 1
ATOM 3192 N N . ALA B 1 149 ? 11.359 -4.273 -9.203 1 97.5 149 ALA B N 1
ATOM 3193 C CA . ALA B 1 149 ? 12.18 -3.801 -10.312 1 97.5 149 ALA B CA 1
ATOM 3194 C C . ALA B 1 149 ? 13.398 -3.035 -9.812 1 97.5 149 ALA B C 1
ATOM 3196 O O . ALA B 1 149 ? 14.5 -3.189 -10.352 1 97.5 149 ALA B O 1
ATOM 3197 N N . GLN B 1 150 ? 13.219 -2.275 -8.812 1 95.5 150 GLN B N 1
ATOM 3198 C CA . GLN B 1 150 ? 14.305 -1.473 -8.266 1 95.5 150 GLN B CA 1
ATOM 3199 C C . GLN B 1 150 ? 15.367 -2.355 -7.613 1 95.5 150 GLN B C 1
ATOM 3201 O O . GLN B 1 150 ? 16.562 -2.082 -7.73 1 95.5 150 GLN B O 1
ATOM 3206 N N . VAL B 1 151 ? 14.93 -3.367 -6.969 1 96.38 151 VAL B N 1
ATOM 3207 C CA . VAL B 1 151 ? 15.828 -4.203 -6.188 1 96.38 151 VAL B CA 1
ATOM 3208 C C . VAL B 1 151 ? 16.5 -5.23 -7.098 1 96.38 151 VAL B C 1
ATOM 3210 O O . VAL B 1 151 ? 17.703 -5.5 -6.973 1 96.38 151 VAL B O 1
ATOM 3213 N N . SER B 1 152 ? 15.789 -5.781 -8.031 1 96.44 152 SER B N 1
ATOM 3214 C CA . SER B 1 152 ? 16.266 -6.887 -8.852 1 96.44 152 SER B CA 1
ATOM 3215 C C . SER B 1 152 ? 16.891 -6.383 -10.156 1 96.44 152 SER B C 1
ATOM 3217 O O . SER B 1 152 ? 17.656 -7.102 -10.805 1 96.44 152 SER B O 1
ATOM 3219 N N . GLY B 1 153 ? 16.469 -5.195 -10.602 1 96.12 153 GLY B N 1
ATOM 3220 C CA . GLY B 1 153 ? 16.844 -4.688 -11.906 1 96.12 153 GLY B CA 1
ATOM 3221 C C . GLY B 1 153 ? 15.953 -5.191 -13.031 1 96.12 153 GLY B C 1
ATOM 3222 O O . GLY B 1 153 ? 16.203 -4.914 -14.203 1 96.12 153 GLY B O 1
ATOM 3223 N N . GLN B 1 154 ? 14.828 -5.953 -12.672 1 97.12 154 GLN B N 1
ATOM 3224 C CA . GLN B 1 154 ? 13.953 -6.551 -13.672 1 97.12 154 GLN B CA 1
ATOM 3225 C C . GLN B 1 154 ? 12.539 -5.992 -13.57 1 97.12 154 GLN B C 1
ATOM 3227 O O . GLN B 1 154 ? 11.945 -5.977 -12.484 1 97.12 154 GLN B O 1
ATOM 3232 N N . GLU B 1 155 ? 11.984 -5.562 -14.68 1 97.44 155 GLU B N 1
ATOM 3233 C CA . GLU B 1 155 ? 10.633 -5.023 -14.711 1 97.44 155 GLU B CA 1
ATOM 3234 C C . GLU B 1 155 ? 9.609 -6.121 -15.016 1 97.44 155 GLU B C 1
ATOM 3236 O O . GLU B 1 155 ? 9.008 -6.137 -16.094 1 97.44 155 GLU B O 1
ATOM 3241 N N . TRP B 1 156 ? 9.453 -7.035 -14.102 1 98.25 156 TRP B N 1
ATOM 3242 C CA . TRP B 1 156 ? 8.555 -8.172 -14.258 1 98.25 156 TRP B CA 1
ATOM 3243 C C . TRP B 1 156 ? 7.332 -8.031 -13.352 1 98.25 156 TRP B C 1
ATOM 3245 O O . TRP B 1 156 ? 7.418 -7.438 -12.273 1 98.25 156 TRP B O 1
ATOM 3255 N N . ASP B 1 157 ? 6.145 -8.484 -13.828 1 98.75 157 ASP B N 1
ATOM 3256 C CA . ASP B 1 157 ? 5.016 -8.719 -12.93 1 98.75 157 ASP B CA 1
ATOM 3257 C C . ASP B 1 157 ? 5.223 -9.984 -12.102 1 98.75 157 ASP B C 1
ATOM 3259 O O . ASP B 1 157 ? 5.012 -11.094 -12.594 1 98.75 157 ASP B O 1
ATOM 3263 N N . ILE B 1 158 ? 5.598 -9.805 -10.867 1 98.5 158 ILE B N 1
ATOM 3264 C CA . ILE B 1 158 ? 5.949 -10.953 -10.039 1 98.5 158 ILE B CA 1
ATOM 3265 C C . ILE B 1 158 ? 4.777 -11.305 -9.125 1 98.5 158 ILE B C 1
ATOM 3267 O O . ILE B 1 158 ? 4.852 -12.266 -8.352 1 98.5 158 ILE B O 1
ATOM 3271 N N . THR B 1 159 ? 3.672 -10.594 -9.219 1 98.31 159 THR B N 1
ATOM 3272 C CA . THR B 1 159 ? 2.658 -10.656 -8.18 1 98.31 159 THR B CA 1
ATOM 3273 C C . THR B 1 159 ? 1.553 -11.641 -8.555 1 98.31 159 THR B C 1
ATOM 3275 O O . THR B 1 159 ? 0.649 -11.906 -7.758 1 98.31 159 THR B O 1
ATOM 3278 N N . ALA B 1 160 ? 1.622 -12.258 -9.727 1 97.75 160 ALA B N 1
ATOM 3279 C CA . ALA B 1 160 ? 0.627 -13.258 -10.094 1 97.75 160 ALA B CA 1
ATOM 3280 C C . ALA B 1 160 ? 0.868 -14.57 -9.359 1 97.75 160 ALA B C 1
ATOM 3282 O O . ALA B 1 160 ? 0.013 -15.461 -9.359 1 97.75 160 ALA B O 1
ATOM 3283 N N . ALA B 1 161 ? 1.976 -14.711 -8.781 1 96.12 161 ALA B N 1
ATOM 3284 C CA . ALA B 1 161 ? 2.361 -15.844 -7.938 1 96.12 161 ALA B CA 1
ATOM 3285 C C . ALA B 1 161 ? 2.305 -17.156 -8.719 1 96.12 161 ALA B C 1
ATOM 3287 O O . ALA B 1 161 ? 1.905 -18.188 -8.172 1 96.12 161 ALA B O 1
ATOM 3288 N N . ALA B 1 162 ? 2.607 -17.156 -9.961 1 98.62 162 ALA B N 1
ATOM 3289 C CA . ALA B 1 162 ? 2.793 -18.344 -10.797 1 98.62 162 ALA B CA 1
ATOM 3290 C C . ALA B 1 162 ? 4.234 -18.438 -11.289 1 98.62 162 ALA B C 1
ATOM 3292 O O . ALA B 1 162 ? 4.859 -17.438 -11.617 1 98.62 162 ALA B O 1
ATOM 3293 N N . ARG B 1 163 ? 4.715 -19.734 -11.273 1 98.81 163 ARG B N 1
ATOM 3294 C CA . ARG B 1 163 ? 6.141 -19.922 -11.531 1 98.81 163 ARG B CA 1
ATOM 3295 C C . ARG B 1 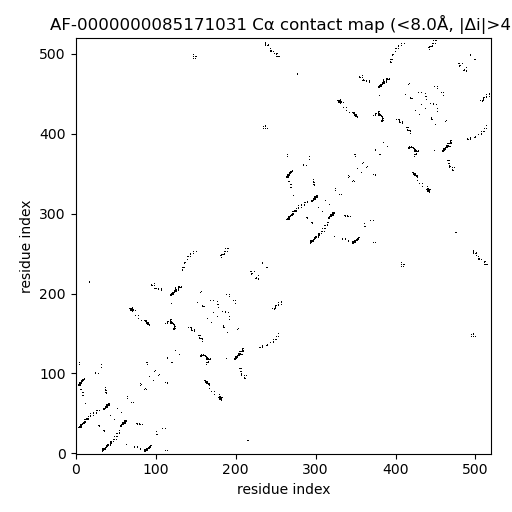163 ? 6.391 -21.234 -12.266 1 98.81 163 ARG B C 1
ATOM 3297 O O . ARG B 1 163 ? 5.703 -22.234 -12.023 1 98.81 163 ARG B O 1
ATOM 3304 N N . GLY B 1 164 ? 7.352 -21.188 -13.188 1 98.81 164 GLY B N 1
ATOM 3305 C CA . GLY B 1 164 ? 8.07 -22.391 -13.562 1 98.81 164 GLY B CA 1
ATOM 3306 C C . GLY B 1 164 ? 9.344 -22.609 -12.766 1 98.81 164 GLY B C 1
ATOM 3307 O O . GLY B 1 164 ? 10.156 -21.688 -12.625 1 98.81 164 GLY B O 1
ATOM 3308 N N . ILE B 1 165 ? 9.508 -23.781 -12.211 1 98.81 165 ILE B N 1
ATOM 3309 C CA . ILE B 1 165 ? 10.641 -23.984 -11.305 1 98.81 165 ILE B CA 1
ATOM 3310 C C . ILE B 1 165 ? 11.289 -25.344 -11.578 1 98.81 165 ILE B C 1
ATOM 3312 O O . ILE B 1 165 ? 10.609 -26.359 -11.617 1 98.81 165 ILE B O 1
ATOM 3316 N N . SER B 1 166 ? 12.578 -25.375 -11.805 1 98.62 166 SER B N 1
ATOM 3317 C CA . SER B 1 166 ? 13.32 -26.625 -11.906 1 98.62 166 SER B CA 1
ATOM 3318 C C . SER B 1 166 ? 13.484 -27.281 -10.539 1 98.62 166 SER B C 1
ATOM 3320 O O . SER B 1 166 ? 13.375 -26.609 -9.508 1 98.62 166 SER B O 1
ATOM 3322 N N . ARG B 1 167 ? 13.805 -28.578 -10.602 1 98.12 167 ARG B N 1
ATOM 3323 C CA . ARG B 1 167 ? 14.039 -29.297 -9.352 1 98.12 167 ARG B CA 1
ATOM 3324 C C . ARG B 1 167 ? 15.195 -28.688 -8.578 1 98.12 167 ARG B C 1
ATOM 3326 O O . ARG B 1 167 ? 15.117 -28.531 -7.352 1 98.12 167 ARG B O 1
ATOM 3333 N N . ARG B 1 168 ? 16.219 -28.312 -9.25 1 98.19 168 ARG B N 1
ATOM 3334 C CA . ARG B 1 168 ? 17.375 -27.75 -8.555 1 98.19 168 ARG B CA 1
ATOM 3335 C C . ARG B 1 168 ? 17.031 -26.422 -7.902 1 98.19 168 ARG B C 1
ATOM 3337 O O . ARG B 1 168 ? 17.438 -26.156 -6.77 1 98.19 168 ARG B O 1
ATOM 3344 N N . ALA B 1 169 ? 16.328 -25.547 -8.594 1 98.75 169 ALA B N 1
ATOM 3345 C CA . ALA B 1 169 ? 15.922 -24.266 -8.016 1 98.75 169 ALA B CA 1
ATOM 3346 C C . ALA B 1 169 ? 14.953 -24.469 -6.859 1 98.75 169 ALA B C 1
ATOM 3348 O O . ALA B 1 169 ? 15.055 -23.797 -5.828 1 98.75 169 ALA B O 1
ATOM 3349 N N . ALA B 1 170 ? 13.992 -25.375 -7.035 1 98.69 170 ALA B N 1
ATOM 3350 C CA . ALA B 1 170 ? 13.031 -25.688 -5.98 1 98.69 170 ALA B CA 1
ATOM 3351 C C . ALA B 1 170 ? 13.734 -26.172 -4.719 1 98.69 170 ALA B C 1
ATOM 3353 O O . ALA B 1 170 ? 13.414 -25.734 -3.611 1 98.69 170 ALA B O 1
ATOM 3354 N N . THR B 1 171 ? 14.641 -27.047 -4.922 1 98.69 171 THR B N 1
ATOM 3355 C CA . THR B 1 171 ? 15.406 -27.578 -3.801 1 98.69 171 THR B CA 1
ATOM 3356 C C . THR B 1 171 ? 16.172 -26.469 -3.088 1 98.69 171 THR B C 1
ATOM 3358 O O . THR B 1 171 ? 16.156 -26.391 -1.857 1 98.69 171 THR B O 1
ATOM 3361 N N . ALA B 1 172 ? 16.781 -25.609 -3.84 1 98.56 172 ALA B N 1
ATOM 3362 C CA . ALA B 1 172 ? 17.516 -24.5 -3.258 1 98.56 172 ALA B CA 1
ATOM 3363 C C . ALA B 1 172 ? 16.594 -23.594 -2.441 1 98.56 172 ALA B C 1
ATOM 3365 O O . ALA B 1 172 ? 16.953 -23.172 -1.337 1 98.56 172 ALA B O 1
ATOM 3366 N N . ILE B 1 173 ? 15.438 -23.25 -2.961 1 98.38 173 ILE B N 1
ATOM 3367 C CA . ILE B 1 173 ? 14.469 -22.391 -2.291 1 98.38 173 ILE B CA 1
ATOM 3368 C C . ILE B 1 173 ? 14.016 -23.047 -0.987 1 98.38 173 ILE B C 1
ATOM 3370 O O . ILE B 1 173 ? 14.039 -22.406 0.071 1 98.38 173 ILE B O 1
ATOM 3374 N N . LEU B 1 174 ? 13.648 -24.281 -1.067 1 98.31 174 LEU B N 1
ATOM 3375 C CA . LEU B 1 174 ? 13.125 -24.984 0.09 1 98.31 174 LEU B CA 1
ATOM 3376 C C . LEU B 1 174 ? 14.18 -25.109 1.187 1 98.31 174 LEU B C 1
ATOM 3378 O O . LEU B 1 174 ? 13.852 -25.047 2.375 1 98.31 174 LEU B O 1
ATOM 3382 N N . ASP B 1 175 ? 15.391 -25.156 0.811 1 97.69 175 ASP B N 1
ATOM 3383 C CA . ASP B 1 175 ? 16.469 -25.344 1.771 1 97.69 175 ASP B CA 1
ATOM 3384 C C . ASP B 1 175 ? 16.984 -24 2.277 1 97.69 175 ASP B C 1
ATOM 3386 O O . ASP B 1 175 ? 17.469 -23.891 3.408 1 97.69 175 ASP B O 1
ATOM 3390 N N . GLY B 1 176 ? 16.844 -22.969 1.486 1 96.62 176 GLY B N 1
ATOM 3391 C CA . GLY B 1 176 ? 17.672 -21.812 1.781 1 96.62 176 GLY B CA 1
ATOM 3392 C C . GLY B 1 176 ? 16.875 -20.531 1.952 1 96.62 176 GLY B C 1
ATOM 3393 O O . GLY B 1 176 ? 17.391 -19.547 2.48 1 96.62 176 GLY B O 1
ATOM 3394 N N . CYS B 1 177 ? 15.719 -20.469 1.432 1 95.56 177 CYS B N 1
ATOM 3395 C CA . CYS B 1 177 ? 14.906 -19.266 1.562 1 95.56 177 CYS B CA 1
ATOM 3396 C C . CYS B 1 177 ? 13.922 -19.391 2.719 1 95.56 177 CYS B C 1
ATOM 3398 O O . CYS B 1 177 ? 12.969 -20.172 2.641 1 95.56 177 CYS B O 1
ATOM 3400 N N . PRO B 1 178 ? 14.117 -18.703 3.762 1 93.31 178 PRO B N 1
ATOM 3401 C CA . PRO B 1 178 ? 13.344 -18.938 4.98 1 93.31 178 PRO B CA 1
ATOM 3402 C C . PRO B 1 178 ? 11.961 -18.281 4.934 1 93.31 178 PRO B C 1
ATOM 3404 O O . PRO B 1 178 ? 11.141 -18.5 5.832 1 93.31 178 PRO B O 1
ATOM 3407 N N . ASP B 1 179 ? 11.586 -17.516 3.953 1 95.38 179 ASP B N 1
ATOM 3408 C CA . ASP B 1 179 ? 10.352 -16.75 3.891 1 95.38 179 ASP B CA 1
ATOM 3409 C C . ASP B 1 179 ? 9.133 -17.672 3.816 1 95.38 179 ASP B C 1
ATOM 3411 O O . ASP B 1 179 ? 9.016 -18.469 2.893 1 95.38 179 ASP B O 1
ATOM 3415 N N . GLU B 1 180 ? 8.188 -17.5 4.754 1 95.75 180 GLU B N 1
ATOM 3416 C CA . GLU B 1 180 ? 6.98 -18.328 4.781 1 95.75 180 GLU B CA 1
ATOM 3417 C C . GLU B 1 180 ? 5.73 -17.469 4.578 1 95.75 180 GLU B C 1
ATOM 3419 O O . GLU B 1 180 ? 4.609 -17.953 4.785 1 95.75 180 GLU B O 1
ATOM 3424 N N . THR B 1 181 ? 5.887 -16.25 4.238 1 96.69 181 THR B N 1
ATOM 3425 C CA . THR B 1 181 ? 4.777 -15.32 4.043 1 96.69 181 THR B CA 1
ATOM 3426 C C . THR B 1 181 ? 4.434 -15.188 2.562 1 96.69 181 THR B C 1
ATOM 3428 O O . THR B 1 181 ? 5.066 -15.82 1.715 1 96.69 181 THR B O 1
ATOM 3431 N N . ILE B 1 182 ? 3.377 -14.414 2.256 1 96.88 182 ILE B N 1
ATOM 3432 C CA . ILE B 1 182 ? 3 -14.094 0.882 1 96.88 182 ILE B CA 1
ATOM 3433 C C . ILE B 1 182 ? 4.148 -13.375 0.185 1 96.88 182 ILE B C 1
ATOM 3435 O O . ILE B 1 182 ? 4.188 -13.289 -1.045 1 96.88 182 ILE B O 1
ATOM 3439 N N . GLY B 1 183 ? 5.18 -12.969 0.901 1 97.44 183 GLY B N 1
ATOM 3440 C CA . GLY B 1 183 ? 6.375 -12.32 0.383 1 97.44 183 GLY B CA 1
ATOM 3441 C C . GLY B 1 183 ? 7.191 -13.219 -0.524 1 97.44 183 GLY B C 1
ATOM 3442 O O . GLY B 1 183 ? 8.125 -12.758 -1.188 1 97.44 183 GLY B O 1
ATOM 3443 N N . THR B 1 184 ? 6.816 -14.484 -0.601 1 97.75 184 THR B N 1
ATOM 3444 C CA . THR B 1 184 ? 7.535 -15.422 -1.452 1 97.75 184 THR B CA 1
ATOM 3445 C C . THR B 1 184 ? 7.477 -14.984 -2.912 1 97.75 184 THR B C 1
ATOM 3447 O O . THR B 1 184 ? 8.32 -15.383 -3.721 1 97.75 184 THR B O 1
ATOM 3450 N N . ASP B 1 185 ? 6.453 -14.164 -3.271 1 97.62 185 ASP B N 1
ATOM 3451 C CA . ASP B 1 185 ? 6.402 -13.578 -4.609 1 97.62 185 ASP B CA 1
ATOM 3452 C C . ASP B 1 185 ? 7.684 -12.812 -4.922 1 97.62 185 ASP B C 1
ATOM 3454 O O . ASP B 1 185 ? 8.117 -12.758 -6.074 1 97.62 185 ASP B O 1
ATOM 3458 N N . VAL B 1 186 ? 8.234 -12.273 -3.92 1 98.25 186 VAL B N 1
ATOM 3459 C CA . VAL B 1 186 ? 9.398 -11.398 -4.066 1 98.25 186 VAL B CA 1
ATOM 3460 C C . VAL B 1 186 ? 10.656 -12.141 -3.629 1 98.25 186 VAL B C 1
ATOM 3462 O O . VAL B 1 186 ? 11.68 -12.109 -4.324 1 98.25 186 VAL B O 1
ATOM 3465 N N . SER B 1 187 ? 10.617 -12.875 -2.541 1 97.88 187 SER B N 1
ATOM 3466 C CA . SER B 1 187 ? 11.812 -13.43 -1.907 1 97.88 187 SER B CA 1
ATOM 3467 C C . SER B 1 187 ? 12.398 -14.562 -2.736 1 97.88 187 SER B C 1
ATOM 3469 O O . SER B 1 187 ? 13.625 -14.703 -2.826 1 97.88 187 SER B O 1
ATOM 3471 N N . TRP B 1 188 ? 11.547 -15.422 -3.342 1 98.31 188 TRP B N 1
ATOM 3472 C CA . TRP B 1 188 ? 12.055 -16.578 -4.078 1 98.31 188 TRP B CA 1
ATOM 3473 C C . TRP B 1 188 ? 12.922 -16.141 -5.254 1 98.31 188 TRP B C 1
ATOM 3475 O O . TRP B 1 188 ? 14.07 -16.562 -5.383 1 98.31 188 TRP B O 1
ATOM 3485 N N . PRO B 1 189 ? 12.414 -15.25 -6.121 1 98.12 189 PRO B N 1
ATOM 3486 C CA . PRO B 1 189 ? 13.273 -14.852 -7.238 1 98.12 189 PRO B CA 1
ATOM 3487 C C . PRO B 1 189 ? 14.508 -14.086 -6.785 1 98.12 189 PRO B C 1
ATOM 3489 O O . PRO B 1 189 ? 15.594 -14.266 -7.348 1 98.12 189 PRO B O 1
ATOM 3492 N N . LEU B 1 190 ? 14.391 -13.234 -5.812 1 97.81 190 LEU B N 1
ATOM 3493 C CA . LEU B 1 190 ? 15.555 -12.492 -5.34 1 97.81 190 LEU B CA 1
ATOM 3494 C C . LEU B 1 190 ? 16.594 -13.422 -4.727 1 97.81 190 LEU B C 1
ATOM 3496 O O . LEU B 1 190 ? 17.797 -13.234 -4.918 1 97.81 190 LEU B O 1
ATOM 3500 N N . PHE B 1 191 ? 16.156 -14.414 -3.949 1 97.62 191 PHE B N 1
ATOM 3501 C CA . PHE B 1 191 ? 17.047 -15.406 -3.352 1 97.62 191 PHE B CA 1
ATOM 3502 C C . PHE B 1 191 ? 17.875 -16.109 -4.418 1 97.62 191 PHE B C 1
ATOM 3504 O O . PHE B 1 191 ? 19.094 -16.203 -4.297 1 97.62 191 PHE B O 1
ATOM 3511 N N . LEU B 1 192 ? 17.219 -16.562 -5.445 1 98 192 LEU B N 1
ATOM 3512 C CA . LEU B 1 192 ? 17.906 -17.266 -6.52 1 98 192 LEU B CA 1
ATOM 3513 C C . LEU B 1 192 ? 18.828 -16.328 -7.285 1 98 192 LEU B C 1
ATOM 3515 O O . LEU B 1 192 ? 19.938 -16.703 -7.656 1 98 192 LEU B O 1
ATOM 3519 N N . GLN B 1 193 ? 18.328 -15.133 -7.559 1 96.94 193 GLN B N 1
ATOM 3520 C CA . GLN B 1 193 ? 19.125 -14.148 -8.305 1 96.94 193 GLN B CA 1
ATOM 3521 C C . GLN B 1 193 ? 20.438 -13.859 -7.598 1 96.94 193 GLN B C 1
ATOM 3523 O O . GLN B 1 193 ? 21.484 -13.719 -8.25 1 96.94 193 GLN B O 1
ATOM 3528 N N . ARG B 1 194 ? 20.453 -13.828 -6.379 1 94.31 194 ARG B N 1
ATOM 3529 C CA . ARG B 1 194 ? 21.625 -13.453 -5.594 1 94.31 194 ARG B CA 1
ATOM 3530 C C . ARG B 1 194 ? 22.719 -14.508 -5.715 1 94.31 194 ARG B C 1
ATOM 3532 O O . ARG B 1 194 ? 23.906 -14.188 -5.598 1 94.31 194 ARG B O 1
ATOM 3539 N N . THR B 1 195 ? 22.328 -15.688 -5.883 1 92.75 195 THR B N 1
ATOM 3540 C CA . THR B 1 195 ? 23.328 -16.75 -5.969 1 92.75 195 THR B CA 1
ATOM 3541 C C . THR B 1 195 ? 24.078 -16.672 -7.301 1 92.75 195 THR B C 1
ATOM 3543 O O . THR B 1 195 ? 25.203 -17.141 -7.402 1 92.75 195 THR B O 1
ATOM 3546 N N . GLY B 1 196 ? 23.453 -16.203 -8.328 1 93.75 196 GLY B N 1
ATOM 3547 C CA . GLY B 1 196 ? 24.031 -16.125 -9.664 1 93.75 196 GLY B CA 1
ATOM 3548 C C . GLY B 1 196 ? 24.172 -17.469 -10.336 1 93.75 196 GLY B C 1
ATOM 3549 O O . GLY B 1 196 ? 24.875 -17.594 -11.352 1 93.75 196 GLY B O 1
ATOM 3550 N N . LEU B 1 197 ? 23.484 -18.406 -9.82 1 97.12 197 LEU B N 1
ATOM 3551 C CA . LEU B 1 197 ? 23.719 -19.766 -10.266 1 97.12 197 LEU B CA 1
ATOM 3552 C C . LEU B 1 197 ? 22.562 -20.281 -11.117 1 97.12 197 LEU B C 1
ATOM 3554 O O . LEU B 1 197 ? 22.641 -21.359 -11.711 1 97.12 197 LEU B O 1
ATOM 3558 N N . TYR B 1 198 ? 21.5 -19.5 -11.195 1 98.44 198 TYR B N 1
ATOM 3559 C CA . TYR B 1 198 ? 20.266 -20 -11.789 1 98.44 198 TYR B CA 1
ATOM 3560 C C . TYR B 1 198 ? 19.859 -19.156 -12.992 1 98.44 198 TYR B C 1
ATOM 3562 O O . TYR B 1 198 ? 20.016 -17.938 -12.977 1 98.44 198 TYR B O 1
ATOM 3570 N N . ALA B 1 199 ? 19.375 -19.875 -14.016 1 98.5 199 ALA B N 1
ATOM 3571 C CA . ALA B 1 199 ? 18.75 -19.188 -15.141 1 98.5 199 ALA B CA 1
ATOM 3572 C C . ALA B 1 199 ? 17.359 -18.703 -14.781 1 98.5 199 ALA B C 1
ATOM 3574 O O . ALA B 1 199 ? 16.422 -19.5 -14.719 1 98.5 199 ALA B O 1
ATOM 3575 N N . ILE B 1 200 ? 17.25 -17.375 -14.625 1 98.62 200 ILE B N 1
ATOM 3576 C CA . ILE B 1 200 ? 15.984 -16.766 -14.234 1 98.62 200 ILE B CA 1
ATOM 3577 C C . ILE B 1 200 ? 15.414 -15.953 -15.391 1 98.62 200 ILE B C 1
ATOM 3579 O O . ILE B 1 200 ? 16.156 -15.242 -16.078 1 98.62 200 ILE B O 1
ATOM 3583 N N . GLY B 1 201 ? 14.141 -16.141 -15.68 1 98.44 201 GLY B N 1
ATOM 3584 C CA . GLY B 1 201 ? 13.477 -15.383 -16.719 1 98.44 201 GLY B CA 1
ATOM 3585 C C . GLY B 1 201 ? 12.023 -15.062 -16.406 1 98.44 201 GLY B C 1
ATOM 3586 O O . GLY B 1 201 ? 11.57 -15.297 -15.281 1 98.44 201 GLY B O 1
ATOM 3587 N N . ALA B 1 202 ? 11.359 -14.422 -17.328 1 98.81 202 ALA B N 1
ATOM 3588 C CA . ALA B 1 202 ? 9.945 -14.078 -17.172 1 98.81 202 ALA B CA 1
ATOM 3589 C C . ALA B 1 202 ? 9.219 -14.133 -18.516 1 98.81 202 ALA B C 1
ATOM 3591 O O . ALA B 1 202 ? 9.828 -13.93 -19.562 1 98.81 202 ALA B O 1
ATOM 3592 N N . VAL B 1 203 ? 8 -14.453 -18.453 1 98.75 203 VAL B N 1
ATOM 3593 C CA . VAL B 1 203 ? 7.113 -14.375 -19.609 1 98.75 203 VAL B CA 1
ATOM 3594 C C . VAL B 1 203 ? 5.777 -13.766 -19.188 1 98.75 203 VAL B C 1
ATOM 3596 O O . VAL B 1 203 ? 5.328 -13.953 -18.062 1 98.75 203 VAL B O 1
ATOM 3599 N N . GLU B 1 204 ? 5.168 -12.984 -20.062 1 98.75 204 GLU B N 1
ATOM 3600 C CA . GLU B 1 204 ? 3.854 -12.406 -19.812 1 98.75 204 GLU B CA 1
ATOM 3601 C C . GLU B 1 204 ? 2.74 -13.297 -20.359 1 98.75 204 GLU B C 1
ATOM 3603 O O . GLU B 1 204 ? 2.873 -13.867 -21.438 1 98.75 204 GLU B O 1
ATOM 3608 N N . THR B 1 205 ? 1.673 -13.383 -19.594 1 98.88 205 THR B N 1
ATOM 3609 C CA . THR B 1 205 ? 0.599 -14.297 -19.953 1 98.88 205 THR B CA 1
ATOM 3610 C C . THR B 1 205 ? -0.752 -13.594 -19.922 1 98.88 205 THR B C 1
ATOM 3612 O O . THR B 1 205 ? -0.97 -12.703 -19.094 1 98.88 205 THR B O 1
ATOM 3615 N N . GLU B 1 206 ? -1.638 -13.984 -20.781 1 98.81 206 GLU B N 1
ATOM 3616 C CA . GLU B 1 206 ? -3.029 -13.539 -20.766 1 98.81 206 GLU B CA 1
ATOM 3617 C C . GLU B 1 206 ? -3.854 -14.359 -19.766 1 98.81 206 GLU B C 1
ATOM 3619 O O . GLU B 1 206 ? -4.773 -13.836 -19.141 1 98.81 206 GLU B O 1
ATOM 3624 N N . GLY B 1 207 ? -3.496 -15.562 -19.625 1 98.81 207 GLY B N 1
ATOM 3625 C CA . GLY B 1 207 ? -4.312 -16.531 -18.906 1 98.81 207 GLY B CA 1
ATOM 3626 C C . GLY B 1 207 ? -4.355 -16.281 -17.406 1 98.81 207 GLY B C 1
ATOM 3627 O O . GLY B 1 207 ? -5.203 -16.828 -16.703 1 98.81 207 GLY B O 1
ATOM 3628 N N . LEU B 1 208 ? -3.473 -15.422 -16.891 1 98.81 208 LEU B N 1
ATOM 3629 C CA . LEU B 1 208 ? -3.461 -15.102 -15.469 1 98.81 208 LEU B CA 1
ATOM 3630 C C . LEU B 1 208 ? -4.289 -13.852 -15.188 1 98.81 208 LEU B C 1
ATOM 3632 O O . LEU B 1 208 ? -4.066 -13.164 -14.188 1 98.81 208 LEU B O 1
ATOM 3636 N N . GLU B 1 209 ? -5.199 -13.555 -16.094 1 98.69 209 GLU B N 1
ATOM 3637 C CA . GLU B 1 209 ? -6.172 -12.492 -15.852 1 98.69 209 GLU B CA 1
ATOM 3638 C C . GLU B 1 209 ? -7.062 -12.812 -14.656 1 98.69 209 GLU B C 1
ATOM 3640 O O . GLU B 1 209 ? -6.875 -13.836 -13.992 1 98.69 209 GLU B O 1
ATOM 3645 N N . TYR B 1 210 ? -7.973 -11.906 -14.281 1 98.56 210 TYR B N 1
ATOM 3646 C CA . TYR B 1 210 ? -8.773 -11.984 -13.062 1 98.56 210 TYR B CA 1
ATOM 3647 C C . TYR B 1 210 ? -9.648 -13.227 -13.062 1 98.56 210 TYR B C 1
ATOM 3649 O O . TYR B 1 210 ? -10.57 -13.352 -13.875 1 98.56 210 TYR B O 1
ATOM 3657 N N . GLU B 1 211 ? -9.383 -14.109 -12.102 1 98.12 211 GLU B N 1
ATOM 3658 C CA . GLU B 1 211 ? -10.016 -15.422 -12.117 1 98.12 211 GLU B CA 1
ATOM 3659 C C . GLU B 1 211 ? -11.062 -15.547 -11.016 1 98.12 211 GLU B C 1
ATOM 3661 O O . GLU B 1 211 ? -11.906 -16.453 -11.055 1 98.12 211 GLU B O 1
ATOM 3666 N N . THR B 1 212 ? -11.094 -14.719 -10.016 1 97.44 212 THR B N 1
ATOM 3667 C CA . THR B 1 212 ? -11.891 -14.891 -8.805 1 97.44 212 THR B CA 1
ATOM 3668 C C . THR B 1 212 ? -13.375 -14.953 -9.141 1 97.44 212 THR B C 1
ATOM 3670 O O . THR B 1 212 ? -14.141 -15.664 -8.492 1 97.44 212 THR B O 1
ATOM 3673 N N . ALA B 1 213 ? -13.75 -14.273 -10.141 1 97.5 213 ALA B N 1
ATOM 3674 C CA . ALA B 1 213 ? -15.156 -14.172 -10.539 1 97.5 213 ALA B CA 1
ATOM 3675 C C . ALA B 1 213 ? -15.711 -15.531 -10.961 1 97.5 213 ALA B C 1
ATOM 3677 O O . ALA B 1 213 ? -16.922 -15.758 -10.898 1 97.5 213 ALA B O 1
ATOM 3678 N N . ASP B 1 214 ? -14.836 -16.438 -11.391 1 97.62 214 ASP B N 1
ATOM 3679 C CA . ASP B 1 214 ? -15.273 -17.766 -11.797 1 97.62 214 ASP B CA 1
ATOM 3680 C C . ASP B 1 214 ? -16.031 -18.469 -10.664 1 97.62 214 ASP B C 1
ATOM 3682 O O . ASP B 1 214 ? -16.875 -19.328 -10.914 1 97.62 214 ASP B O 1
ATOM 3686 N N . ARG B 1 215 ? -15.812 -18.062 -9.438 1 97 215 ARG B N 1
ATOM 3687 C CA . ARG B 1 215 ? -16.422 -18.672 -8.258 1 97 215 ARG B CA 1
ATOM 3688 C C . ARG B 1 215 ? -17.844 -18.156 -8.047 1 97 215 ARG B C 1
ATOM 3690 O O . ARG B 1 215 ? -18.641 -18.766 -7.332 1 97 215 ARG B O 1
ATOM 3697 N N . PHE B 1 216 ? -18.156 -17.078 -8.742 1 97.62 216 PHE B N 1
ATOM 3698 C CA . PHE B 1 216 ? -19.359 -16.359 -8.352 1 97.62 216 PHE B CA 1
ATOM 3699 C C . PHE B 1 216 ? -20.156 -15.922 -9.578 1 97.62 216 PHE B C 1
ATOM 3701 O O . PHE B 1 216 ? -20.531 -14.758 -9.703 1 97.62 216 PHE B O 1
ATOM 3708 N N . PRO B 1 217 ? -20.438 -16.875 -10.469 1 96.5 217 PRO B N 1
ATOM 3709 C CA . PRO B 1 217 ? -21.094 -16.469 -11.703 1 96.5 217 PRO B CA 1
ATOM 3710 C C . PRO B 1 217 ? -22.469 -15.828 -11.461 1 96.5 217 PRO B C 1
ATOM 3712 O O . PRO B 1 217 ? -22.812 -14.852 -12.117 1 96.5 217 PRO B O 1
ATOM 3715 N N . GLU B 1 218 ? -23.219 -16.328 -10.516 1 97.06 218 GLU B N 1
ATOM 3716 C CA . GLU B 1 218 ? -24.547 -15.789 -10.227 1 97.06 218 GLU B CA 1
ATOM 3717 C C . GLU B 1 218 ? -24.438 -14.406 -9.578 1 97.06 218 GLU B C 1
ATOM 3719 O O . GLU B 1 218 ? -25.203 -13.492 -9.93 1 97.06 218 GLU B O 1
ATOM 3724 N N . GLU B 1 219 ? -23.531 -14.281 -8.664 1 97 219 GLU B N 1
ATOM 3725 C CA . GLU B 1 219 ? -23.328 -13 -8 1 97 219 GLU B CA 1
ATOM 3726 C C . GLU B 1 219 ? -22.844 -11.938 -8.984 1 97 219 GLU B C 1
ATOM 3728 O O . GLU B 1 219 ? -23.234 -10.773 -8.898 1 97 219 GLU B O 1
ATOM 3733 N N . VAL B 1 220 ? -22 -12.336 -9.906 1 98.12 220 VAL B N 1
ATOM 3734 C CA . VAL B 1 220 ? -21.484 -11.43 -10.93 1 98.12 220 VAL B CA 1
ATOM 3735 C C . VAL B 1 220 ? -22.625 -10.961 -11.828 1 98.12 220 VAL B C 1
ATOM 3737 O O . VAL B 1 220 ? -22.75 -9.773 -12.125 1 98.12 220 VAL B O 1
ATOM 3740 N N . ALA B 1 221 ? -23.422 -11.906 -12.188 1 97.75 221 ALA B N 1
ATOM 3741 C CA . ALA B 1 221 ? -24.594 -11.57 -13.016 1 97.75 221 ALA B CA 1
ATOM 3742 C C . ALA B 1 221 ? -25.547 -10.648 -12.266 1 97.75 221 ALA B C 1
ATOM 3744 O O . ALA B 1 221 ? -26.047 -9.672 -12.836 1 97.75 221 ALA B O 1
ATOM 3745 N N . ALA B 1 222 ? -25.781 -11 -11.023 1 97.88 222 ALA B N 1
ATOM 3746 C CA . ALA B 1 222 ? -26.688 -10.203 -10.195 1 97.88 222 ALA B CA 1
ATOM 3747 C C . ALA B 1 222 ? -26.156 -8.781 -10.016 1 97.88 222 ALA B C 1
ATOM 3749 O O . ALA B 1 222 ? -26.953 -7.84 -9.898 1 97.88 222 ALA B O 1
ATOM 3750 N N . ALA B 1 223 ? -24.875 -8.602 -10.047 1 97.12 223 ALA B N 1
ATOM 3751 C CA . ALA B 1 223 ? -24.25 -7.293 -9.883 1 97.12 223 ALA B CA 1
ATOM 3752 C C . ALA B 1 223 ? -24.359 -6.465 -11.156 1 97.12 223 ALA B C 1
ATOM 3754 O O . ALA B 1 223 ? -24.172 -5.246 -11.133 1 97.12 223 ALA B O 1
ATOM 3755 N N . GLY B 1 224 ? -24.703 -7.066 -12.227 1 97.56 224 GLY B N 1
ATOM 3756 C CA . GLY B 1 224 ? -24.812 -6.363 -13.5 1 97.56 224 GLY B CA 1
ATOM 3757 C C . GLY B 1 224 ? -23.594 -6.578 -14.391 1 97.56 224 GLY B C 1
ATOM 3758 O O . GLY B 1 224 ? -23.359 -5.801 -15.32 1 97.56 224 GLY B O 1
ATOM 3759 N N . GLY B 1 225 ? -22.797 -7.578 -14.07 1 97.88 225 GLY B N 1
ATOM 3760 C CA . GLY B 1 225 ? -21.641 -7.895 -14.891 1 97.88 225 GLY B CA 1
ATOM 3761 C C . GLY B 1 225 ? -20.328 -7.781 -14.133 1 97.88 225 GLY B C 1
ATOM 3762 O O . GLY B 1 225 ? -20.312 -7.398 -12.961 1 97.88 225 GLY B O 1
ATOM 3763 N N . ILE B 1 226 ? -19.219 -8.188 -14.75 1 97.88 226 ILE B N 1
ATOM 3764 C CA . ILE B 1 226 ? -17.906 -8.32 -14.133 1 97.88 226 ILE B CA 1
ATOM 3765 C C . ILE B 1 226 ? -17.406 -6.945 -13.688 1 97.88 226 ILE B C 1
ATOM 3767 O O . ILE B 1 226 ? -16.766 -6.824 -12.641 1 97.88 226 ILE B O 1
ATOM 3771 N N . ASP B 1 227 ? -17.688 -5.895 -14.492 1 97.69 227 ASP B N 1
ATOM 3772 C CA . ASP B 1 227 ? -17.219 -4.559 -14.148 1 97.69 227 ASP B CA 1
ATOM 3773 C C . ASP B 1 227 ? -17.906 -4.043 -12.883 1 97.69 227 ASP B C 1
ATOM 3775 O O . ASP B 1 227 ? -17.25 -3.486 -12 1 97.69 227 ASP B O 1
ATOM 3779 N N . ALA B 1 228 ? -19.234 -4.266 -12.812 1 97.88 228 ALA B N 1
ATOM 3780 C CA . ALA B 1 228 ? -19.984 -3.869 -11.633 1 97.88 228 ALA B CA 1
ATOM 3781 C C . ALA B 1 228 ? -19.562 -4.668 -10.406 1 97.88 228 ALA B C 1
ATOM 3783 O O . ALA B 1 228 ? -19.5 -4.133 -9.297 1 97.88 228 ALA B O 1
ATOM 3784 N N . TRP B 1 229 ? -19.266 -5.93 -10.656 1 97.56 229 TRP B N 1
ATOM 3785 C CA . TRP B 1 229 ? -18.781 -6.801 -9.594 1 97.56 229 TRP B CA 1
ATOM 3786 C C . TRP B 1 229 ? -17.469 -6.289 -9.023 1 97.56 229 TRP B C 1
ATOM 3788 O O . TRP B 1 229 ? -17.312 -6.152 -7.809 1 97.56 229 TRP B O 1
ATOM 3798 N N . LYS B 1 230 ? -16.531 -5.922 -9.844 1 98.19 230 LYS B N 1
ATOM 3799 C CA . LYS B 1 230 ? -15.234 -5.41 -9.414 1 98.19 230 LYS B CA 1
ATOM 3800 C C . LYS B 1 230 ? -15.375 -4.047 -8.742 1 98.19 230 LYS B C 1
ATOM 3802 O O . LYS B 1 230 ? -14.648 -3.738 -7.797 1 98.19 230 LYS B O 1
ATOM 3807 N N . ALA B 1 231 ? -16.297 -3.289 -9.25 1 97.19 231 ALA B N 1
ATOM 3808 C CA . ALA B 1 231 ? -16.547 -1.982 -8.648 1 97.19 231 ALA B CA 1
ATOM 3809 C C . ALA B 1 231 ? -16.984 -2.127 -7.191 1 97.19 231 ALA B C 1
ATOM 3811 O O . ALA B 1 231 ? -16.625 -1.309 -6.344 1 97.19 231 ALA B O 1
ATOM 3812 N N . ARG B 1 232 ? -17.781 -3.162 -6.988 1 96.56 232 ARG B N 1
ATOM 3813 C CA . ARG B 1 232 ? -18.219 -3.422 -5.621 1 96.56 232 ARG B CA 1
ATOM 3814 C C . ARG B 1 232 ? -17.047 -3.818 -4.73 1 96.56 232 ARG B C 1
ATOM 3816 O O . ARG B 1 232 ? -16.984 -3.41 -3.568 1 96.56 232 ARG B O 1
ATOM 3823 N N . ILE B 1 233 ? -16.156 -4.574 -5.238 1 97.25 233 ILE B N 1
ATOM 3824 C CA . ILE B 1 233 ? -14.945 -4.961 -4.508 1 97.25 233 ILE B CA 1
ATOM 3825 C C . ILE B 1 233 ? -14.117 -3.719 -4.191 1 97.25 233 ILE B C 1
ATOM 3827 O O . ILE B 1 233 ? -13.695 -3.521 -3.051 1 97.25 233 ILE B O 1
ATOM 3831 N N . ASP B 1 234 ? -13.984 -2.84 -5.121 1 97.38 234 ASP B N 1
ATOM 3832 C CA . ASP B 1 234 ? -13.156 -1.644 -4.988 1 97.38 234 ASP B CA 1
ATOM 3833 C C . ASP B 1 234 ? -13.805 -0.629 -4.051 1 97.38 234 ASP B C 1
ATOM 3835 O O . ASP B 1 234 ? -13.133 0.257 -3.523 1 97.38 234 ASP B O 1
ATOM 3839 N N . ALA B 1 235 ? -15.117 -0.766 -3.885 1 96.31 235 ALA B N 1
ATOM 3840 C CA . ALA B 1 235 ? -15.836 0.171 -3.025 1 96.31 235 ALA B CA 1
ATOM 3841 C C . ALA B 1 235 ? -15.695 -0.214 -1.555 1 96.31 235 ALA B C 1
ATOM 3843 O O . ALA B 1 235 ? -16.016 0.578 -0.666 1 96.31 235 ALA B O 1
ATOM 3844 N N . ASP B 1 236 ? -15.203 -1.393 -1.25 1 96.25 236 ASP B N 1
ATOM 3845 C CA . ASP B 1 236 ? -15.062 -1.882 0.118 1 96.25 236 ASP B CA 1
ATOM 3846 C C . ASP B 1 236 ? -13.688 -1.553 0.682 1 96.25 236 ASP B C 1
ATOM 3848 O O . ASP B 1 236 ? -12.688 -2.148 0.278 1 96.25 236 ASP B O 1
ATOM 3852 N N . PRO B 1 237 ? -13.594 -0.621 1.729 1 97.06 237 PRO B N 1
ATOM 3853 C CA . PRO B 1 237 ? -12.289 -0.265 2.293 1 97.06 237 PRO B CA 1
ATOM 3854 C C . PRO B 1 237 ? -11.555 -1.463 2.896 1 97.06 237 PRO B C 1
ATOM 3856 O O . PRO B 1 237 ? -10.328 -1.465 2.977 1 97.06 237 PRO B O 1
ATOM 3859 N N . ARG B 1 238 ? -12.281 -2.455 3.314 1 97.31 238 ARG B N 1
ATOM 3860 C CA . ARG B 1 238 ? -11.656 -3.639 3.895 1 97.31 238 ARG B CA 1
ATOM 3861 C C . ARG B 1 238 ? -10.773 -4.344 2.873 1 97.31 238 ARG B C 1
ATOM 3863 O O . ARG B 1 238 ? -9.734 -4.902 3.225 1 97.31 238 ARG B O 1
ATOM 3870 N N . GLU B 1 239 ? -11.18 -4.363 1.604 1 97.5 239 GLU B N 1
ATOM 3871 C CA . GLU B 1 239 ? -10.367 -4.941 0.539 1 97.5 239 GLU B CA 1
ATOM 3872 C C . GLU B 1 239 ? -9.062 -4.168 0.356 1 97.5 239 GLU B C 1
ATOM 3874 O O . GLU B 1 239 ? -8 -4.766 0.173 1 97.5 239 GLU B O 1
ATOM 3879 N N . TRP B 1 240 ? -9.133 -2.893 0.42 1 98.44 240 TRP B N 1
ATOM 3880 C CA . TRP B 1 240 ? -7.953 -2.049 0.294 1 98.44 240 TRP B CA 1
ATOM 3881 C C . TRP B 1 240 ? -6.996 -2.277 1.459 1 98.44 240 TRP B C 1
ATOM 3883 O O . TRP B 1 240 ? -5.781 -2.361 1.265 1 98.44 240 TRP B O 1
ATOM 3893 N N . ALA B 1 241 ? -7.531 -2.367 2.672 1 97.94 241 ALA B N 1
ATOM 3894 C CA . ALA B 1 241 ? -6.691 -2.635 3.838 1 97.94 241 ALA B CA 1
ATOM 3895 C C . ALA B 1 241 ? -5.945 -3.957 3.686 1 97.94 241 ALA B C 1
ATOM 3897 O O . ALA B 1 241 ? -4.746 -4.035 3.965 1 97.94 241 ALA B O 1
ATOM 3898 N N . LEU B 1 242 ? -6.648 -4.93 3.268 1 97.31 242 LEU B N 1
ATOM 3899 C CA . LEU B 1 242 ? -6.051 -6.242 3.062 1 97.31 242 LEU B CA 1
ATOM 3900 C C . LEU B 1 242 ? -4.945 -6.18 2.014 1 97.31 242 LEU B C 1
ATOM 3902 O O . LEU B 1 242 ? -3.85 -6.703 2.229 1 97.31 242 LEU B O 1
ATOM 3906 N N . ARG B 1 243 ? -5.227 -5.562 0.888 1 98.06 243 ARG B N 1
ATOM 3907 C CA . ARG B 1 243 ? -4.277 -5.488 -0.216 1 98.06 243 ARG B CA 1
ATOM 3908 C C . ARG B 1 243 ? -3.051 -4.668 0.171 1 98.06 243 ARG B C 1
ATOM 3910 O O . ARG B 1 243 ? -1.935 -4.969 -0.256 1 98.06 243 ARG B O 1
ATOM 3917 N N . LEU B 1 244 ? -3.258 -3.65 0.944 1 98.62 244 LEU B N 1
ATOM 3918 C CA . LEU B 1 244 ? -2.131 -2.865 1.439 1 98.62 244 LEU B CA 1
ATOM 3919 C C . LEU B 1 244 ? -1.26 -3.697 2.375 1 98.62 244 LEU B C 1
ATOM 3921 O O . LEU B 1 244 ? -0.031 -3.594 2.342 1 98.62 244 LEU B O 1
ATOM 3925 N N . GLU B 1 245 ? -1.865 -4.461 3.184 1 98 245 GLU B N 1
ATOM 3926 C CA . GLU B 1 245 ? -1.106 -5.336 4.07 1 98 245 GLU B CA 1
ATOM 3927 C C . GLU B 1 245 ? -0.275 -6.34 3.273 1 98 245 GLU B C 1
ATOM 3929 O O . GLU B 1 245 ? 0.897 -6.562 3.582 1 98 245 GLU B O 1
ATOM 3934 N N . ILE B 1 246 ? -0.841 -6.922 2.283 1 97.94 246 ILE B N 1
ATOM 3935 C CA . ILE B 1 246 ? -0.149 -7.871 1.418 1 97.94 246 ILE B CA 1
ATOM 3936 C C . ILE B 1 246 ? 1.039 -7.188 0.746 1 97.94 246 ILE B C 1
ATOM 3938 O O . ILE B 1 246 ? 2.156 -7.707 0.765 1 97.94 246 ILE B O 1
ATOM 3942 N N . ALA B 1 247 ? 0.763 -6.035 0.178 1 98.62 247 ALA B N 1
ATOM 3943 C CA . ALA B 1 247 ? 1.827 -5.293 -0.49 1 98.62 247 ALA B CA 1
ATOM 3944 C C . ALA B 1 247 ? 2.959 -4.965 0.48 1 98.62 247 ALA B C 1
ATOM 3946 O O . ALA B 1 247 ? 4.137 -5.062 0.125 1 98.62 247 ALA B O 1
ATOM 3947 N N . ARG B 1 248 ? 2.576 -4.566 1.668 1 98.25 248 ARG B N 1
ATOM 3948 C CA . ARG B 1 248 ? 3.586 -4.246 2.672 1 98.25 248 ARG B CA 1
ATOM 3949 C C . ARG B 1 248 ? 4.473 -5.453 2.957 1 98.25 248 ARG B C 1
ATOM 3951 O O . ARG B 1 248 ? 5.699 -5.332 2.996 1 98.25 248 ARG B O 1
ATOM 3958 N N . ILE B 1 249 ? 3.91 -6.578 3.16 1 97.81 249 ILE B N 1
ATOM 3959 C CA . ILE B 1 249 ? 4.648 -7.797 3.463 1 97.81 249 ILE B CA 1
ATOM 3960 C C . ILE B 1 249 ? 5.582 -8.133 2.305 1 97.81 249 ILE B C 1
ATOM 3962 O O . ILE B 1 249 ? 6.742 -8.508 2.518 1 97.81 249 ILE B O 1
ATOM 3966 N N . GLU B 1 250 ? 5.117 -7.988 1.095 1 98.19 250 GLU B N 1
ATOM 3967 C CA . GLU B 1 250 ? 5.926 -8.289 -0.083 1 98.19 250 GLU B CA 1
ATOM 3968 C C . GLU B 1 250 ? 7.09 -7.312 -0.221 1 98.19 250 GLU B C 1
ATOM 3970 O O . GLU B 1 250 ? 8.211 -7.715 -0.528 1 98.19 250 GLU B O 1
ATOM 3975 N N . VAL B 1 251 ? 6.82 -6.07 0.025 1 98.38 251 VAL B N 1
ATOM 3976 C CA . VAL B 1 251 ? 7.879 -5.074 -0.053 1 98.38 251 VAL B CA 1
ATOM 3977 C C . VAL B 1 251 ? 8.891 -5.305 1.064 1 98.38 251 VAL B C 1
ATOM 3979 O O . VAL B 1 251 ? 10.102 -5.148 0.861 1 98.38 251 VAL B O 1
ATOM 3982 N N . GLU B 1 252 ? 8.43 -5.703 2.223 1 97.5 252 GLU B N 1
ATOM 3983 C CA . GLU B 1 252 ? 9.336 -6.039 3.314 1 97.5 252 GLU B CA 1
ATOM 3984 C C . GLU B 1 252 ? 10.242 -7.211 2.939 1 97.5 252 GLU B C 1
ATOM 3986 O O . GLU B 1 252 ? 11.398 -7.266 3.357 1 97.5 252 GLU B O 1
ATOM 3991 N N . ALA B 1 253 ? 9.711 -8.094 2.195 1 97 253 ALA B N 1
ATOM 3992 C CA . ALA B 1 253 ? 10.531 -9.195 1.701 1 97 253 ALA B CA 1
ATOM 3993 C C . ALA B 1 253 ? 11.672 -8.688 0.831 1 97 253 ALA B C 1
ATOM 3995 O O . ALA B 1 253 ? 12.773 -9.234 0.86 1 97 253 ALA B O 1
ATOM 3996 N N . ALA B 1 254 ? 11.406 -7.699 0.007 1 96.88 254 ALA B N 1
ATOM 3997 C CA . ALA B 1 254 ? 12.453 -7.078 -0.8 1 96.88 254 ALA B CA 1
ATOM 3998 C C . ALA B 1 254 ? 13.523 -6.438 0.084 1 96.88 254 ALA B C 1
ATOM 4000 O O . ALA B 1 254 ? 14.719 -6.574 -0.181 1 96.88 254 ALA B O 1
ATOM 4001 N N . VAL B 1 255 ? 13.062 -5.773 1.148 1 96.25 255 VAL B N 1
ATOM 4002 C CA . VAL B 1 255 ? 13.977 -5.121 2.078 1 96.25 255 VAL B CA 1
ATOM 4003 C C . VAL B 1 255 ? 14.922 -6.152 2.688 1 96.25 255 VAL B C 1
ATOM 4005 O O . VAL B 1 255 ? 16.125 -5.906 2.816 1 96.25 255 VAL B O 1
ATOM 4008 N N . ALA B 1 256 ? 14.383 -7.254 3.043 1 92.69 256 ALA B N 1
ATOM 4009 C CA . ALA B 1 256 ? 15.156 -8.32 3.676 1 92.69 256 ALA B CA 1
ATOM 4010 C C . ALA B 1 256 ? 16.234 -8.852 2.734 1 92.69 256 ALA B C 1
ATOM 4012 O O . ALA B 1 256 ? 17.25 -9.383 3.182 1 92.69 256 ALA B O 1
ATOM 4013 N N . HIS B 1 257 ? 16.094 -8.688 1.503 1 89.75 257 HIS B N 1
ATOM 4014 C CA . HIS B 1 257 ? 17.031 -9.258 0.538 1 89.75 257 HIS B CA 1
ATOM 4015 C C . HIS B 1 257 ? 17.953 -8.188 -0.032 1 89.75 257 HIS B C 1
ATOM 4017 O O . HIS B 1 257 ? 18.781 -8.477 -0.899 1 89.75 257 HIS B O 1
ATOM 4023 N N . MET B 1 258 ? 17.688 -6.855 0.338 1 81.25 258 MET B N 1
ATOM 4024 C CA . MET B 1 258 ? 18.641 -5.812 -0.05 1 81.25 258 MET B CA 1
ATOM 4025 C C . MET B 1 258 ? 19.984 -6.012 0.638 1 81.25 258 MET B C 1
ATOM 4027 O O . MET B 1 258 ? 21.031 -5.699 0.067 1 81.25 258 MET B O 1
ATOM 4031 N N . SER B 1 259 ? 19.953 -6.199 2.053 1 58.5 259 SER B N 1
ATOM 4032 C CA . SER B 1 259 ? 21.156 -6.254 2.889 1 58.5 259 SER B CA 1
ATOM 4033 C C . SER B 1 259 ? 22.016 -7.469 2.553 1 58.5 259 SER B C 1
ATOM 4035 O O . SER B 1 259 ? 23.062 -7.68 3.16 1 58.5 259 SER B O 1
ATOM 4037 N N . LEU B 1 260 ? 21.578 -8.297 1.687 1 45.47 260 LEU B N 1
ATOM 4038 C CA . LEU B 1 260 ? 22.422 -9.461 1.46 1 45.47 260 LEU B CA 1
ATOM 4039 C C . LEU B 1 260 ? 23.375 -9.227 0.291 1 45.47 260 LEU B C 1
ATOM 4041 O O . LEU B 1 260 ? 23.016 -8.57 -0.689 1 45.47 260 LEU B O 1
#

Solvent-accessible surface area (backbone atoms only — not comparable to full-atom values): 26221 Å² total; per-residue (Å²): 127,87,80,56,36,22,38,18,15,39,42,80,38,64,81,34,57,55,25,68,57,37,51,72,37,31,63,59,52,50,72,64,26,74,40,41,33,36,36,27,23,66,58,31,44,68,77,38,45,43,44,38,46,74,59,63,34,46,77,43,77,40,79,76,66,54,76,69,29,35,19,47,52,52,50,49,20,50,49,52,33,47,73,73,65,36,56,27,33,41,36,31,43,39,67,46,49,52,45,14,50,66,77,29,44,68,57,49,45,52,51,60,67,50,33,81,82,29,30,34,28,38,40,15,42,31,72,69,20,47,64,56,35,42,59,43,53,41,59,32,46,49,51,37,29,50,47,46,19,63,74,72,74,44,91,52,48,45,78,70,58,28,36,23,34,19,42,69,47,48,52,48,42,74,74,65,52,84,68,40,27,52,17,40,49,41,37,54,60,52,56,47,56,71,67,70,78,59,50,70,49,71,50,68,29,64,43,66,27,64,41,74,59,73,59,35,60,67,60,25,54,73,50,69,29,68,69,46,37,33,50,55,53,55,61,36,46,62,52,41,29,50,33,30,49,51,32,26,47,26,29,45,30,46,44,66,56,62,83,102,128,89,79,58,35,22,37,19,16,41,42,80,39,65,81,34,56,54,27,68,58,39,52,71,36,31,63,59,52,49,71,64,27,73,40,42,32,35,36,28,23,65,59,31,44,68,77,37,46,42,44,40,44,74,59,64,34,46,78,42,75,39,77,74,67,53,76,70,29,35,19,47,53,50,51,48,20,52,50,53,32,46,73,73,65,36,55,27,32,40,37,32,44,39,67,46,49,51,42,15,49,66,77,29,44,68,58,49,45,53,52,58,67,52,32,80,83,28,29,34,27,38,41,14,44,30,73,67,20,46,64,57,36,41,59,43,55,42,60,33,46,50,51,38,29,52,47,44,19,62,74,72,73,46,91,50,48,43,78,67,56,28,34,23,34,19,42,69,46,46,52,48,41,74,73,67,52,84,67,42,26,52,17,40,50,40,36,51,59,51,56,47,57,71,67,70,78,58,49,70,50,72,47,69,29,64,42,66,28,64,41,73,59,73,59,34,60,67,60,24,54,72,50,69,29,67,68,45,37,34,48,53,52,56,59,34,46,63,52,42,29,52,33,28,49,52,32,27,47,26,31,44,31,46,43,69,57,61,84,100

pLDDT: mean 96.45, std 6.63, range [39.84, 98.88]

Sequence (520 aa):
MTIYITLTCTHHDPEGRLRNQAERIAPVLQRIFFGIVVRATDRTPNDALLPLVQAGAHIHRAPSCGHLRLGRARREALRLGLEAGAHHVLFCDLDRALHWAEYYPAELASVAGLIPAYDFLILGRTPRAFDSHPRAQCDTEAIVNRVFAQVSGQEWDITAAARGISRRAATAILDGCPDETIGTDVSWPLFLQRTGLYAIGAVETEGLEYETADRFPEEVAAAGGIDAWKARIDADPREWALRLEIARIEVEAAVAHMSLMTIYITLTCTHHDPEGRLRNQAERIAPVLQRIFFGIVVRATDRTPNDALLPLVQAGAHIHRAPSCGHLRLGRARREALRLGLEAGAHHVLFCDLDRALHWAEYYPAELASVAGLIPAYDFLILGRTPRAFDSHPRAQCDTEAIVNRVFAQVSGQEWDITAAARGISRRAATAILDGCPDETIGTDVSWPLFLQRTGLYAIGAVETEGLEYETADRFPEEVAAAGGIDAWKARIDADPREWALRLEIARIEVEAAVAHMSL

Organism: Roseiflexus castenholzii (strain DSM 13941 / HLO8) (NCBI:txid383372)

Foldseek 3Di:
DQAFEEEFAEEEDLPLLCQVLLLVQLVLCLVQGVAYEYEYEPSHDPSSCVSNVVSVHHYHYDHDPDQFQCLQVQLVSLVVCVVVPHQKYKYAHVLLVSQLRVPPSVQVSVVSSCLVVWQKEAEAADPVLLVLAQPLQNVLQVVLQVLLCVLLVDNGSLLLVIMMHGPVLSVCCSPPPPRRTSLCSRQSVLVVSVVVPTGYYYDHDNSSHDRVCSSPVPVQVVLVHSVSVSVVCNVDVVNNVVSNVSSVSNSVSSVVSNVD/DQAFEEEFAEEEDLPLLCQVLLLVQLVLCLVQGVAYEYEYEPSHDPSSCVSNVVSVHHYHYDHDPDQFQCLQVQLVSLVVCVVVPHQKYKYAHVLLVSQLRVPPSVQVSVVSSCLVVWQKEAEAADPVLLVLAQPLQNVLQVVLQVLLCVLLVDNGSLLLVIMMHGPVLSVCCSVPPPRRTSLCSRQSVLVVSVVVPTGYYYDHDNSSHDRPCSSPVPVQVVLVHSVSVSVVCNVDVVNNVVSNVSSVSNSVSSVVSNVD

Nearest PDB structures (foldseek):
  3v8y-assembly1_A  TM=6.038E-01  e=1.259E-02  Oryctolagus cuniculus
  6eql-assembly1_A  TM=4.631E-01  e=5.107E-03  Homo sapiens
  3v8z-assembly1_A  TM=4.016E-01  e=7.022E-03  Oryctolagus cuniculus
  2y7a-assembly1_A  TM=5.112E-01  e=5.279E-02  Homo sapiens
  2qh5-assembly1_A  TM=4.765E-01  e=6.883E-02  Helicobacter pylori 26695

Secondary structure (DSSP, 8-state):
--PPEEEEEEE--TT-TTHHHHHHHHHHHHHH-SEEEEEEETTS-HHHHHHHHHTT-EEEEE----GGGHHHHHHHHHHHHHHTT-SEEEE--HHHHHHHHHH-HHHHHHHHHHGGG-SEEEEEE-HHHHHTS-HHHHHHHHHHHHHHHHHHS-----TT-EEEEEHHHHHHHHHH----STTHHHHHHHHHHHHT-S-EEEEEESTTS--GGGG-HHHHHHHTSHHHHHHHHHH-HHHHHHHHHHHHHHHHHHHHHH--/---PEEEEEEE--TT-TTHHHHHHHHHHHHHH-SEEEEEEETTS-HHHHHHHHHTTPEEEEE----GGGHHHHHHHHHHHHHHTT-SEEEE--HHHHHHHHHH-HHHHHHHHHHGGG-SEEEEEE-HHHHHTS-HHHHHHHHHHHHHHHHHHS-----TT-EEEEEHHHHHHHHHH----STTHHHHHHHHHHHHT-S-EEEEEESTTS--GGGG-HHHHHHHTSHHHHHHHHHH-HHHHHHHHHHHHHHHHHHHHTT--

Radius of gyration: 26.91 Å; Cα contacts (8 Å, |Δi|>4): 1012; chains: 2; bounding box: 52×79×52 Å